Protein AF-0000000077934000 (afdb_homodimer)

Secondary structure (DSSP, 8-state):
-EEEEEEETTHHHHHHTT-SS-HHHHHHHHHHHHHHHHHHHHHTT-EEE-TTSSEEEEE-TT--HHHHHHHHHHHHTT-SS-EEEEEEE-SSHHHHHHHHHHHHTTPPTT-EE--------EEEEEEEE---SS--TT--HHHHHHHHHHHHHHHHHHHHTTT-EEEEEETTEEEEEE-TTTHHHHHTS--TTEEEEEEEESSHHHHHHHHHHHHHHHHHH---SEEEEE----/-EEEEEEETTHHHHHHTT-SS-HHHHHHHHHHHHHHHHHHHHHTT-EEE-TTSSEEEEE-TT--HHHHHHHHHHHHTT-SS-EEEEEEE-SSHHHHHHHHHHHHTTPPTT-EE--------EEEEEEEE-TTS---TT--HHHHHHHHHHHHHHHHHHHHTTT-EEEEEETTEEEEEE-TTTHHHHHTS--TTEEEEEEEESSHHHHHHHHHHHHHHHHHH---SEEEEE----

Organism: NCBI:txid1294262

pLDDT: mean 92.88, std 11.75, range [36.56, 98.88]

InterPro domains:
  IPR007839 GTP cyclohydrolase III [MF_00608] (3-230)
  IPR007839 GTP cyclohydrolase III [PF05165] (5-224)
  IPR007839 GTP cyclohydrolase III [PIRSF009265] (1-230)
  IPR007839 GTP cyclohydrolase III [PTHR42202] (1-226)
  IPR029787 Nucleotide cyclase [G3DSA:3.30.70.1230] (1-121)
  IPR043128 Reverse transcriptase/Diguanylate cyclase domain [G3DSA:3.30.70.270] (122-230)

Radius of gyration: 21.64 Å; Cα contacts (8 Å, |Δi|>4): 1049; chains: 2; bounding box: 54×62×47 Å

Nearest PDB structures (foldseek):
  2qv6-assembly1_B  TM=8.892E-01  e=6.744E-18  Methanocaldococcus jannaschii
  3uvj-assembly2_C  TM=7.278E-01  e=1.086E-02  Homo sapiens
  1cju-assembly1_A  TM=5.723E-01  e=1.262E-03  Canis lupus familiaris
  8buz-assembly1_A  TM=4.727E-01  e=9.530E-03  Bos taurus
  8hbe-assembly1_A  TM=3.796E-01  e=1.320E-02  Homo sapiens

Foldseek 3Di:
DKKKKKAFPCVVVVQVVCPPPRVVVVVVLLVQLVVLLQVLQVVQQWHKFCPPSRMIMIFCFLGDPVSVVVSQVVSCVSGPGFMEMEMFDDPKQLRRVVRRVVVRVVDDGNDYYDDDDHGAKKKKKKKAQQPPDPVPVPDDPVNQVVVLVVVQVVLQVQLVVQRWDKHDPDRRIIMIIIHPVRVVSSLPDPDPRMAIQMAIERHDNNRVVNSVVFVVVCVVVVPDSYDYDYDDDD/DKKKKKAQPCVVVVQVVCPPPRVVVVVVLLVQLVVLLQVLQVVQQWHKFCPPSRMIMIFQFLGDPVSVVVSQVVSCVSGPGFMEMEMFDDPKQLRRVVRRVVVRVVDDGNDYYDDDDHGAKKKKKKKAQQPPDPCPVPDDPVNQVVVLVVVQVVLQVQLVVQRWDKHDPDRRIIMIIIHPVRVVSSLPDPDPRMAIQMAIERHDNRRVVNSVVFVVVCVVVVPDSYDYDYDDPD

Sequence (468 aa):
MKVFAVELHHYREWTETLGYDREWKIQLAQSKLSFFVNKFSLRIDAFPLMTRMDKFLIIADGIRNSHFKNLFSKLKEYSPVELRGCMGYGRNFLEAEQVASKCLNELRPGELEVLDHPDSKVVAIHADVDSFTELTERSSIYSSFRRSMEVMVELQRIAEGHGSLVQYLGGDNFMIFSSLDEFRGILEAPLNEVKFGVGICENPRCAVSKATEALTRIRETRDSKWKVIENVRSMKVFAVELHHYREWTETLGYDREWKIQLAQSKLSFFVNKFSLRIDAFPLMTRMDKFLIIADGIRNSHFKNLFSKLKEYSPVELRGCMGYGRNFLEAEQVASKCLNELRPGELEVLDHPDSKVVAIHADVDSFTELTERSSIYSSFRRSMEVMVELQRIAEGHGSLVQYLGGDNFMIFSSLDEFRGILEAPLNEVKFGVGICENPRCAVSKATEALTRIRETRDSKWKVIENVRS

Structure (mmCIF, N/CA/C/O backbone):
data_AF-0000000077934000-model_v1
#
loop_
_entity.id
_entity.type
_entity.pdbx_description
1 polymer 'GTP cyclohydrolase III'
#
loop_
_atom_site.group_PDB
_atom_site.id
_atom_site.type_symbol
_atom_site.label_atom_id
_atom_site.label_alt_id
_atom_site.label_comp_id
_atom_site.label_asym_id
_atom_site.label_entity_id
_atom_site.label_seq_id
_atom_site.pdbx_PDB_ins_code
_atom_site.Cartn_x
_atom_site.Cartn_y
_atom_site.Cartn_z
_atom_site.occupancy
_atom_site.B_iso_or_equiv
_atom_site.auth_seq_id
_atom_site.auth_comp_id
_atom_site.auth_asym_id
_atom_site.auth_atom_id
_atom_site.pdbx_PDB_model_num
ATOM 1 N N . MET A 1 1 ? 3.863 24.641 7.082 1 98.12 1 MET A N 1
ATOM 2 C CA . MET A 1 1 ? 3.414 23.297 7.434 1 98.12 1 MET A CA 1
ATOM 3 C C . MET A 1 1 ? 4.578 22.453 7.941 1 98.12 1 MET A C 1
ATOM 5 O O . MET A 1 1 ? 5.734 22.734 7.629 1 98.12 1 MET A O 1
ATOM 9 N N . LYS A 1 2 ? 4.258 21.438 8.766 1 98.75 2 LYS A N 1
ATOM 10 C CA . LYS A 1 2 ? 5.273 20.578 9.367 1 98.75 2 LYS A CA 1
ATOM 11 C C . LYS A 1 2 ? 5.094 19.125 8.922 1 98.75 2 LYS A C 1
ATOM 13 O O . LYS A 1 2 ? 3.98 18.609 8.938 1 98.75 2 LYS A O 1
ATOM 18 N N . VAL A 1 3 ? 6.195 18.516 8.5 1 98.75 3 VAL A N 1
ATOM 19 C CA . VAL A 1 3 ? 6.234 17.094 8.148 1 98.75 3 VAL A CA 1
ATOM 20 C C . VAL A 1 3 ? 7.422 16.422 8.836 1 98.75 3 VAL A C 1
ATOM 22 O O . VAL A 1 3 ? 8.547 16.938 8.781 1 98.75 3 VAL A O 1
ATOM 25 N N . PHE A 1 4 ? 7.152 15.367 9.539 1 98.81 4 PHE A N 1
ATOM 26 C CA . PHE A 1 4 ? 8.203 14.555 10.141 1 98.81 4 PHE A CA 1
ATOM 27 C C . PHE A 1 4 ? 8.562 13.383 9.234 1 98.81 4 PHE A C 1
ATOM 29 O O . PHE A 1 4 ? 7.719 12.523 8.953 1 98.81 4 PHE A O 1
ATOM 36 N N . ALA A 1 5 ? 9.781 13.352 8.711 1 98.56 5 ALA A N 1
ATOM 37 C CA . ALA A 1 5 ? 10.242 12.281 7.836 1 98.56 5 ALA A CA 1
ATOM 38 C C . ALA A 1 5 ? 11.062 11.258 8.609 1 98.56 5 ALA A C 1
ATOM 40 O O . ALA A 1 5 ? 11.852 11.617 9.484 1 98.56 5 ALA A O 1
ATOM 41 N N . VAL A 1 6 ? 10.836 10 8.336 1 98.38 6 VAL A N 1
ATOM 42 C CA . VAL A 1 6 ? 11.602 8.898 8.914 1 98.38 6 VAL A CA 1
ATOM 43 C C . VAL A 1 6 ? 12.141 7.996 7.809 1 98.38 6 VAL A C 1
ATOM 45 O O . VAL A 1 6 ? 11.422 7.68 6.859 1 98.38 6 VAL A O 1
ATOM 48 N N . GLU A 1 7 ? 13.359 7.594 7.934 1 97.88 7 GLU A N 1
ATOM 49 C CA . GLU A 1 7 ? 14 6.711 6.961 1 97.88 7 GLU A CA 1
ATOM 50 C C . GLU A 1 7 ? 14.617 5.496 7.645 1 97.88 7 GLU A C 1
ATOM 52 O O . GLU A 1 7 ? 15.25 5.625 8.695 1 97.88 7 GLU A O 1
ATOM 57 N N . LEU A 1 8 ? 14.391 4.332 7.07 1 97.75 8 LEU A N 1
ATOM 58 C CA . LEU A 1 8 ? 15.133 3.127 7.434 1 97.75 8 LEU A CA 1
ATOM 59 C C . LEU A 1 8 ? 16.5 3.111 6.773 1 97.75 8 LEU A C 1
ATOM 61 O O . LEU A 1 8 ? 16.625 2.783 5.59 1 97.75 8 LEU A O 1
ATOM 65 N N . HIS A 1 9 ? 17.469 3.426 7.586 1 96.5 9 HIS A N 1
ATOM 66 C CA . HIS A 1 9 ? 18.812 3.594 7.055 1 96.5 9 HIS A CA 1
ATOM 67 C C . HIS A 1 9 ? 19.422 2.254 6.648 1 96.5 9 HIS A C 1
ATOM 69 O O . HIS A 1 9 ? 19.438 1.31 7.438 1 96.5 9 HIS A O 1
ATOM 75 N N . HIS A 1 10 ? 19.938 2.131 5.355 1 95.25 10 HIS A N 1
ATOM 76 C CA . HIS A 1 10 ? 20.547 0.934 4.789 1 95.25 10 HIS A CA 1
ATOM 77 C C . HIS A 1 10 ? 19.531 -0.204 4.684 1 95.25 10 HIS A C 1
ATOM 79 O O . HIS A 1 10 ? 19.859 -1.355 4.984 1 95.25 10 HIS A O 1
ATOM 85 N N . TYR A 1 11 ? 18.328 0.163 4.402 1 95.81 11 TYR A N 1
ATOM 86 C CA . TYR A 1 11 ? 17.25 -0.804 4.254 1 95.81 11 TYR A CA 1
ATOM 87 C C . TYR A 1 11 ? 17.531 -1.779 3.121 1 95.81 11 TYR A C 1
ATOM 89 O O . TYR A 1 11 ? 17.344 -2.988 3.27 1 95.81 11 TYR A O 1
ATOM 97 N N . ARG A 1 12 ? 17.984 -1.27 2 1 91.56 12 ARG A N 1
ATOM 98 C CA . ARG A 1 12 ? 18.312 -2.117 0.857 1 91.56 12 ARG A CA 1
ATOM 99 C C . ARG A 1 12 ? 19.391 -3.139 1.214 1 91.56 12 ARG A C 1
ATOM 101 O O . ARG A 1 12 ? 19.266 -4.316 0.875 1 91.56 12 ARG A O 1
ATOM 108 N N . GLU A 1 13 ? 20.406 -2.613 1.865 1 94 13 GLU A N 1
ATOM 109 C CA . GLU A 1 13 ? 21.469 -3.506 2.289 1 94 13 GLU A CA 1
ATOM 110 C C . GLU A 1 13 ? 20.953 -4.602 3.211 1 94 13 GLU A C 1
ATOM 112 O O . GLU A 1 13 ? 21.328 -5.766 3.078 1 94 13 GLU A O 1
ATOM 117 N N . TRP A 1 14 ? 20.109 -4.227 4.125 1 96.81 14 TRP A N 1
ATOM 118 C CA . TRP A 1 14 ? 19.516 -5.203 5.023 1 96.81 14 TRP A CA 1
ATOM 119 C C . TRP A 1 14 ? 18.734 -6.262 4.238 1 96.81 14 TRP A C 1
ATOM 121 O O . TRP A 1 14 ? 18.891 -7.457 4.496 1 96.81 14 TRP A O 1
ATOM 131 N N . THR A 1 15 ? 17.953 -5.855 3.24 1 95.38 15 THR A N 1
ATOM 132 C CA . THR A 1 15 ? 17.141 -6.816 2.486 1 95.38 15 THR A CA 1
ATOM 133 C C . THR A 1 15 ? 18.047 -7.805 1.747 1 95.38 15 THR A C 1
ATOM 135 O O . THR A 1 15 ? 17.688 -8.969 1.576 1 95.38 15 THR A O 1
ATOM 138 N N . GLU A 1 16 ? 19.156 -7.391 1.316 1 91.75 16 GLU A N 1
ATOM 139 C CA . GLU A 1 16 ? 20.062 -8.234 0.551 1 91.75 16 GLU A CA 1
ATOM 140 C C . GLU A 1 16 ? 20.719 -9.289 1.44 1 91.75 16 GLU A C 1
ATOM 142 O O . GLU A 1 16 ? 21.203 -10.312 0.95 1 91.75 16 GLU A O 1
ATOM 147 N N . THR A 1 17 ? 20.75 -9.031 2.742 1 95.75 17 THR A N 1
ATOM 148 C CA . THR A 1 17 ? 21.328 -10 3.666 1 95.75 17 THR A CA 1
ATOM 149 C C . THR A 1 17 ? 20.375 -11.148 3.924 1 95.75 17 THR A C 1
ATOM 151 O O . THR A 1 17 ? 20.75 -12.18 4.477 1 95.75 17 THR A O 1
ATOM 154 N N . LEU A 1 18 ? 19.141 -11.086 3.43 1 96.56 18 LEU A N 1
ATOM 155 C CA . LEU A 1 18 ? 18.094 -12.031 3.775 1 96.56 18 LEU A CA 1
ATOM 156 C C . LEU A 1 18 ? 18.078 -13.211 2.811 1 96.56 18 LEU A C 1
ATOM 158 O O . LEU A 1 18 ? 17.234 -14.094 2.91 1 96.56 18 LEU A O 1
ATOM 162 N N . GLY A 1 19 ? 18.969 -13.273 1.846 1 95.81 19 GLY A N 1
ATOM 163 C CA . GLY A 1 19 ? 19.016 -14.359 0.873 1 95.81 19 GLY A CA 1
ATOM 164 C C . GLY A 1 19 ? 18.062 -14.156 -0.293 1 95.81 19 GLY A C 1
ATOM 165 O O . GLY A 1 19 ? 17.5 -13.07 -0.454 1 95.81 19 GLY A O 1
ATOM 166 N N . TYR A 1 20 ? 17.891 -15.203 -1.063 1 95.88 20 TYR A N 1
ATOM 167 C CA . TYR A 1 20 ? 17.062 -15.078 -2.26 1 95.88 20 TYR A CA 1
ATOM 168 C C . TYR A 1 20 ? 15.594 -15.281 -1.927 1 95.88 20 TYR A C 1
ATOM 170 O O . TYR A 1 20 ? 14.719 -14.75 -2.611 1 95.88 20 TYR A O 1
ATOM 178 N N . ASP A 1 21 ? 15.328 -16.094 -0.875 1 96.38 21 ASP A N 1
ATOM 179 C CA . ASP A 1 21 ? 13.961 -16.25 -0.382 1 96.38 21 ASP A CA 1
ATOM 180 C C . ASP A 1 21 ? 13.617 -15.188 0.658 1 96.38 21 ASP A C 1
ATOM 182 O O . ASP A 1 21 ? 13.25 -15.516 1.788 1 96.38 21 ASP A O 1
ATOM 186 N N . ARG A 1 22 ? 13.602 -13.906 0.22 1 96.31 22 ARG A N 1
ATOM 187 C CA . ARG A 1 22 ? 13.555 -12.836 1.211 1 96.31 22 ARG A CA 1
ATOM 188 C C . ARG A 1 22 ? 12.273 -12.016 1.075 1 96.31 22 ARG A C 1
ATOM 190 O O . ARG A 1 22 ? 11.891 -11.297 2 1 96.31 22 ARG A O 1
ATOM 197 N N . GLU A 1 23 ? 11.594 -12.094 -0.055 1 94.88 23 GLU A N 1
ATOM 198 C CA . GLU A 1 23 ? 10.508 -11.156 -0.312 1 94.88 23 GLU A CA 1
ATOM 199 C C . GLU A 1 23 ? 9.398 -11.297 0.724 1 94.88 23 GLU A C 1
ATOM 201 O O . GLU A 1 23 ? 8.836 -10.297 1.18 1 94.88 23 GLU A O 1
ATOM 206 N N . TRP A 1 24 ? 9.117 -12.531 1.063 1 92.12 24 TRP A N 1
ATOM 207 C CA . TRP A 1 24 ? 8.07 -12.727 2.062 1 92.12 24 TRP A CA 1
ATOM 208 C C . TRP A 1 24 ? 8.477 -12.125 3.402 1 92.12 24 TRP A C 1
ATOM 210 O O . TRP A 1 24 ? 7.641 -11.586 4.129 1 92.12 24 TRP A O 1
ATOM 220 N N . LYS A 1 25 ? 9.742 -12.211 3.783 1 95.19 25 LYS A N 1
ATOM 221 C CA . LYS A 1 25 ? 10.242 -11.609 5.016 1 95.19 25 LYS A CA 1
ATOM 222 C C . LYS A 1 25 ? 10.117 -10.094 4.984 1 95.19 25 LYS A C 1
ATOM 224 O O . LYS A 1 25 ? 9.758 -9.469 5.984 1 95.19 25 LYS A O 1
ATOM 229 N N . ILE A 1 26 ? 10.43 -9.578 3.836 1 97.19 26 ILE A N 1
ATOM 230 C CA . ILE A 1 26 ? 10.359 -8.133 3.646 1 97.19 26 ILE A CA 1
ATOM 231 C C . ILE A 1 26 ? 8.914 -7.664 3.791 1 97.19 26 ILE A C 1
ATOM 233 O O . ILE A 1 26 ? 8.641 -6.684 4.488 1 97.19 26 ILE A O 1
ATOM 237 N N . GLN A 1 27 ? 7.977 -8.375 3.176 1 96.81 27 GLN A N 1
ATOM 238 C CA . GLN A 1 27 ? 6.566 -8 3.242 1 96.81 27 GLN A CA 1
ATOM 239 C C . GLN A 1 27 ? 6.039 -8.094 4.672 1 96.81 27 GLN A C 1
ATOM 241 O O . GLN A 1 27 ? 5.238 -7.258 5.098 1 96.81 27 GLN A O 1
ATOM 246 N N . LEU A 1 28 ? 6.516 -9.094 5.414 1 96.12 28 LEU A N 1
ATOM 247 C CA . LEU A 1 28 ? 6.129 -9.219 6.816 1 96.12 28 LEU A CA 1
ATOM 248 C C . LEU A 1 28 ? 6.66 -8.047 7.633 1 96.12 28 LEU A C 1
ATOM 250 O O . LEU A 1 28 ? 5.926 -7.473 8.438 1 96.12 28 LEU A O 1
ATOM 254 N N . ALA A 1 29 ? 7.855 -7.715 7.414 1 96.56 29 ALA A N 1
ATOM 255 C CA . ALA A 1 29 ? 8.469 -6.609 8.141 1 96.56 29 ALA A CA 1
ATOM 256 C C . ALA A 1 29 ? 7.77 -5.289 7.824 1 96.56 29 ALA A C 1
ATOM 258 O O . ALA A 1 29 ? 7.543 -4.469 8.719 1 96.56 29 ALA A O 1
ATOM 259 N N . GLN A 1 30 ? 7.453 -5.086 6.578 1 97.12 30 GLN A N 1
ATOM 260 C CA . GLN A 1 30 ? 6.785 -3.861 6.152 1 97.12 30 GLN A CA 1
ATOM 261 C C . GLN A 1 30 ? 5.398 -3.744 6.773 1 97.12 30 GLN A C 1
ATOM 263 O O . GLN A 1 30 ? 5.008 -2.668 7.234 1 97.12 30 GLN A O 1
ATOM 268 N N . SER A 1 31 ? 4.629 -4.84 6.77 1 96.69 31 SER A N 1
ATOM 269 C CA . SER A 1 31 ? 3.287 -4.801 7.344 1 96.69 31 SER A CA 1
ATOM 270 C C . SER A 1 31 ? 3.336 -4.574 8.852 1 96.69 31 SER A C 1
ATOM 272 O O . SER A 1 31 ? 2.516 -3.838 9.398 1 96.69 31 SER A O 1
ATOM 274 N N . LYS A 1 32 ? 4.293 -5.191 9.469 1 96.62 32 LYS A N 1
ATOM 275 C CA . LYS A 1 32 ? 4.48 -4.988 10.898 1 96.62 32 LYS A CA 1
ATOM 276 C C . LYS A 1 32 ? 4.84 -3.539 11.211 1 96.62 32 LYS A C 1
ATOM 278 O O . LYS A 1 32 ? 4.254 -2.924 12.102 1 96.62 32 LYS A O 1
ATOM 283 N N . LEU A 1 33 ? 5.793 -3.078 10.484 1 97.06 33 LEU A N 1
ATOM 284 C CA . LEU A 1 33 ? 6.207 -1.692 10.68 1 97.06 33 LEU A CA 1
ATOM 285 C C . LEU A 1 33 ? 5.043 -0.737 10.438 1 97.06 33 LEU A C 1
ATOM 287 O O . LEU A 1 33 ? 4.848 0.216 11.188 1 97.06 33 LEU A O 1
ATOM 291 N N . SER A 1 34 ? 4.309 -0.988 9.398 1 97.06 34 SER A N 1
ATOM 292 C CA . SER A 1 34 ? 3.152 -0.156 9.078 1 97.06 34 SER A CA 1
ATOM 293 C C . SER A 1 34 ? 2.152 -0.139 10.234 1 97.06 34 SER A C 1
ATOM 295 O O . SER A 1 34 ? 1.586 0.908 10.555 1 97.06 34 SER A O 1
ATOM 297 N N . PHE A 1 35 ? 1.945 -1.283 10.828 1 97.25 35 PHE A N 1
ATOM 298 C CA . PHE A 1 35 ? 1.037 -1.378 11.961 1 97.25 35 PHE A CA 1
ATOM 299 C C . PHE A 1 35 ? 1.484 -0.457 13.094 1 97.25 35 PHE A C 1
ATOM 301 O O . PHE A 1 35 ? 0.687 0.322 13.617 1 97.25 35 PHE A O 1
ATOM 308 N N . PHE A 1 36 ? 2.703 -0.444 13.375 1 97.56 36 PHE A N 1
ATOM 309 C CA . PHE A 1 36 ? 3.191 0.3 14.531 1 97.56 36 PHE A CA 1
ATOM 310 C C . PHE A 1 36 ? 3.33 1.782 14.195 1 97.56 36 PHE A C 1
ATOM 312 O O . PHE A 1 36 ? 3.123 2.637 15.062 1 97.56 36 PHE A O 1
ATOM 319 N N . VAL A 1 37 ? 3.695 2.098 12.969 1 97.69 37 VAL A N 1
ATOM 320 C CA . VAL A 1 37 ? 3.729 3.5 12.562 1 97.69 37 VAL A CA 1
ATOM 321 C C . VAL A 1 37 ? 2.334 4.109 12.695 1 97.69 37 VAL A C 1
ATOM 323 O O . VAL A 1 37 ? 2.178 5.207 13.234 1 97.69 37 VAL A O 1
ATOM 326 N N . ASN A 1 38 ? 1.352 3.344 12.242 1 96.94 38 ASN A N 1
ATOM 327 C CA . ASN A 1 38 ? -0.023 3.816 12.375 1 96.94 38 ASN A CA 1
ATOM 328 C C . ASN A 1 38 ? -0.437 3.939 13.836 1 96.94 38 ASN A C 1
ATOM 330 O O . ASN A 1 38 ? -0.954 4.977 14.258 1 96.94 38 ASN A O 1
ATOM 334 N N . LYS A 1 39 ? -0.149 2.969 14.586 1 96.75 39 LYS A N 1
ATOM 335 C CA . LYS A 1 39 ? -0.542 2.928 15.992 1 96.75 39 LYS A CA 1
ATOM 336 C C . LYS A 1 39 ? 0.056 4.098 16.766 1 96.75 39 LYS A C 1
ATOM 338 O O . LYS A 1 39 ? -0.662 4.824 17.453 1 96.75 39 LYS A O 1
ATOM 343 N N . PHE A 1 40 ? 1.276 4.375 16.609 1 97.44 40 PHE A N 1
ATOM 344 C CA . PHE A 1 40 ? 1.968 5.387 17.391 1 97.44 40 PHE A CA 1
ATOM 345 C C . PHE A 1 40 ? 1.664 6.785 16.875 1 97.44 40 PHE A C 1
ATOM 347 O O . PHE A 1 40 ? 1.597 7.742 17.656 1 97.44 40 PHE A O 1
ATOM 354 N N . SER A 1 41 ? 1.52 6.953 15.57 1 96.06 41 SER A N 1
ATOM 355 C CA . SER A 1 41 ? 1.199 8.258 15.008 1 96.06 41 SER A CA 1
ATOM 356 C C . SER A 1 41 ? -0.19 8.719 15.438 1 96.06 41 SER A C 1
ATOM 358 O O . SER A 1 41 ? -0.381 9.883 15.797 1 96.06 41 SER A O 1
ATOM 360 N N . LEU A 1 42 ? -1.09 7.77 15.469 1 89.5 42 LEU A N 1
ATOM 361 C CA . LEU A 1 42 ? -2.469 8.125 15.789 1 89.5 42 LEU A CA 1
ATOM 362 C C . LEU A 1 42 ? -2.619 8.438 17.266 1 89.5 42 LEU A C 1
ATOM 364 O O . LEU A 1 42 ? -3.463 9.25 17.656 1 89.5 42 LEU A O 1
ATOM 368 N N . ARG A 1 43 ? -1.783 7.867 18.094 1 94.12 43 ARG A N 1
ATOM 369 C CA . ARG A 1 43 ? -1.82 8.109 19.531 1 94.12 43 ARG A CA 1
ATOM 370 C C . ARG A 1 43 ? -1.438 9.547 19.859 1 94.12 43 ARG A C 1
ATOM 372 O O . ARG A 1 43 ? -1.841 10.078 20.891 1 94.12 43 ARG A O 1
ATOM 379 N N . ILE A 1 44 ? -0.758 10.188 18.969 1 96.5 44 ILE A N 1
ATOM 380 C CA . ILE A 1 44 ? -0.333 11.555 19.234 1 96.5 44 ILE A CA 1
ATOM 381 C C . ILE A 1 44 ? -1.067 12.523 18.312 1 96.5 44 ILE A C 1
ATOM 383 O O . ILE A 1 44 ? -0.611 13.648 18.078 1 96.5 44 ILE A O 1
ATOM 387 N N . ASP A 1 45 ? -2.086 12.047 17.641 1 97.19 45 ASP A N 1
ATOM 388 C CA . ASP A 1 45 ? -3 12.844 16.828 1 97.19 45 ASP A CA 1
ATOM 389 C C . ASP A 1 45 ? -2.361 13.219 15.484 1 97.19 45 ASP A C 1
ATOM 391 O O . ASP A 1 45 ? -2.758 14.195 14.852 1 97.19 45 ASP A O 1
ATOM 395 N N . ALA A 1 46 ? -1.292 12.5 15.109 1 98.06 46 ALA A N 1
ATOM 396 C CA . ALA A 1 46 ? -0.663 12.664 13.797 1 98.06 46 ALA A CA 1
ATOM 397 C C . ALA A 1 46 ? -1.246 11.688 12.781 1 98.06 46 ALA A C 1
ATOM 399 O O . ALA A 1 46 ? -2.203 10.969 13.078 1 98.06 46 ALA A O 1
ATOM 400 N N . PHE A 1 47 ? -0.809 11.781 11.531 1 98.25 47 PHE A N 1
ATOM 401 C CA . PHE A 1 47 ? -1.244 10.867 10.477 1 98.25 47 PHE A CA 1
ATOM 402 C C . PHE A 1 47 ? -0.081 10.508 9.562 1 98.25 47 PHE A C 1
ATOM 404 O O . PHE A 1 47 ? 0.529 11.383 8.945 1 98.25 47 PHE A O 1
ATOM 411 N N . PRO A 1 48 ? 0.226 9.242 9.484 1 98.12 48 PRO A N 1
ATOM 412 C CA . PRO A 1 48 ? 1.383 8.828 8.688 1 98.12 48 PRO A CA 1
ATOM 413 C C . PRO A 1 48 ? 1.035 8.594 7.223 1 98.12 48 PRO A C 1
ATOM 415 O O . PRO A 1 48 ? -0.086 8.188 6.902 1 98.12 48 PRO A O 1
ATOM 418 N N . LEU A 1 49 ? 1.89 8.914 6.34 1 98 49 LEU A N 1
ATOM 419 C CA . LEU A 1 49 ? 1.95 8.492 4.941 1 98 49 LEU A CA 1
ATOM 420 C C . LEU A 1 49 ? 3.064 7.477 4.73 1 98 49 LEU A C 1
ATOM 422 O O . LEU A 1 49 ? 4.246 7.812 4.836 1 98 49 LEU A O 1
ATOM 426 N N . MET A 1 50 ? 2.721 6.312 4.352 1 96.56 50 MET A N 1
ATOM 427 C CA . MET A 1 50 ? 3.678 5.207 4.332 1 96.56 50 MET A CA 1
ATOM 428 C C . MET A 1 50 ? 4.605 5.312 3.125 1 96.56 50 MET A C 1
ATOM 430 O O . MET A 1 50 ? 5.715 4.781 3.143 1 96.56 50 MET A O 1
ATOM 434 N N . THR A 1 51 ? 4.25 6.008 2.1 1 96.25 51 THR A N 1
ATOM 435 C CA . THR A 1 51 ? 5.016 6.25 0.88 1 96.25 51 THR A CA 1
ATOM 436 C C . THR A 1 51 ? 5.613 4.949 0.352 1 96.25 51 THR A C 1
ATOM 438 O O . THR A 1 51 ? 4.891 4.074 -0.125 1 96.25 51 THR A O 1
ATOM 441 N N . ARG A 1 52 ? 7 4.77 0.459 1 95.12 52 ARG A N 1
ATOM 442 C CA . ARG A 1 52 ? 7.672 3.631 -0.157 1 95.12 52 ARG A CA 1
ATOM 443 C C . ARG A 1 52 ? 7.961 2.545 0.874 1 95.12 52 ARG A C 1
ATOM 445 O O . ARG A 1 52 ? 8.562 1.519 0.548 1 95.12 52 ARG A O 1
ATOM 452 N N . MET A 1 53 ? 7.676 2.641 2.031 1 95.19 53 MET A N 1
ATOM 453 C CA . MET A 1 53 ? 7.801 1.69 3.133 1 95.19 53 MET A CA 1
ATOM 454 C C . MET A 1 53 ? 9.203 1.738 3.734 1 95.19 53 MET A C 1
ATOM 456 O O . MET A 1 53 ? 9.383 1.416 4.91 1 95.19 53 MET A O 1
ATOM 460 N N . ASP A 1 54 ? 10.211 2.168 2.986 1 95.88 54 ASP A N 1
ATOM 461 C CA . ASP A 1 54 ? 11.539 2.342 3.553 1 95.88 54 ASP A CA 1
ATOM 462 C C . ASP A 1 54 ? 11.742 3.768 4.062 1 95.88 54 ASP A C 1
ATOM 464 O O . ASP A 1 54 ? 12.719 4.055 4.75 1 95.88 54 ASP A O 1
ATOM 468 N N . LYS A 1 55 ? 10.875 4.582 3.664 1 96.69 55 LYS A N 1
ATOM 469 C CA . LYS A 1 55 ? 10.727 5.957 4.129 1 96.69 55 LYS A CA 1
ATOM 470 C C . LYS A 1 55 ? 9.258 6.328 4.297 1 96.69 55 LYS A C 1
ATOM 472 O O . LYS A 1 55 ? 8.414 5.895 3.514 1 96.69 55 LYS A O 1
ATOM 477 N N . PHE A 1 56 ? 9 7.055 5.332 1 96.81 56 PHE A N 1
ATOM 478 C CA . PHE A 1 56 ? 7.613 7.492 5.469 1 96.81 56 PHE A CA 1
ATOM 479 C C . PHE A 1 56 ? 7.543 8.898 6.055 1 96.81 56 PHE A C 1
ATOM 481 O O . PHE A 1 56 ? 8.555 9.438 6.516 1 96.81 56 PHE A O 1
ATOM 488 N N . LEU A 1 57 ? 6.449 9.523 5.871 1 98.56 57 LEU A N 1
ATOM 489 C CA . LEU A 1 57 ? 6.18 10.891 6.301 1 98.56 57 LEU A CA 1
ATOM 490 C C . LEU A 1 57 ? 5.047 10.93 7.32 1 98.56 57 LEU A C 1
ATOM 492 O O . LEU A 1 57 ? 4.105 10.141 7.234 1 98.56 57 LEU A O 1
ATOM 496 N N . ILE A 1 58 ? 5.121 11.805 8.242 1 98.69 58 ILE A N 1
ATOM 497 C CA . ILE A 1 58 ? 4.055 12.016 9.211 1 98.69 58 ILE A CA 1
ATOM 498 C C . ILE A 1 58 ? 3.65 13.484 9.227 1 98.69 58 ILE A C 1
ATOM 500 O O . ILE A 1 58 ? 4.488 14.367 9.43 1 98.69 58 ILE A O 1
ATOM 504 N N . ILE A 1 59 ? 2.395 13.727 8.961 1 98.75 59 ILE A N 1
ATOM 505 C CA . ILE A 1 59 ? 1.862 15.078 9.07 1 98.75 59 ILE A CA 1
ATOM 506 C C . ILE A 1 59 ? 1.883 15.531 10.523 1 98.75 59 ILE A C 1
ATOM 508 O O . ILE A 1 59 ? 1.368 14.828 11.406 1 98.75 59 ILE A O 1
ATOM 512 N N . ALA A 1 60 ? 2.402 16.75 10.773 1 98.5 60 ALA A N 1
ATOM 513 C CA . ALA A 1 60 ? 2.916 16.906 12.133 1 98.5 60 ALA A CA 1
ATOM 514 C C . ALA A 1 60 ? 2.396 18.203 12.766 1 98.5 60 ALA A C 1
ATOM 516 O O . ALA A 1 60 ? 2.691 18.5 13.922 1 98.5 60 ALA A O 1
ATOM 517 N N . ASP A 1 61 ? 1.644 19.047 12.094 1 98.56 61 ASP A N 1
ATOM 518 C CA . ASP A 1 61 ? 1.18 20.312 12.648 1 98.56 61 ASP A CA 1
ATOM 519 C C . ASP A 1 61 ? 0.3 20.094 13.875 1 98.56 61 ASP A C 1
ATOM 521 O O . ASP A 1 61 ? -0.509 19.156 13.898 1 98.56 61 ASP A O 1
ATOM 525 N N . GLY A 1 62 ? 0.49 20.906 14.883 1 97.94 62 GLY A N 1
ATOM 526 C CA . GLY A 1 62 ? -0.333 20.859 16.078 1 97.94 62 GLY A CA 1
ATOM 527 C C . GLY A 1 62 ? 0.152 19.859 17.109 1 97.94 62 GLY A C 1
ATOM 528 O O . GLY A 1 62 ? -0.503 19.625 18.125 1 97.94 62 GLY A O 1
ATOM 529 N N . ILE A 1 63 ? 1.279 19.25 16.875 1 97.81 63 ILE A N 1
ATOM 530 C CA . ILE A 1 63 ? 1.796 18.203 17.75 1 97.81 63 ILE A CA 1
ATOM 531 C C . ILE A 1 63 ? 3.135 18.641 18.344 1 97.81 63 ILE A C 1
ATOM 533 O O . ILE A 1 63 ? 3.982 19.188 17.625 1 97.81 63 ILE A O 1
ATOM 537 N N . ARG A 1 64 ? 3.344 18.344 19.562 1 96.94 64 ARG A N 1
ATOM 538 C CA . ARG A 1 64 ? 4.562 18.75 20.25 1 96.94 64 ARG A CA 1
ATOM 539 C C . ARG A 1 64 ? 5.758 17.922 19.781 1 96.94 64 ARG A C 1
ATOM 541 O O . ARG A 1 64 ? 5.629 16.734 19.516 1 96.94 64 ARG A O 1
ATOM 548 N N . ASN A 1 65 ? 6.887 18.531 19.781 1 97.38 65 ASN A N 1
ATOM 549 C CA . ASN A 1 65 ? 8.125 17.891 19.359 1 97.38 65 ASN A CA 1
ATOM 550 C C . ASN A 1 65 ? 8.453 16.688 20.25 1 97.38 65 ASN A C 1
ATOM 552 O O . ASN A 1 65 ? 8.984 15.68 19.766 1 97.38 65 ASN A O 1
ATOM 556 N N . SER A 1 66 ? 8.102 16.75 21.484 1 97.5 66 SER A N 1
ATOM 557 C CA . SER A 1 66 ? 8.398 15.664 22.422 1 97.5 66 SER A CA 1
ATOM 558 C C . SER A 1 66 ? 7.684 14.383 22 1 97.5 66 SER A C 1
ATOM 560 O O . SER A 1 66 ? 8.203 13.281 22.219 1 97.5 66 SER A O 1
ATOM 562 N N . HIS A 1 67 ? 6.523 14.523 21.422 1 98 67 HIS A N 1
ATOM 563 C CA . HIS A 1 67 ? 5.766 13.359 20.969 1 98 67 HIS A CA 1
ATOM 564 C C . HIS A 1 67 ? 6.473 12.648 19.828 1 98 67 HIS A C 1
ATOM 566 O O . HIS A 1 67 ? 6.465 11.422 19.75 1 98 67 HIS A O 1
ATOM 572 N N . PHE A 1 68 ? 7.133 13.398 18.969 1 97.88 68 PHE A N 1
ATOM 573 C CA . PHE A 1 68 ? 7.84 12.789 17.844 1 97.88 68 PHE A CA 1
ATOM 574 C C . PHE A 1 68 ? 9.125 12.125 18.312 1 97.88 68 PHE A C 1
ATOM 576 O O . PHE A 1 68 ? 9.539 11.102 17.766 1 97.88 68 PHE A O 1
ATOM 583 N N . LYS A 1 69 ? 9.75 12.719 19.312 1 97.38 69 LYS A N 1
ATOM 584 C CA . LYS A 1 69 ? 10.922 12.078 19.906 1 97.38 69 LYS A CA 1
ATOM 585 C C . LYS A 1 69 ? 10.562 10.719 20.5 1 97.38 69 LYS A C 1
ATOM 587 O O . LYS A 1 69 ? 11.273 9.734 20.297 1 97.38 69 LYS A O 1
ATOM 592 N N . ASN A 1 70 ? 9.469 10.734 21.172 1 97.56 70 ASN A N 1
ATOM 593 C CA . ASN A 1 70 ? 8.992 9.484 21.766 1 97.56 70 ASN A CA 1
ATOM 594 C C . ASN A 1 70 ? 8.594 8.477 20.688 1 97.56 70 ASN A C 1
ATOM 596 O O . ASN A 1 70 ? 8.906 7.289 20.797 1 97.56 70 ASN A O 1
ATOM 600 N N . LEU A 1 71 ? 7.902 8.906 19.703 1 97.75 71 LEU A N 1
ATOM 601 C CA . LEU A 1 71 ? 7.492 8.062 18.594 1 97.75 71 LEU A CA 1
ATOM 602 C C . LEU A 1 71 ? 8.711 7.441 17.906 1 97.75 71 LEU A C 1
ATOM 604 O O . LEU A 1 71 ? 8.727 6.238 17.641 1 97.75 71 LEU A O 1
ATOM 608 N N . PHE A 1 72 ? 9.695 8.242 17.641 1 98.06 72 PHE A N 1
ATOM 609 C CA . PHE A 1 72 ? 10.922 7.797 16.984 1 98.06 72 PHE A CA 1
ATOM 610 C C . PHE A 1 72 ? 11.609 6.711 17.812 1 98.06 72 PHE A C 1
ATOM 612 O O . PHE A 1 72 ? 12.039 5.691 17.266 1 98.06 72 PHE A O 1
ATOM 619 N N . SER A 1 73 ? 11.664 6.934 19.109 1 97.38 73 SER A N 1
ATOM 620 C CA . SER A 1 73 ? 12.281 5.969 20 1 97.38 73 SER A CA 1
ATOM 621 C C . SER A 1 73 ? 11.523 4.645 20 1 97.38 73 SER A C 1
ATOM 623 O O . SER A 1 73 ? 12.141 3.574 19.969 1 97.38 73 SER A O 1
ATOM 625 N N . LYS A 1 74 ? 10.266 4.68 19.984 1 97.19 74 LYS A N 1
ATOM 626 C CA . LYS A 1 74 ? 9.445 3.471 19.969 1 97.19 74 LYS A CA 1
ATOM 627 C C . LYS A 1 74 ? 9.586 2.721 18.656 1 97.19 74 LYS A C 1
ATOM 629 O O . LYS A 1 74 ? 9.656 1.49 18.641 1 97.19 74 LYS A O 1
ATOM 634 N N . LEU A 1 75 ? 9.609 3.438 17.562 1 97.06 75 LEU A N 1
ATOM 635 C CA . LEU A 1 75 ? 9.68 2.826 16.25 1 97.06 75 LEU A CA 1
ATOM 636 C C . LEU A 1 75 ? 11 2.088 16.062 1 97.06 75 LEU A C 1
ATOM 638 O O . LEU A 1 75 ? 11.07 1.103 15.32 1 97.06 75 LEU A O 1
ATOM 642 N N . LYS A 1 76 ? 12.016 2.586 16.719 1 96.06 76 LYS A N 1
ATOM 643 C CA . LYS A 1 76 ? 13.328 1.946 16.641 1 96.06 76 LYS A CA 1
ATOM 644 C C . LYS A 1 76 ? 13.25 0.485 17.062 1 96.06 76 LYS A C 1
ATOM 646 O O . LYS A 1 76 ? 14 -0.357 16.562 1 96.06 76 LYS A O 1
ATOM 651 N N . GLU A 1 77 ? 12.328 0.194 17.891 1 95.69 77 GLU A N 1
ATOM 652 C CA . GLU A 1 77 ? 12.188 -1.156 18.422 1 95.69 77 GLU A CA 1
ATOM 653 C C . GLU A 1 77 ? 11.57 -2.098 17.391 1 95.69 77 GLU A C 1
ATOM 655 O O . GLU A 1 77 ? 11.742 -3.316 17.469 1 95.69 77 GLU A O 1
ATOM 660 N N . TYR A 1 78 ? 10.961 -1.548 16.453 1 95.38 78 TYR A N 1
ATOM 661 C CA . TYR A 1 78 ? 10.234 -2.383 15.5 1 95.38 78 TYR A CA 1
ATOM 662 C C . TYR A 1 78 ? 10.875 -2.324 14.117 1 95.38 78 TYR A C 1
ATOM 664 O O . TYR A 1 78 ? 10.398 -2.975 13.18 1 95.38 78 TYR A O 1
ATOM 672 N N . SER A 1 79 ? 11.867 -1.556 13.945 1 96.88 79 SER A N 1
ATOM 673 C CA . SER A 1 79 ? 12.562 -1.423 12.672 1 96.88 79 SER A CA 1
ATOM 674 C C . SER A 1 79 ? 13.695 -2.441 12.547 1 96.88 79 SER A C 1
ATOM 676 O O . SER A 1 79 ? 14.422 -2.688 13.508 1 96.88 79 SER A O 1
ATOM 678 N N . PRO A 1 80 ? 13.852 -2.998 11.383 1 96.19 80 PRO A N 1
ATOM 679 C CA . PRO A 1 80 ? 14.938 -3.961 11.188 1 96.19 80 PRO A CA 1
ATOM 680 C C . PRO A 1 80 ? 16.297 -3.289 11.062 1 96.19 80 PRO A C 1
ATOM 682 O O . PRO A 1 80 ? 17.328 -3.961 11.133 1 96.19 80 PRO A O 1
ATOM 685 N N . VAL A 1 81 ? 16.312 -1.984 10.781 1 97.81 81 VAL A N 1
ATOM 686 C CA . VAL A 1 81 ? 17.547 -1.216 10.633 1 97.81 81 VAL A CA 1
ATOM 687 C C . VAL A 1 81 ? 17.453 0.079 11.438 1 97.81 81 VAL A C 1
ATOM 689 O O . VAL A 1 81 ? 16.375 0.415 11.953 1 97.81 81 VAL A O 1
ATOM 692 N N . GLU A 1 82 ? 18.516 0.777 11.539 1 97.62 82 GLU A N 1
ATOM 693 C CA . GLU A 1 82 ? 18.516 2.062 12.234 1 97.62 82 GLU A CA 1
ATOM 694 C C . GLU A 1 82 ? 17.656 3.086 11.484 1 97.62 82 GLU A C 1
ATOM 696 O O . GLU A 1 82 ? 17.578 3.053 10.258 1 97.62 82 GLU A O 1
ATOM 701 N N . LEU A 1 83 ? 17.156 4 12.312 1 98.44 83 LEU A N 1
ATOM 702 C CA . LEU A 1 83 ? 16.297 5.031 11.734 1 98.44 83 LEU A CA 1
ATOM 703 C C . LEU A 1 83 ? 17.016 6.383 11.727 1 98.44 83 LEU A C 1
ATOM 705 O O . LEU A 1 83 ? 17.969 6.59 12.461 1 98.44 83 LEU A O 1
ATOM 709 N N . ARG A 1 84 ? 16.625 7.184 10.852 1 98.5 84 ARG A N 1
ATOM 710 C CA . ARG A 1 84 ? 16.859 8.625 10.875 1 98.5 84 ARG A CA 1
ATOM 711 C C . ARG A 1 84 ? 15.539 9.398 10.797 1 98.5 84 ARG A C 1
ATOM 713 O O . ARG A 1 84 ? 14.609 8.969 10.117 1 98.5 84 ARG A O 1
ATOM 720 N N . GLY A 1 85 ? 15.461 10.469 11.586 1 98.62 85 GLY A N 1
ATOM 721 C CA . GLY A 1 85 ? 14.258 11.281 11.602 1 98.62 85 GLY A CA 1
ATOM 722 C C . GLY A 1 85 ? 14.539 12.773 11.516 1 98.62 85 GLY A C 1
ATOM 723 O O . GLY A 1 85 ? 15.508 13.258 12.102 1 98.62 85 GLY A O 1
ATOM 724 N N . CYS A 1 86 ? 13.703 13.445 10.75 1 98.69 86 CYS A N 1
ATOM 725 C CA . CYS A 1 86 ? 13.914 14.883 10.617 1 98.69 86 CYS A CA 1
ATOM 726 C C . CYS A 1 86 ? 12.594 15.609 10.398 1 98.69 86 CYS A C 1
ATOM 728 O O . CYS A 1 86 ? 11.773 15.195 9.578 1 98.69 86 CYS A O 1
ATOM 730 N N . MET A 1 87 ? 12.414 16.719 11.141 1 98.69 87 MET A N 1
ATOM 731 C CA . MET A 1 87 ? 11.242 17.562 10.961 1 98.69 87 MET A CA 1
ATOM 732 C C . MET A 1 87 ? 11.484 18.594 9.852 1 98.69 87 MET A C 1
ATOM 734 O O . MET A 1 87 ? 12.508 19.266 9.844 1 98.69 87 MET A O 1
ATOM 738 N N . GLY A 1 88 ? 10.586 18.594 8.891 1 98.5 88 GLY A N 1
ATOM 739 C CA . GLY A 1 88 ? 10.617 19.625 7.859 1 98.5 88 GLY A CA 1
ATOM 740 C C . GLY A 1 88 ? 9.539 20.672 8.031 1 98.5 88 GLY A C 1
ATOM 741 O O . GLY A 1 88 ? 8.484 20.406 8.609 1 98.5 88 GLY A O 1
ATOM 742 N N . TYR A 1 89 ? 9.82 21.859 7.551 1 98.62 89 TYR A N 1
ATOM 743 C CA . TYR A 1 89 ? 8.914 23 7.617 1 98.62 89 TYR A CA 1
ATOM 744 C C . TYR A 1 89 ? 8.875 23.734 6.289 1 98.62 89 TYR A C 1
ATOM 746 O O . TYR A 1 89 ? 9.914 23.922 5.648 1 98.62 89 TYR A O 1
ATOM 754 N N . GLY A 1 90 ? 7.676 24.047 5.875 1 98.19 90 GLY A N 1
ATOM 755 C CA . GLY A 1 90 ? 7.52 24.781 4.625 1 98.19 90 GLY A CA 1
ATOM 756 C C . GLY A 1 90 ? 6.168 25.453 4.492 1 98.19 90 GLY A C 1
ATOM 757 O O . GLY A 1 90 ? 5.305 25.297 5.355 1 98.19 90 GLY A O 1
ATOM 758 N N . ARG A 1 91 ? 6.004 26.234 3.461 1 97.31 91 ARG A N 1
ATOM 759 C CA . ARG A 1 91 ? 4.781 27 3.209 1 97.31 91 ARG A CA 1
ATOM 760 C C . ARG A 1 91 ? 3.6 26.047 2.982 1 97.31 91 ARG A C 1
ATOM 762 O O . ARG A 1 91 ? 2.447 26.438 3.205 1 97.31 91 ARG A O 1
ATOM 769 N N . ASN A 1 92 ? 3.91 24.859 2.432 1 98 92 ASN A N 1
ATOM 770 C CA . ASN A 1 92 ? 2.955 23.766 2.225 1 98 92 ASN A CA 1
ATOM 771 C C . ASN A 1 92 ? 3.59 22.406 2.492 1 98 92 ASN A C 1
ATOM 773 O O . ASN A 1 92 ? 4.777 22.328 2.811 1 98 92 ASN A O 1
ATOM 777 N N . PHE A 1 93 ? 2.83 21.375 2.424 1 98.69 93 PHE A N 1
ATOM 778 C CA . PHE A 1 93 ? 3.312 20.062 2.826 1 98.69 93 PHE A CA 1
ATOM 779 C C . PHE A 1 93 ? 4.355 19.547 1.844 1 98.69 93 PHE A C 1
ATOM 781 O O . PHE A 1 93 ? 5.289 18.844 2.236 1 98.69 93 PHE A O 1
ATOM 788 N N . LEU A 1 94 ? 4.25 19.875 0.555 1 98.12 94 LEU A N 1
ATOM 789 C CA . LEU A 1 94 ? 5.238 19.469 -0.434 1 98.12 94 LEU A CA 1
ATOM 790 C C . LEU A 1 94 ? 6.605 20.062 -0.12 1 98.12 94 LEU A C 1
ATOM 792 O O . LEU A 1 94 ? 7.617 19.359 -0.131 1 98.12 94 LEU A O 1
ATOM 796 N N . GLU A 1 95 ? 6.645 21.344 0.184 1 97.94 95 GLU A N 1
ATOM 797 C CA . GLU A 1 95 ? 7.895 21.984 0.567 1 97.94 95 GLU A CA 1
ATOM 798 C C . GLU A 1 95 ? 8.43 21.406 1.876 1 97.94 95 GLU A C 1
ATOM 800 O O . GLU A 1 95 ? 9.641 21.188 2.014 1 97.94 95 GLU A O 1
ATOM 805 N N . ALA A 1 96 ? 7.566 21.219 2.803 1 98.44 96 ALA A N 1
ATOM 806 C CA . ALA A 1 96 ? 7.977 20.703 4.105 1 98.44 96 ALA A CA 1
ATOM 807 C C . ALA A 1 96 ? 8.641 19.344 3.971 1 98.44 96 ALA A C 1
ATOM 809 O O . ALA A 1 96 ? 9.68 19.078 4.586 1 98.44 96 ALA A O 1
ATOM 810 N N . GLU A 1 97 ? 8.008 18.406 3.186 1 98.31 97 GLU A N 1
ATOM 811 C CA . GLU A 1 97 ? 8.586 17.078 3.053 1 98.31 97 GLU A CA 1
ATOM 812 C C . GLU A 1 97 ? 9.898 17.109 2.271 1 98.31 97 GLU A C 1
ATOM 814 O O . GLU A 1 97 ? 10.805 16.312 2.531 1 98.31 97 GLU A O 1
ATOM 819 N N . GLN A 1 98 ? 10.102 18.094 1.344 1 97.62 98 GLN A N 1
ATOM 820 C CA . GLN A 1 98 ? 11.359 18.281 0.637 1 97.62 98 GLN A CA 1
ATOM 821 C C . GLN A 1 98 ? 12.469 18.703 1.594 1 97.62 98 GLN A C 1
ATOM 823 O O . GLN A 1 98 ? 13.594 18.203 1.521 1 97.62 98 GLN A O 1
ATOM 828 N N . VAL A 1 99 ? 12.109 19.609 2.473 1 97.81 99 VAL A N 1
ATOM 829 C CA . VAL A 1 99 ? 13.055 20.078 3.484 1 97.81 99 VAL A CA 1
ATOM 830 C C . VAL A 1 99 ? 13.422 18.922 4.41 1 97.81 99 VAL A C 1
ATOM 832 O O . VAL A 1 99 ? 14.602 18.703 4.707 1 97.81 99 VAL A O 1
ATOM 835 N N . ALA A 1 100 ? 12.438 18.172 4.824 1 98.19 100 ALA A N 1
ATOM 836 C CA . ALA A 1 100 ? 12.688 17.016 5.695 1 98.19 100 ALA A CA 1
ATOM 837 C C . ALA A 1 100 ? 13.562 15.984 5.004 1 98.19 100 ALA A C 1
ATOM 839 O O . ALA A 1 100 ? 14.445 15.391 5.629 1 98.19 100 ALA A O 1
ATOM 840 N N . SER A 1 101 ? 13.281 15.773 3.729 1 96.94 101 SER A N 1
ATOM 841 C CA . SER A 1 101 ? 14.039 14.805 2.947 1 96.94 101 SER A CA 1
ATOM 842 C C . SER A 1 101 ? 15.516 15.195 2.863 1 96.94 101 SER A C 1
ATOM 844 O O . SER A 1 101 ? 16.391 14.344 3.027 1 96.94 101 SER A O 1
ATOM 846 N N . LYS A 1 102 ? 15.773 16.406 2.605 1 96 102 LYS A N 1
ATOM 847 C CA . LYS A 1 102 ? 17.141 16.906 2.545 1 96 102 LYS A CA 1
ATOM 848 C C . LYS A 1 102 ? 17.828 16.812 3.906 1 96 102 LYS A C 1
ATOM 850 O O . LYS A 1 102 ? 19 16.438 3.994 1 96 102 LYS A O 1
ATOM 855 N N . CYS A 1 103 ? 17.078 17.156 4.898 1 97 103 CYS A N 1
ATOM 856 C CA . CYS A 1 103 ? 17.578 17.109 6.266 1 97 103 CYS A CA 1
ATOM 857 C C . CYS A 1 103 ? 18.016 15.703 6.645 1 97 103 CYS A C 1
ATOM 859 O O . CYS A 1 103 ? 19.047 15.523 7.293 1 97 103 CYS A O 1
ATOM 861 N N . LEU A 1 104 ? 17.328 14.695 6.203 1 96.62 104 LEU A N 1
ATOM 862 C CA . LEU A 1 104 ? 17.641 13.305 6.512 1 96.62 104 LEU A CA 1
ATOM 863 C C . LEU A 1 104 ? 19.016 12.93 5.977 1 96.62 104 LEU A C 1
ATOM 865 O O . LEU A 1 104 ? 19.75 12.188 6.625 1 96.62 104 LEU A O 1
ATOM 869 N N . ASN A 1 105 ? 19.312 13.477 4.852 1 92.81 105 ASN A N 1
ATOM 870 C CA . ASN A 1 105 ? 20.578 13.141 4.195 1 92.81 105 ASN A CA 1
ATOM 871 C C . ASN A 1 105 ? 21.766 13.648 4.992 1 92.81 105 ASN A C 1
ATOM 873 O O . ASN A 1 105 ? 22.906 13.195 4.781 1 92.81 105 ASN A O 1
ATOM 877 N N . GLU A 1 106 ? 21.547 14.508 5.938 1 95.31 106 GLU A N 1
ATOM 878 C CA . GLU A 1 106 ? 22.625 15.117 6.707 1 95.31 106 GLU A CA 1
ATOM 879 C C . GLU A 1 106 ? 22.797 14.438 8.062 1 95.31 106 GLU A C 1
ATOM 881 O O . GLU A 1 106 ? 23.703 14.766 8.82 1 95.31 106 GLU A O 1
ATOM 886 N N . LEU A 1 107 ? 21.938 13.469 8.328 1 97.19 107 LEU A N 1
ATOM 887 C CA . LEU A 1 107 ? 21.922 12.852 9.648 1 97.19 107 LEU A CA 1
ATOM 888 C C . LEU A 1 107 ? 22.672 11.523 9.641 1 97.19 107 LEU A C 1
ATOM 890 O O . LEU A 1 107 ? 22.719 10.836 8.617 1 97.19 107 LEU A O 1
ATOM 894 N N . ARG A 1 108 ? 23.312 11.211 10.766 1 96.69 108 ARG A N 1
ATOM 895 C CA . ARG A 1 108 ? 23.906 9.898 10.992 1 96.69 108 ARG A CA 1
ATOM 896 C C . ARG A 1 108 ? 22.844 8.875 11.383 1 96.69 108 ARG A C 1
ATOM 898 O O . ARG A 1 108 ? 21.734 9.25 11.805 1 96.69 108 ARG A O 1
ATOM 905 N N . PRO A 1 109 ? 23.109 7.574 11.219 1 96.12 109 PRO A N 1
ATOM 906 C CA . PRO A 1 109 ? 22.156 6.555 11.648 1 96.12 109 PRO A CA 1
ATOM 907 C C . PRO A 1 109 ? 21.75 6.707 13.117 1 96.12 109 PRO A C 1
ATOM 909 O O . PRO A 1 109 ? 22.609 6.898 13.977 1 96.12 109 PRO A O 1
ATOM 912 N N . GLY A 1 110 ? 20.453 6.664 13.344 1 96.62 110 GLY A N 1
ATOM 913 C CA . GLY A 1 110 ? 19.953 6.754 14.703 1 96.62 110 GLY A CA 1
ATOM 914 C C . GLY A 1 110 ? 19.672 8.18 15.141 1 96.62 110 GLY A C 1
ATOM 915 O O . GLY A 1 110 ? 19.094 8.398 16.203 1 96.62 110 GLY A O 1
ATOM 916 N N . GLU A 1 111 ? 19.953 9.117 14.297 1 97.69 111 GLU A N 1
ATOM 917 C CA . GLU A 1 111 ? 19.828 10.516 14.688 1 97.69 111 GLU A CA 1
ATOM 918 C C . GLU A 1 111 ? 18.453 11.062 14.344 1 97.69 111 GLU A C 1
ATOM 920 O O . GLU A 1 111 ? 17.812 10.594 13.406 1 97.69 111 GLU A O 1
ATOM 925 N N . LEU A 1 112 ? 18.094 11.992 15.172 1 97.75 112 LEU A N 1
ATOM 926 C CA . LEU A 1 112 ? 16.812 12.68 15.047 1 97.75 112 LEU A CA 1
ATOM 927 C C . LEU A 1 112 ? 16.984 14.188 15.164 1 97.75 112 LEU A C 1
ATOM 929 O O . LEU A 1 112 ? 17.719 14.664 16.047 1 97.75 112 LEU A O 1
ATOM 933 N N . GLU A 1 113 ? 16.453 14.898 14.219 1 97.88 113 GLU A N 1
ATOM 934 C CA . GLU A 1 113 ? 16.453 16.359 14.297 1 97.88 113 GLU A CA 1
ATOM 935 C C . GLU A 1 113 ? 15.023 16.906 14.258 1 97.88 113 GLU A C 1
ATOM 937 O O . GLU A 1 113 ? 14.32 16.75 13.258 1 97.88 113 GLU A O 1
ATOM 942 N N . VAL A 1 114 ? 14.633 17.484 15.375 1 97.12 114 VAL A N 1
ATOM 943 C CA . VAL A 1 114 ? 13.312 18.109 15.484 1 97.12 114 VAL A CA 1
ATOM 944 C C . VAL A 1 114 ? 13.461 19.547 15.977 1 97.12 114 VAL A C 1
ATOM 946 O O . VAL A 1 114 ? 13.789 19.781 17.141 1 97.12 114 VAL A O 1
ATOM 949 N N . LEU A 1 115 ? 13.266 20.453 15.094 1 94.62 115 LEU A N 1
ATOM 950 C CA . LEU A 1 115 ? 13.359 21.875 15.445 1 94.62 115 LEU A CA 1
ATOM 951 C C . LEU A 1 115 ? 11.969 22.469 15.68 1 94.62 115 LEU A C 1
ATOM 953 O O . LEU A 1 115 ? 10.969 21.922 15.195 1 94.62 115 LEU A O 1
ATOM 957 N N . ASP A 1 116 ? 11.953 23.531 16.391 1 96.38 116 ASP A N 1
ATOM 958 C CA . ASP A 1 116 ? 10.688 24.219 16.641 1 96.38 116 ASP A CA 1
ATOM 959 C C . ASP A 1 116 ? 10.242 25.031 15.438 1 96.38 116 ASP A C 1
ATOM 961 O O . ASP A 1 116 ? 11.039 25.766 14.852 1 96.38 116 ASP A O 1
ATOM 965 N N . HIS A 1 117 ? 9.062 24.766 15.078 1 97.62 117 HIS A N 1
ATOM 966 C CA . HIS A 1 117 ? 8.406 25.531 14.016 1 97.62 117 HIS A CA 1
ATOM 967 C C . HIS A 1 117 ? 6.969 25.875 14.398 1 97.62 117 HIS A C 1
ATOM 969 O O . HIS A 1 117 ? 6.355 25.172 15.203 1 97.62 117 HIS A O 1
ATOM 975 N N . PRO A 1 118 ? 6.438 27 13.922 1 97.19 118 PRO A N 1
ATOM 976 C CA . PRO A 1 118 ? 5.035 27.312 14.195 1 97.19 118 PRO A CA 1
ATOM 977 C C . PRO A 1 118 ? 4.07 26.297 13.578 1 97.19 118 PRO A C 1
ATOM 979 O O . PRO A 1 118 ? 4.395 25.672 12.562 1 97.19 118 PRO A O 1
ATOM 982 N N . ASP A 1 119 ? 2.932 26.156 14.211 1 97.62 119 ASP A N 1
ATOM 983 C CA . ASP A 1 119 ? 1.89 25.281 13.695 1 97.62 119 ASP A CA 1
ATOM 984 C C . ASP A 1 119 ? 0.903 26.047 12.82 1 97.62 119 ASP A C 1
ATOM 986 O O . ASP A 1 119 ? 0.661 27.234 13.031 1 97.62 119 ASP A O 1
ATOM 990 N N . SER A 1 120 ? 0.389 25.359 11.852 1 97.69 120 SER A N 1
ATOM 991 C CA . SER A 1 120 ? -0.733 25.828 11.039 1 97.69 120 SER A CA 1
ATOM 992 C C . SER A 1 120 ? -1.905 24.859 11.117 1 97.69 120 SER A C 1
ATOM 994 O O . SER A 1 120 ? -1.743 23.719 11.555 1 97.69 120 SER A O 1
ATOM 996 N N . LYS A 1 121 ? -3.084 25.375 10.688 1 98.19 121 LYS A N 1
ATOM 997 C CA . LYS A 1 121 ? -4.203 24.453 10.539 1 98.19 121 LYS A CA 1
ATOM 998 C C . LYS A 1 121 ? -3.947 23.453 9.422 1 98.19 121 LYS A C 1
ATOM 1000 O O . LYS A 1 121 ? -3.387 23.812 8.383 1 98.19 121 LYS A O 1
ATOM 1005 N N . VAL A 1 122 ? -4.441 22.281 9.695 1 98.56 122 VAL A N 1
ATOM 1006 C CA . VAL A 1 122 ? -4.297 21.203 8.719 1 98.56 122 VAL A CA 1
ATOM 1007 C C . VAL A 1 122 ? -5.598 21.047 7.934 1 98.56 122 VAL A C 1
ATOM 1009 O O . VAL A 1 122 ? -6.684 21.047 8.516 1 98.56 122 VAL A O 1
ATOM 1012 N N . VAL A 1 123 ? -5.469 20.969 6.621 1 98.81 123 VAL A N 1
ATOM 1013 C CA . VAL A 1 123 ? -6.602 20.609 5.77 1 98.81 123 VAL A CA 1
ATOM 1014 C C . VAL A 1 123 ? -6.445 19.188 5.266 1 98.81 123 VAL A C 1
ATOM 1016 O O . VAL A 1 123 ? -5.438 18.844 4.641 1 98.81 123 VAL A O 1
ATOM 1019 N N . ALA A 1 124 ? -7.387 18.328 5.586 1 98.81 124 ALA A N 1
ATOM 1020 C CA . ALA A 1 124 ? -7.48 16.969 5.047 1 98.81 124 ALA A CA 1
ATOM 1021 C C . ALA A 1 124 ? -8.641 16.859 4.062 1 98.81 124 ALA A C 1
ATOM 1023 O O . ALA A 1 124 ? -9.75 17.312 4.344 1 98.81 124 ALA A O 1
ATOM 1024 N N . ILE A 1 125 ? -8.383 16.312 2.906 1 98.38 125 ILE A N 1
ATOM 1025 C CA . ILE A 1 125 ? -9.406 16.078 1.891 1 98.38 125 ILE A CA 1
ATOM 1026 C C . ILE A 1 125 ? -9.586 14.586 1.671 1 98.38 125 ILE A C 1
ATOM 1028 O O . ILE A 1 125 ? -8.68 13.906 1.175 1 98.38 125 ILE A O 1
ATOM 1032 N N . HIS A 1 126 ? -10.695 14.062 2.082 1 97.5 126 HIS A N 1
ATOM 1033 C CA . HIS A 1 126 ? -11.07 12.68 1.838 1 97.5 126 HIS A CA 1
ATOM 1034 C C . HIS A 1 126 ? -11.734 12.516 0.474 1 97.5 126 HIS A C 1
ATOM 1036 O O . HIS A 1 126 ? -12.844 13.008 0.258 1 97.5 126 HIS A O 1
ATOM 1042 N N . ALA A 1 127 ? -11.023 11.852 -0.415 1 95.25 127 ALA A N 1
ATOM 1043 C CA . ALA A 1 127 ? -11.523 11.648 -1.772 1 95.25 127 ALA A CA 1
ATOM 1044 C C . ALA A 1 127 ? -12.102 10.25 -1.936 1 95.25 127 ALA A C 1
ATOM 1046 O O . ALA A 1 127 ? -11.469 9.258 -1.572 1 95.25 127 ALA A O 1
ATOM 1047 N N . ASP A 1 128 ? -13.258 10.227 -2.43 1 90.31 128 ASP A N 1
ATOM 1048 C CA . ASP A 1 128 ? -13.969 8.984 -2.732 1 90.31 128 ASP A CA 1
ATOM 1049 C C . ASP A 1 128 ? -14.32 8.906 -4.215 1 90.31 128 ASP A C 1
ATOM 1051 O O . ASP A 1 128 ? -15.047 9.75 -4.734 1 90.31 128 ASP A O 1
ATOM 1055 N N . VAL A 1 129 ? -13.734 8.008 -4.852 1 81.94 129 VAL A N 1
ATOM 1056 C CA . VAL A 1 129 ? -13.984 7.852 -6.281 1 81.94 129 VAL A CA 1
ATOM 1057 C C . VAL A 1 129 ? -15.336 7.191 -6.5 1 81.94 129 VAL A C 1
ATOM 1059 O O . VAL A 1 129 ? -15.625 6.137 -5.93 1 81.94 129 VAL A O 1
ATOM 1062 N N . ASP A 1 130 ? -16.406 8.117 -6.918 1 67.12 130 ASP A N 1
ATOM 1063 C CA . ASP A 1 130 ? -17.766 7.656 -7.184 1 67.12 130 ASP A CA 1
ATOM 1064 C C . ASP A 1 130 ? -17.75 6.48 -8.156 1 67.12 130 ASP A C 1
ATOM 1066 O O . ASP A 1 130 ? -17.188 6.57 -9.25 1 67.12 130 ASP A O 1
ATOM 1070 N N . SER A 1 131 ? -17.828 5.469 -7.531 1 52.56 131 SER A N 1
ATOM 1071 C CA . SER A 1 131 ? -17.938 4.227 -8.289 1 52.56 131 SER A CA 1
ATOM 1072 C C . SER A 1 131 ? -19.125 4.25 -9.234 1 52.56 131 SER A C 1
ATOM 1074 O O . SER A 1 131 ? -19.547 3.209 -9.75 1 52.56 131 SER A O 1
ATOM 1076 N N . PHE A 1 132 ? -20.047 5.344 -9.086 1 42.75 132 PHE A N 1
ATOM 1077 C CA . PHE A 1 132 ? -21.219 5.062 -9.914 1 42.75 132 PHE A CA 1
ATOM 1078 C C . PHE A 1 132 ? -20.812 4.363 -11.203 1 42.75 132 PHE A C 1
ATOM 1080 O O . PHE A 1 132 ? -21.578 3.576 -11.758 1 42.75 132 PHE A O 1
ATOM 1087 N N . THR A 1 133 ? -20.172 5.344 -12.086 1 41.09 133 THR A N 1
ATOM 1088 C CA . THR A 1 133 ? -20.266 4.781 -13.43 1 41.09 133 THR A CA 1
ATOM 1089 C C . THR A 1 133 ? -20.016 3.277 -13.406 1 41.09 133 THR A C 1
ATOM 1091 O O . THR A 1 133 ? -19.453 2.75 -12.438 1 41.09 133 THR A O 1
ATOM 1094 N N . GLU A 1 134 ? -19.766 2.656 -14.805 1 40.12 134 GLU A N 1
ATOM 1095 C CA . GLU A 1 134 ? -19.828 1.329 -15.414 1 40.12 134 GLU A CA 1
ATOM 1096 C C . GLU A 1 134 ? -18.891 0.36 -14.711 1 40.12 134 GLU A C 1
ATOM 1098 O O . GLU A 1 134 ? -17.922 -0.124 -15.312 1 40.12 134 GLU A O 1
ATOM 1103 N N . LEU A 1 135 ? -18.125 0.827 -13.711 1 41.62 135 LEU A N 1
ATOM 1104 C CA . LEU A 1 135 ? -17.547 -0.476 -13.406 1 41.62 135 LEU A CA 1
ATOM 1105 C C . LEU A 1 135 ? -18.641 -1.534 -13.258 1 41.62 135 LEU A C 1
ATOM 1107 O O . LEU A 1 135 ? -19.422 -1.487 -12.305 1 41.62 135 LEU A O 1
ATOM 1111 N N . THR A 1 136 ? -19.422 -1.729 -14.07 1 36.56 136 THR A N 1
ATOM 1112 C CA . THR A 1 136 ? -20.312 -2.859 -14.297 1 36.56 136 THR A CA 1
ATOM 1113 C C . THR A 1 136 ? -20.062 -3.967 -13.281 1 36.56 136 THR A C 1
ATOM 1115 O O . THR A 1 136 ? -18.938 -4.109 -12.781 1 36.56 136 THR A O 1
ATOM 1118 N N . GLU A 1 137 ? -21.234 -4.68 -12.625 1 42.66 137 GLU A N 1
ATOM 1119 C CA . GLU A 1 137 ? -21.297 -6.062 -12.156 1 42.66 137 GLU A CA 1
ATOM 1120 C C . GLU A 1 137 ? -20.016 -6.816 -12.484 1 42.66 137 GLU A C 1
ATOM 1122 O O . GLU A 1 137 ? -19.719 -7.852 -11.883 1 42.66 137 GLU A O 1
ATOM 1127 N N . ARG A 1 138 ? -19.219 -6.234 -13.602 1 52.22 138 ARG A N 1
ATOM 1128 C CA . ARG A 1 138 ? -18.344 -7.172 -14.305 1 52.22 138 ARG A CA 1
ATOM 1129 C C . ARG A 1 138 ? -16.875 -6.871 -14.031 1 52.22 138 ARG A C 1
ATOM 1131 O O . ARG A 1 138 ? -15.992 -7.41 -14.695 1 52.22 138 ARG A O 1
ATOM 1138 N N . SER A 1 139 ? -16.578 -5.672 -12.773 1 78.06 139 SER A N 1
ATOM 1139 C CA . SER A 1 139 ? -15.125 -5.496 -12.68 1 78.06 139 SER A CA 1
ATOM 1140 C C . SER A 1 139 ? -14.516 -6.504 -11.711 1 78.06 139 SER A C 1
ATOM 1142 O O . SER A 1 139 ? -15.109 -6.824 -10.68 1 78.06 139 SER A O 1
ATOM 1144 N N . SER A 1 140 ? -13.586 -6.969 -12.117 1 93.06 140 SER A N 1
ATOM 1145 C CA . SER A 1 140 ? -12.859 -7.93 -11.297 1 93.06 140 SER A CA 1
ATOM 1146 C C . SER A 1 140 ? -12.047 -7.227 -10.211 1 93.06 140 SER A C 1
ATOM 1148 O O . SER A 1 140 ? -11.969 -5.996 -10.188 1 93.06 140 SER A O 1
ATOM 1150 N N . ILE A 1 141 ? -11.656 -7.938 -9.242 1 95.12 141 ILE A N 1
ATOM 1151 C CA . ILE A 1 141 ? -10.859 -7.438 -8.133 1 95.12 141 ILE A CA 1
ATOM 1152 C C . ILE A 1 141 ? -9.656 -6.656 -8.664 1 95.12 141 ILE A C 1
ATOM 1154 O O . ILE A 1 141 ? -9.422 -5.516 -8.258 1 95.12 141 ILE A O 1
ATOM 1158 N N . TYR A 1 142 ? -9 -7.203 -9.617 1 96.31 142 TYR A N 1
ATOM 1159 C CA . TYR A 1 142 ? -7.754 -6.598 -10.078 1 96.31 142 TYR A CA 1
ATOM 1160 C C . TYR A 1 142 ? -8.031 -5.379 -10.953 1 96.31 142 TYR A C 1
ATOM 1162 O O . TYR A 1 142 ? -7.293 -4.391 -10.906 1 96.31 142 TYR A O 1
ATOM 1170 N N . SER A 1 143 ? -9.094 -5.441 -11.742 1 93.56 143 SER A N 1
ATOM 1171 C CA . SER A 1 143 ? -9.445 -4.289 -12.562 1 93.56 143 SER A CA 1
ATOM 1172 C C . SER A 1 143 ? -9.781 -3.076 -11.703 1 93.56 143 SER A C 1
ATOM 1174 O O . SER A 1 143 ? -9.422 -1.946 -12.047 1 93.56 143 SER A O 1
ATOM 1176 N N . SER A 1 144 ? -10.484 -3.334 -10.648 1 92.69 144 SER A N 1
ATOM 1177 C CA . SER A 1 144 ? -10.805 -2.258 -9.719 1 92.69 144 SER A CA 1
ATOM 1178 C C . SER A 1 144 ? -9.539 -1.702 -9.062 1 92.69 144 SER A C 1
ATOM 1180 O O . SER A 1 144 ? -9.422 -0.491 -8.867 1 92.69 144 SER A O 1
ATOM 1182 N N . PHE A 1 145 ? -8.672 -2.584 -8.75 1 95.25 145 PHE A N 1
ATOM 1183 C CA . PHE A 1 145 ? -7.406 -2.172 -8.156 1 95.25 145 PHE A CA 1
ATOM 1184 C C . PHE A 1 145 ? -6.609 -1.305 -9.117 1 95.25 145 PHE A C 1
ATOM 1186 O O . PHE A 1 145 ? -6.082 -0.259 -8.734 1 95.25 145 PHE A O 1
ATOM 1193 N N . ARG A 1 146 ? -6.527 -1.691 -10.32 1 95.06 146 ARG A N 1
ATOM 1194 C CA . ARG A 1 146 ? -5.816 -0.93 -11.344 1 95.06 146 ARG A CA 1
ATOM 1195 C C . ARG A 1 146 ? -6.395 0.474 -11.477 1 95.06 146 ARG A C 1
ATOM 1197 O O . ARG A 1 146 ? -5.648 1.449 -11.602 1 95.06 146 ARG A O 1
ATOM 1204 N N . ARG A 1 147 ? -7.637 0.531 -11.438 1 92 147 ARG A N 1
ATOM 1205 C CA . ARG A 1 147 ? -8.289 1.834 -11.531 1 92 147 ARG A CA 1
ATOM 1206 C C . ARG A 1 147 ? -7.918 2.717 -10.344 1 92 147 ARG A C 1
ATOM 1208 O O . ARG A 1 147 ? -7.656 3.91 -10.508 1 92 147 ARG A O 1
ATOM 1215 N N . SER A 1 148 ? -7.945 2.105 -9.188 1 93.88 148 SER A N 1
ATOM 1216 C CA . SER A 1 148 ? -7.559 2.859 -8 1 93.88 148 SER A CA 1
ATOM 1217 C C . SER A 1 148 ? -6.148 3.424 -8.141 1 93.88 148 SER A C 1
ATOM 1219 O O . SER A 1 148 ? -5.887 4.559 -7.738 1 93.88 148 SER A O 1
ATOM 1221 N N . MET A 1 149 ? -5.238 2.648 -8.711 1 96.19 149 MET A N 1
ATOM 1222 C CA . MET A 1 149 ? -3.865 3.115 -8.883 1 96.19 149 MET A CA 1
ATOM 1223 C C . MET A 1 149 ? -3.793 4.234 -9.914 1 96.19 149 MET A C 1
ATOM 1225 O O . MET A 1 149 ? -3.008 5.172 -9.766 1 96.19 149 MET A O 1
ATOM 1229 N N . GLU A 1 150 ? -4.602 4.18 -10.891 1 94.75 150 GLU A N 1
ATOM 1230 C CA . GLU A 1 150 ? -4.672 5.25 -11.883 1 94.75 150 GLU A CA 1
ATOM 1231 C C . GLU A 1 150 ? -5.156 6.551 -11.25 1 94.75 150 GLU A C 1
ATOM 1233 O O . GLU A 1 150 ? -4.609 7.621 -11.523 1 94.75 150 GLU A O 1
ATOM 1238 N N . VAL A 1 151 ? -6.141 6.402 -10.461 1 94.25 151 VAL A N 1
ATOM 1239 C CA . VAL A 1 151 ? -6.684 7.574 -9.773 1 94.25 151 VAL A CA 1
ATOM 1240 C C . VAL A 1 151 ? -5.637 8.141 -8.82 1 94.25 151 VAL A C 1
ATOM 1242 O O . VAL A 1 151 ? -5.5 9.359 -8.695 1 94.25 151 VAL A O 1
ATOM 1245 N N . MET A 1 152 ? -4.938 7.238 -8.164 1 95.62 152 MET A N 1
ATOM 1246 C CA . MET A 1 152 ? -3.871 7.668 -7.266 1 95.62 152 MET A CA 1
ATOM 1247 C C . MET A 1 152 ? -2.883 8.578 -7.988 1 95.62 152 MET A C 1
ATOM 1249 O O . MET A 1 152 ? -2.547 9.656 -7.496 1 95.62 152 MET A O 1
ATOM 1253 N N . VAL A 1 153 ? -2.451 8.18 -9.133 1 96.69 153 VAL A N 1
ATOM 1254 C CA . VAL A 1 153 ? -1.469 8.938 -9.898 1 96.69 153 VAL A CA 1
ATOM 1255 C C . VAL A 1 153 ? -2.076 10.266 -10.352 1 96.69 153 VAL A C 1
ATOM 1257 O O . VAL A 1 153 ? -1.406 11.305 -10.328 1 96.69 153 VAL A O 1
ATOM 1260 N N . GLU A 1 154 ? -3.314 10.258 -10.711 1 95.25 154 GLU A N 1
ATOM 1261 C CA . GLU A 1 154 ? -4.004 11.477 -11.117 1 95.25 154 GLU A CA 1
ATOM 1262 C C . GLU A 1 154 ? -4.109 12.461 -9.953 1 95.25 154 GLU A C 1
ATOM 1264 O O . GLU A 1 154 ? -3.826 13.648 -10.117 1 95.25 154 GLU A O 1
ATOM 1269 N N . LEU A 1 155 ? -4.52 11.953 -8.828 1 96.31 155 LEU A N 1
ATOM 1270 C CA . LEU A 1 155 ? -4.652 12.805 -7.648 1 96.31 155 LEU A CA 1
ATOM 1271 C C . LEU A 1 155 ? -3.299 13.367 -7.23 1 96.31 155 LEU A C 1
ATOM 1273 O O . LEU A 1 155 ? -3.207 14.516 -6.809 1 96.31 155 LEU A O 1
ATOM 1277 N N . GLN A 1 156 ? -2.281 12.531 -7.359 1 97.25 156 GLN A N 1
ATOM 1278 C CA . GLN A 1 156 ? -0.94 12.992 -7.008 1 97.25 156 GLN A CA 1
ATOM 1279 C C . GLN A 1 156 ? -0.501 14.148 -7.898 1 97.25 156 GLN A C 1
ATOM 1281 O O . GLN A 1 156 ? 0.094 15.117 -7.418 1 97.25 156 GLN A O 1
ATOM 1286 N N . ARG A 1 157 ? -0.786 14.055 -9.133 1 95.81 157 ARG A N 1
ATOM 1287 C CA . ARG A 1 157 ? -0.431 15.109 -10.078 1 95.81 157 ARG A CA 1
ATOM 1288 C C . ARG A 1 157 ? -1.14 16.422 -9.727 1 95.81 157 ARG A C 1
ATOM 1290 O O . ARG A 1 157 ? -0.511 17.469 -9.68 1 95.81 157 ARG A O 1
ATOM 1297 N N . ILE A 1 158 ? -2.369 16.328 -9.453 1 95.62 158 ILE A N 1
ATOM 1298 C CA . ILE A 1 158 ? -3.162 17.5 -9.109 1 95.62 158 ILE A CA 1
ATOM 1299 C C . ILE A 1 158 ? -2.668 18.094 -7.789 1 95.62 158 ILE A C 1
ATOM 1301 O O . ILE A 1 158 ? -2.426 19.297 -7.691 1 95.62 158 ILE A O 1
ATOM 1305 N N . ALA A 1 159 ? -2.523 17.25 -6.801 1 97.06 159 ALA A N 1
ATOM 1306 C CA . ALA A 1 159 ? -2.135 17.688 -5.465 1 97.06 159 ALA A CA 1
ATOM 1307 C C . ALA A 1 159 ? -0.759 18.344 -5.48 1 97.06 159 ALA A C 1
ATOM 1309 O O . ALA A 1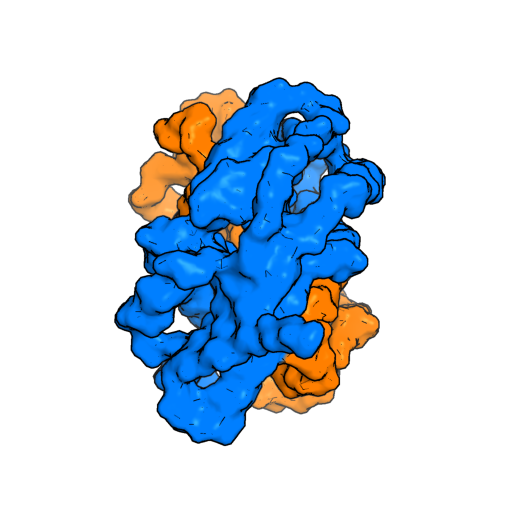 159 ? -0.524 19.328 -4.77 1 97.06 159 ALA A O 1
ATOM 1310 N N . GLU A 1 160 ? 0.144 17.781 -6.273 1 96.31 160 GLU A N 1
ATOM 1311 C CA . GLU A 1 160 ? 1.489 18.328 -6.375 1 96.31 160 GLU A CA 1
ATOM 1312 C C . GLU A 1 160 ? 1.451 19.781 -6.859 1 96.31 160 GLU A C 1
ATOM 1314 O O . GLU A 1 160 ? 2.213 20.625 -6.375 1 96.31 160 GLU A O 1
ATOM 1319 N N . GLY A 1 161 ? 0.613 20.078 -7.777 1 95.81 161 GLY A N 1
ATOM 1320 C CA . GLY A 1 161 ? 0.466 21.438 -8.297 1 95.81 161 GLY A CA 1
ATOM 1321 C C . GLY A 1 161 ? -0.033 22.406 -7.25 1 95.81 161 GLY A C 1
ATOM 1322 O O . GLY A 1 161 ? 0.078 23.625 -7.434 1 95.81 161 GLY A O 1
ATOM 1323 N N . HIS A 1 162 ? -0.527 21.859 -6.137 1 97.31 162 HIS A N 1
ATOM 1324 C CA . HIS A 1 162 ? -1.052 22.688 -5.059 1 97.31 162 HIS A CA 1
ATOM 1325 C C . HIS A 1 162 ? -0.317 22.422 -3.748 1 97.31 162 HIS A C 1
ATOM 1327 O O . HIS A 1 162 ? -0.898 22.547 -2.668 1 97.31 162 HIS A O 1
ATOM 1333 N N . GLY A 1 163 ? 0.885 21.906 -3.828 1 97.75 163 GLY A N 1
ATOM 1334 C CA . GLY A 1 163 ? 1.743 21.734 -2.666 1 97.75 163 GLY A CA 1
A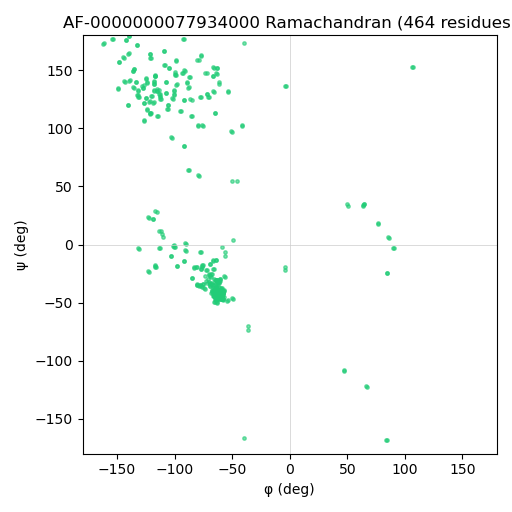TOM 1335 C C . GLY A 1 163 ? 1.188 20.766 -1.648 1 97.75 163 GLY A C 1
ATOM 1336 O O . GLY A 1 163 ? 1.34 20.953 -0.441 1 97.75 163 GLY A O 1
ATOM 1337 N N . SER A 1 164 ? 0.481 19.734 -2.119 1 98.5 164 SER A N 1
ATOM 1338 C CA . SER A 1 164 ? -0.231 18.812 -1.251 1 98.5 164 SER A CA 1
ATOM 1339 C C . SER A 1 164 ? 0.263 17.375 -1.449 1 98.5 164 SER A C 1
ATOM 1341 O O . SER A 1 164 ? 0.975 17.094 -2.414 1 98.5 164 SER A O 1
ATOM 1343 N N . LEU A 1 165 ? -0.005 16.547 -0.49 1 98.69 165 LEU A N 1
ATOM 1344 C CA . LEU A 1 165 ? 0.404 15.156 -0.506 1 98.69 165 LEU A CA 1
ATOM 1345 C C . LEU A 1 165 ? -0.811 14.234 -0.504 1 98.69 165 LEU A C 1
ATOM 1347 O O . LEU A 1 165 ? -1.819 14.531 0.139 1 98.69 165 LEU A O 1
ATOM 1351 N N . VAL A 1 166 ? -0.68 13.078 -1.214 1 98.31 166 VAL A N 1
ATOM 1352 C CA . VAL A 1 166 ? -1.781 12.133 -1.325 1 98.31 166 VAL A CA 1
ATOM 1353 C C . VAL A 1 166 ? -1.378 10.797 -0.701 1 98.31 166 VAL A C 1
ATOM 1355 O O . VAL A 1 166 ? -0.235 10.359 -0.844 1 98.31 166 VAL A O 1
ATOM 1358 N N . GLN A 1 167 ? -2.271 10.219 0.016 1 97.56 167 GLN A N 1
ATOM 1359 C CA . GLN A 1 167 ? -2.127 8.875 0.57 1 97.56 167 GLN A CA 1
ATOM 1360 C C . GLN A 1 167 ? -3.289 7.98 0.153 1 97.56 167 GLN A C 1
ATOM 1362 O O . GLN A 1 167 ? -4.449 8.383 0.246 1 97.56 167 GLN A O 1
ATOM 1367 N N . TYR A 1 168 ? -2.947 6.832 -0.425 1 97.06 168 TYR A N 1
ATOM 1368 C CA . TYR A 1 168 ? -3.947 5.801 -0.679 1 97.06 168 TYR A CA 1
ATOM 1369 C C . TYR A 1 168 ? -4.391 5.137 0.621 1 97.06 168 TYR A C 1
ATOM 1371 O O . TYR A 1 168 ? -3.557 4.711 1.424 1 97.06 168 TYR A O 1
ATOM 1379 N N . LEU A 1 169 ? -5.711 5.031 0.896 1 96.94 169 LEU A N 1
ATOM 1380 C CA . LEU A 1 169 ? -6.215 4.516 2.164 1 96.94 169 LEU A CA 1
ATOM 1381 C C . LEU A 1 169 ? -6.719 3.084 2.008 1 96.94 169 LEU A C 1
ATOM 1383 O O . LEU A 1 169 ? -7.027 2.418 2.998 1 96.94 169 LEU A O 1
ATOM 1387 N N . GLY A 1 170 ? -6.824 2.6 0.765 1 94.5 170 GLY A N 1
ATOM 1388 C CA . GLY A 1 170 ? -7.461 1.326 0.469 1 94.5 170 GLY A CA 1
ATOM 1389 C C . GLY A 1 170 ? -8.82 1.477 -0.195 1 94.5 170 GLY A C 1
ATOM 1390 O O . GLY A 1 170 ? -9.5 2.482 -0 1 94.5 170 GLY A O 1
ATOM 1391 N N . GLY A 1 171 ? -9.188 0.487 -0.962 1 92.69 171 GLY A N 1
ATOM 1392 C CA . GLY A 1 171 ? -10.438 0.592 -1.691 1 92.69 171 GLY A CA 1
ATOM 1393 C C . GLY A 1 171 ? -10.422 1.67 -2.76 1 92.69 171 GLY A C 1
ATOM 1394 O O . GLY A 1 171 ? -9.57 1.652 -3.65 1 92.69 171 GLY A O 1
ATOM 1395 N N . ASP A 1 172 ? -11.336 2.561 -2.598 1 90.81 172 ASP A N 1
ATOM 1396 C CA . ASP A 1 172 ? -11.43 3.688 -3.521 1 90.81 172 ASP A CA 1
ATOM 1397 C C . ASP A 1 172 ? -11.234 5.016 -2.791 1 90.81 172 ASP A C 1
ATOM 1399 O O . ASP A 1 172 ? -11.719 6.055 -3.246 1 90.81 172 ASP A O 1
ATOM 1403 N N . ASN A 1 173 ? -10.602 4.926 -1.657 1 94.5 173 ASN A N 1
ATOM 1404 C CA . ASN A 1 173 ? -10.469 6.094 -0.797 1 94.5 173 ASN A CA 1
ATOM 1405 C C . ASN A 1 173 ? -9.039 6.633 -0.802 1 94.5 173 ASN A C 1
ATOM 1407 O O . ASN A 1 173 ? -8.078 5.859 -0.798 1 94.5 173 ASN A O 1
ATOM 1411 N N . PHE A 1 174 ? -8.922 7.906 -0.818 1 96.94 174 PHE A N 1
ATOM 1412 C CA . PHE A 1 174 ? -7.652 8.625 -0.772 1 96.94 174 PHE A CA 1
ATOM 1413 C C . PHE A 1 174 ? -7.723 9.789 0.208 1 96.94 174 PHE A C 1
ATOM 1415 O O . PHE A 1 174 ? -8.789 10.367 0.412 1 96.94 174 PHE A O 1
ATOM 1422 N N . MET A 1 175 ? -6.613 10.125 0.767 1 98.38 175 MET A N 1
ATOM 1423 C CA . MET A 1 175 ? -6.488 11.289 1.645 1 98.38 175 MET A CA 1
ATOM 1424 C C . MET A 1 175 ? -5.473 12.281 1.093 1 98.38 175 MET A C 1
ATOM 1426 O O . MET A 1 175 ? -4.355 11.898 0.742 1 98.38 175 MET A O 1
ATOM 1430 N N . ILE A 1 176 ? -5.887 13.477 0.981 1 98.5 176 ILE A N 1
ATOM 1431 C CA . ILE A 1 176 ? -4.992 14.547 0.561 1 98.5 176 ILE A CA 1
ATOM 1432 C C . ILE A 1 176 ? -4.77 15.523 1.718 1 98.5 176 ILE A C 1
ATOM 1434 O O . ILE A 1 176 ? -5.73 15.992 2.332 1 98.5 176 ILE A O 1
ATOM 1438 N N . PHE A 1 177 ? -3.557 15.781 2.035 1 98.88 177 PHE A N 1
ATOM 1439 C CA . PHE A 1 177 ? -3.215 16.781 3.033 1 98.88 177 PHE A CA 1
ATOM 1440 C C . PHE A 1 177 ? -2.76 18.078 2.367 1 98.88 177 PHE A C 1
ATOM 1442 O O . PHE A 1 177 ? -1.854 18.062 1.533 1 98.88 177 PHE A O 1
ATOM 1449 N N . SER A 1 178 ? -3.395 19.094 2.736 1 98.75 178 SER A N 1
ATOM 1450 C CA . SER A 1 178 ? -3.182 20.406 2.109 1 98.75 178 SER A CA 1
ATOM 1451 C C . SER A 1 178 ? -3.176 21.516 3.146 1 98.75 178 SER A C 1
ATOM 1453 O O . SER A 1 178 ? -3.117 21.25 4.352 1 98.75 178 SER A O 1
ATOM 1455 N N . SER A 1 179 ? -2.975 22.75 2.635 1 98.06 179 SER A N 1
ATOM 1456 C CA . SER A 1 179 ? -3.01 23.953 3.467 1 98.06 179 SER A CA 1
ATOM 1457 C C . SER A 1 179 ? -4.25 24.781 3.176 1 98.06 179 SER A C 1
ATOM 1459 O O . SER A 1 179 ? -4.934 24.562 2.176 1 98.06 179 SER A O 1
ATOM 1461 N N . LEU A 1 180 ? -4.477 25.734 4.09 1 97.5 180 LEU A N 1
ATOM 1462 C CA . LEU A 1 180 ? -5.621 26.625 3.932 1 97.5 180 LEU A CA 1
ATOM 1463 C C . LEU A 1 180 ? -5.52 27.422 2.631 1 97.5 180 LEU A C 1
ATOM 1465 O O . LEU A 1 180 ? -6.535 27.703 1.989 1 97.5 180 LEU A O 1
ATOM 1469 N N . ASP A 1 181 ? -4.398 27.703 2.168 1 96.44 181 ASP A N 1
ATOM 1470 C CA . ASP A 1 181 ? -4.176 28.562 1.003 1 96.44 181 ASP A CA 1
ATOM 1471 C C . ASP A 1 181 ? -4.32 27.766 -0.293 1 96.44 181 ASP A C 1
ATOM 1473 O O . ASP A 1 181 ? -4.602 28.328 -1.349 1 96.44 181 ASP A O 1
ATOM 1477 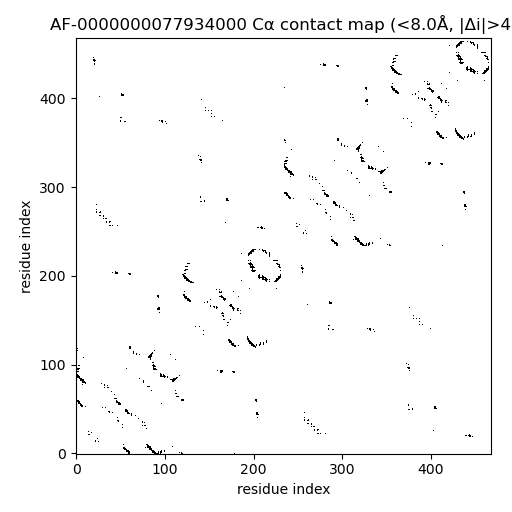N N . GLU A 1 182 ? -4.207 26.375 -0.188 1 96.69 182 GLU A N 1
ATOM 1478 C CA . GLU A 1 182 ? -3.994 25.625 -1.423 1 96.69 182 GLU A CA 1
ATOM 1479 C C . GLU A 1 182 ? -5.16 24.688 -1.7 1 96.69 182 GLU A C 1
ATOM 1481 O O . GLU A 1 182 ? -5.363 24.25 -2.838 1 96.69 182 GLU A O 1
ATOM 1486 N N . PHE A 1 183 ? -6 24.312 -0.752 1 97.38 183 PHE A N 1
ATOM 1487 C CA . PHE A 1 183 ? -6.898 23.172 -0.862 1 97.38 183 PHE A CA 1
ATOM 1488 C C . PHE A 1 183 ? -8.008 23.453 -1.872 1 97.38 183 PHE A C 1
ATOM 1490 O O . PHE A 1 183 ? -8.516 22.531 -2.514 1 97.38 183 PHE A O 1
ATOM 1497 N N . ARG A 1 184 ? -8.383 24.688 -2.123 1 96 184 ARG A N 1
ATOM 1498 C CA . ARG A 1 184 ? -9.477 25.016 -3.037 1 96 184 ARG A CA 1
ATOM 1499 C C . ARG A 1 184 ? -9.109 24.672 -4.477 1 96 184 ARG A C 1
ATOM 1501 O O . ARG A 1 184 ? -9.969 24.281 -5.262 1 96 184 ARG A O 1
ATOM 1508 N N . GLY A 1 185 ? -7.867 24.797 -4.82 1 94.94 185 GLY A N 1
ATOM 1509 C CA . GLY A 1 185 ? -7.414 24.422 -6.145 1 94.94 185 GLY A CA 1
ATOM 1510 C C . GLY A 1 185 ? -7.625 22.953 -6.445 1 94.94 185 GLY A C 1
ATOM 1511 O O . GLY A 1 185 ? -7.867 22.578 -7.594 1 94.94 185 GLY A O 1
ATOM 1512 N N . ILE A 1 186 ? -7.57 22.125 -5.457 1 95.12 186 ILE A N 1
ATOM 1513 C CA . ILE A 1 186 ? -7.75 20.688 -5.605 1 95.12 186 ILE A CA 1
ATOM 1514 C C . ILE A 1 186 ? -9.227 20.359 -5.836 1 95.12 186 ILE A C 1
ATOM 1516 O O . ILE A 1 186 ? -9.562 19.516 -6.66 1 95.12 186 ILE A O 1
ATOM 1520 N N . LEU A 1 187 ? -10.07 21.109 -5.145 1 93 187 LEU A N 1
ATOM 1521 C CA . LEU A 1 187 ? -11.508 20.859 -5.238 1 93 187 LEU A CA 1
ATOM 1522 C C . LEU A 1 187 ? -12.031 21.219 -6.629 1 93 187 LEU A C 1
ATOM 1524 O O . LEU A 1 187 ? -13.031 20.672 -7.082 1 93 187 LEU A O 1
ATOM 1528 N N . GLU A 1 188 ? -11.406 22.062 -7.309 1 88.06 188 GLU A N 1
ATOM 1529 C CA . GLU A 1 188 ? -11.836 22.562 -8.609 1 88.06 188 GLU A CA 1
ATOM 1530 C C . GLU A 1 188 ? -11.273 21.719 -9.742 1 88.06 188 GLU A C 1
ATOM 1532 O O . GLU A 1 188 ? -11.625 21.906 -10.914 1 88.06 188 GLU A O 1
ATOM 1537 N N . ALA A 1 189 ? -10.438 20.781 -9.375 1 81.75 189 ALA A N 1
ATOM 1538 C CA . ALA A 1 189 ? -9.844 19.938 -10.406 1 81.75 189 ALA A CA 1
ATOM 1539 C C . ALA A 1 189 ? -10.914 19.125 -11.117 1 81.75 189 ALA A C 1
ATOM 1541 O O . ALA A 1 189 ? -11.922 18.734 -10.508 1 81.75 189 ALA A O 1
ATOM 1542 N N . PRO A 1 190 ? -10.703 18.859 -12.391 1 77.5 190 PRO A N 1
ATOM 1543 C CA . PRO A 1 190 ? -11.703 18.172 -13.211 1 77.5 190 PRO A CA 1
ATOM 1544 C C . PRO A 1 190 ? -11.711 16.672 -12.992 1 77.5 190 PRO A C 1
ATOM 1546 O O . PRO A 1 190 ? -11.43 15.898 -13.914 1 77.5 190 PRO A O 1
ATOM 1549 N N . LEU A 1 191 ? -11.953 16.312 -11.859 1 79.38 191 LEU A N 1
ATOM 1550 C CA . LEU A 1 191 ? -12.125 14.891 -11.57 1 79.38 191 LEU A CA 1
ATOM 1551 C C . LEU A 1 191 ? -13.602 14.539 -11.422 1 79.38 191 LEU A C 1
ATOM 1553 O O . LEU A 1 191 ? -14.172 14.672 -10.336 1 79.38 191 LEU A O 1
ATOM 1557 N N . ASN A 1 192 ? -14.195 14.164 -12.484 1 69.44 192 ASN A N 1
ATOM 1558 C CA . ASN A 1 192 ? -15.648 14.031 -12.539 1 69.44 192 ASN A CA 1
ATOM 1559 C C . ASN A 1 192 ? -16.141 12.859 -11.688 1 69.44 192 ASN A C 1
ATOM 1561 O O . ASN A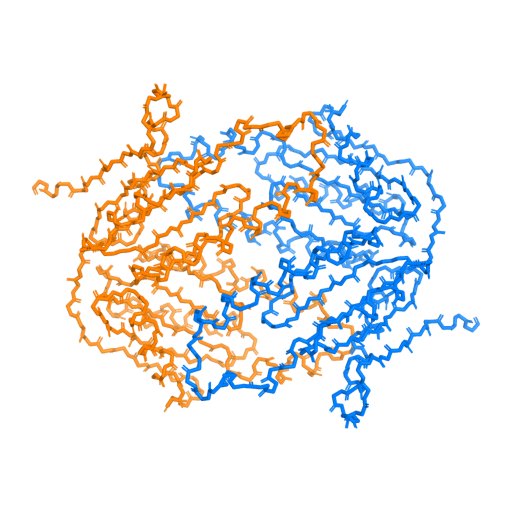 1 192 ? -17.266 12.867 -11.211 1 69.44 192 ASN A O 1
ATOM 1565 N N . GLU A 1 193 ? -15.344 12.008 -11.336 1 79.62 193 GLU A N 1
ATOM 1566 C CA . GLU A 1 193 ? -15.859 10.812 -10.672 1 79.62 193 GLU A CA 1
ATOM 1567 C C . GLU A 1 193 ? -15.359 10.727 -9.227 1 79.62 193 GLU A C 1
ATOM 1569 O O . GLU A 1 193 ? -15.273 9.633 -8.664 1 79.62 193 GLU A O 1
ATOM 1574 N N . VAL A 1 194 ? -15.102 11.945 -8.68 1 88.06 194 VAL A N 1
ATOM 1575 C CA . VAL A 1 194 ? -14.555 11.914 -7.328 1 88.06 194 VAL A CA 1
ATOM 1576 C C . VAL A 1 194 ? -15.32 12.898 -6.441 1 88.06 194 VAL A C 1
ATOM 1578 O O . VAL A 1 194 ? -15.617 14.016 -6.855 1 88.06 194 VAL A O 1
ATOM 1581 N N . LYS A 1 195 ? -15.727 12.508 -5.289 1 91.5 195 LYS A N 1
ATOM 1582 C CA . LYS A 1 195 ? -16.281 13.367 -4.242 1 91.5 195 LYS A CA 1
ATOM 1583 C C . LYS A 1 195 ? -15.234 13.688 -3.182 1 91.5 195 LYS A C 1
ATOM 1585 O O . LYS A 1 195 ? -14.383 12.852 -2.871 1 91.5 195 LYS A O 1
ATOM 1590 N N . PHE A 1 196 ? -15.367 14.945 -2.643 1 95.31 196 PHE A N 1
ATOM 1591 C CA . PHE A 1 196 ? -14.359 15.391 -1.69 1 95.31 196 PHE A CA 1
ATOM 1592 C C . PHE A 1 196 ? -15.008 15.805 -0.373 1 95.31 196 PHE A C 1
ATOM 1594 O O . PHE A 1 196 ? -15.852 16.703 -0.344 1 95.31 196 PHE A O 1
ATOM 1601 N N . GLY A 1 197 ? -14.688 15.094 0.697 1 96.44 197 GLY A N 1
ATOM 1602 C CA . GLY A 1 197 ? -14.906 15.609 2.039 1 96.44 197 GLY A CA 1
ATOM 1603 C C . GLY A 1 197 ? -13.703 16.344 2.605 1 96.44 197 GLY A C 1
ATOM 1604 O O . GLY A 1 197 ? -12.609 15.773 2.691 1 96.44 197 GLY A O 1
ATOM 1605 N N . VAL A 1 198 ? -13.891 17.609 3.025 1 98.25 198 VAL A N 1
ATOM 1606 C CA . VAL A 1 198 ? -12.773 18.438 3.479 1 98.25 198 VAL A CA 1
ATOM 1607 C C . VAL A 1 198 ? -12.898 18.703 4.977 1 98.25 198 VAL A C 1
ATOM 1609 O O . VAL A 1 198 ? -13.953 19.125 5.445 1 98.25 198 VAL A O 1
ATOM 1612 N N . GLY A 1 199 ? -11.852 18.375 5.711 1 98.75 199 GLY A N 1
ATOM 1613 C CA . GLY A 1 199 ? -11.758 18.688 7.125 1 98.75 199 GLY A CA 1
ATOM 1614 C C . GLY A 1 199 ? -10.641 19.656 7.449 1 98.75 199 GLY A C 1
ATOM 1615 O O . GLY A 1 199 ? -9.523 19.516 6.953 1 98.75 199 GLY A O 1
ATOM 1616 N N . ILE A 1 200 ? -10.898 20.703 8.227 1 98.75 200 ILE A N 1
ATOM 1617 C CA . ILE A 1 200 ? -9.922 21.688 8.68 1 98.75 200 ILE A CA 1
ATOM 1618 C C . ILE A 1 200 ? -9.836 21.672 10.203 1 98.75 200 ILE A C 1
ATOM 1620 O O . ILE A 1 200 ? -10.844 21.828 10.891 1 98.75 200 ILE A O 1
ATOM 1624 N N . CYS A 1 201 ? -8.633 21.422 10.703 1 98.44 201 CYS A N 1
ATOM 1625 C CA . CYS A 1 201 ? -8.461 21.297 12.148 1 98.44 201 CYS A CA 1
ATOM 1626 C C . CYS A 1 201 ? -7.039 21.656 12.562 1 98.44 201 CYS A C 1
ATOM 1628 O O . CYS A 1 201 ? -6.195 21.953 11.711 1 98.44 201 CYS A O 1
ATOM 1630 N N . GLU A 1 202 ? -6.766 21.641 13.883 1 97.56 202 GLU A N 1
ATOM 1631 C CA . GLU A 1 202 ? -5.484 22.062 14.438 1 97.56 202 GLU A CA 1
ATOM 1632 C C . GLU A 1 202 ? -4.441 20.953 14.328 1 97.56 202 GLU A C 1
ATOM 1634 O O . GLU A 1 202 ? -3.244 21.203 14.461 1 97.56 202 GLU A O 1
ATOM 1639 N N . ASN A 1 203 ? -4.895 19.734 14.156 1 97.69 203 ASN A N 1
ATOM 1640 C CA . ASN A 1 203 ? -3.98 18.609 13.977 1 97.69 203 ASN A CA 1
ATOM 1641 C C . ASN A 1 203 ? -4.492 17.641 12.922 1 97.69 203 ASN A C 1
ATOM 1643 O O . ASN A 1 203 ? -5.652 17.703 12.516 1 97.69 203 ASN A O 1
ATOM 1647 N N . PRO A 1 204 ? -3.66 16.75 12.414 1 98.19 204 PRO A N 1
ATOM 1648 C CA . PRO A 1 204 ? -4.008 15.883 11.289 1 98.19 204 PRO A CA 1
ATOM 1649 C C . PRO A 1 204 ? -5.152 14.922 11.617 1 98.19 204 PRO A C 1
ATOM 1651 O O . PRO A 1 204 ? -6.062 14.742 10.797 1 98.19 204 PRO A O 1
ATOM 1654 N N . ARG A 1 205 ? -5.176 14.336 12.773 1 97.81 205 ARG A N 1
ATOM 1655 C CA . ARG A 1 205 ? -6.223 13.367 13.094 1 97.81 205 ARG A CA 1
ATOM 1656 C C . ARG A 1 205 ? -7.594 14.031 13.109 1 97.81 205 ARG A C 1
ATOM 1658 O O . ARG A 1 205 ? -8.555 13.508 12.539 1 97.81 205 ARG A O 1
ATOM 1665 N N . CYS A 1 206 ? -7.625 15.164 13.758 1 97.56 206 CYS A N 1
ATOM 1666 C CA . CYS A 1 206 ? -8.891 15.891 13.797 1 97.56 206 CYS A CA 1
ATOM 1667 C C . CYS A 1 206 ? -9.32 16.312 12.398 1 97.56 206 CYS A C 1
ATOM 1669 O O . CYS A 1 206 ? -10.5 16.234 12.055 1 97.56 206 CYS A O 1
ATOM 1671 N N . ALA A 1 207 ? -8.422 16.766 11.578 1 98.62 207 ALA A N 1
ATOM 1672 C CA . ALA A 1 207 ? -8.734 17.141 10.203 1 98.62 207 ALA A CA 1
ATOM 1673 C C . ALA A 1 207 ? -9.281 15.953 9.422 1 98.62 207 ALA A C 1
ATOM 1675 O O . ALA A 1 207 ? -10.266 16.078 8.688 1 98.62 207 ALA A O 1
ATOM 1676 N N . VAL A 1 208 ? -8.68 14.797 9.562 1 98.38 208 VAL A N 1
ATOM 1677 C CA . VAL A 1 208 ? -9.102 13.578 8.875 1 98.38 208 VAL A CA 1
ATOM 1678 C C . VAL A 1 208 ? -10.508 13.18 9.336 1 98.38 208 VAL A C 1
ATOM 1680 O O . VAL A 1 208 ? -11.344 12.797 8.516 1 98.38 208 VAL A O 1
ATOM 1683 N N . SER A 1 209 ? -10.734 13.281 10.617 1 98 209 SER A N 1
ATOM 1684 C CA . SER A 1 209 ? -12.055 12.969 11.164 1 98 209 SER A CA 1
ATOM 1685 C C . SER A 1 209 ? -13.125 13.867 10.555 1 98 209 SER A C 1
ATOM 1687 O O . SER A 1 209 ? -14.195 13.383 10.172 1 98 209 SER A O 1
ATOM 1689 N N . LYS A 1 210 ? -12.836 15.133 10.469 1 98.56 210 LYS A N 1
ATOM 1690 C CA . LYS A 1 210 ? -13.789 16.078 9.898 1 98.56 210 LYS A CA 1
ATOM 1691 C C . LYS A 1 210 ? -13.977 15.836 8.398 1 98.56 210 LYS A C 1
ATOM 1693 O O . LYS A 1 210 ? -15.086 15.992 7.879 1 98.56 210 LYS A O 1
ATOM 1698 N N . ALA A 1 211 ? -12.93 15.531 7.711 1 98.19 211 ALA A N 1
ATOM 1699 C CA . ALA A 1 211 ? -13.031 15.195 6.293 1 98.19 211 ALA A CA 1
ATOM 1700 C C . ALA A 1 211 ? -13.945 13.984 6.078 1 98.19 211 ALA A C 1
ATOM 1702 O O . ALA A 1 211 ? -14.75 13.969 5.148 1 98.19 211 ALA A O 1
ATOM 1703 N N . THR A 1 212 ? -13.75 12.961 6.926 1 96.81 212 THR A N 1
ATOM 1704 C CA . THR A 1 212 ? -14.578 11.766 6.871 1 96.81 212 THR A CA 1
ATOM 1705 C C . THR A 1 212 ? -16.047 12.109 7.125 1 96.81 212 THR A C 1
ATOM 1707 O O . THR A 1 212 ? -16.938 11.609 6.434 1 96.81 212 THR A O 1
ATOM 1710 N N . GLU A 1 213 ? -16.25 12.922 8.102 1 96.81 213 GLU A N 1
ATOM 1711 C CA . GLU A 1 213 ? -17.594 13.383 8.383 1 96.81 213 GLU A CA 1
ATOM 1712 C C . GLU A 1 213 ? -18.203 14.086 7.176 1 96.81 213 GLU A C 1
ATOM 1714 O O . GLU A 1 213 ? -19.359 13.82 6.805 1 96.81 213 GLU A O 1
ATOM 1719 N N . ALA A 1 214 ? -17.469 14.961 6.598 1 96.44 214 ALA A N 1
ATOM 1720 C CA . ALA A 1 214 ? -17.922 15.703 5.43 1 96.44 214 ALA A CA 1
ATOM 1721 C C . ALA A 1 214 ? -18.312 14.758 4.293 1 96.44 214 ALA A C 1
ATOM 1723 O O . ALA A 1 214 ? -19.359 14.93 3.662 1 96.44 214 ALA A O 1
ATOM 1724 N N . LEU A 1 215 ? -1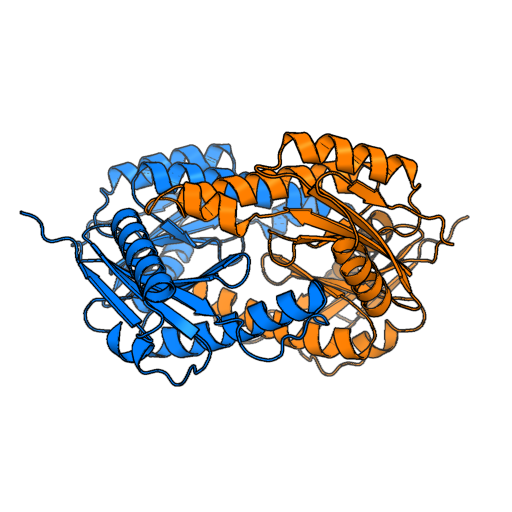7.484 13.773 4.051 1 92.88 215 LEU A N 1
ATOM 1725 C CA . LEU A 1 215 ? -17.75 12.82 2.98 1 92.88 215 LEU A CA 1
ATOM 1726 C C . LEU A 1 215 ? -19 12 3.271 1 92.88 215 LEU A C 1
ATOM 1728 O O . LEU A 1 215 ? -19.797 11.727 2.367 1 92.88 215 LEU A O 1
ATOM 1732 N N . THR A 1 216 ? -19.141 11.594 4.531 1 91.69 216 THR A N 1
ATOM 1733 C CA . THR A 1 216 ? -20.328 10.844 4.938 1 91.69 216 THR A CA 1
ATOM 1734 C C . THR A 1 216 ? -21.594 11.664 4.688 1 91.69 216 THR A C 1
ATOM 1736 O O . THR A 1 216 ? -22.594 11.125 4.215 1 91.69 216 THR A O 1
ATOM 1739 N N . ARG A 1 217 ? -21.5 12.898 4.934 1 91.62 217 ARG A N 1
ATOM 1740 C CA . ARG A 1 217 ? -22.656 13.781 4.742 1 91.62 217 ARG A CA 1
ATOM 1741 C C . ARG A 1 217 ? -22.984 13.938 3.262 1 91.62 217 ARG A C 1
ATOM 1743 O O . ARG A 1 217 ? 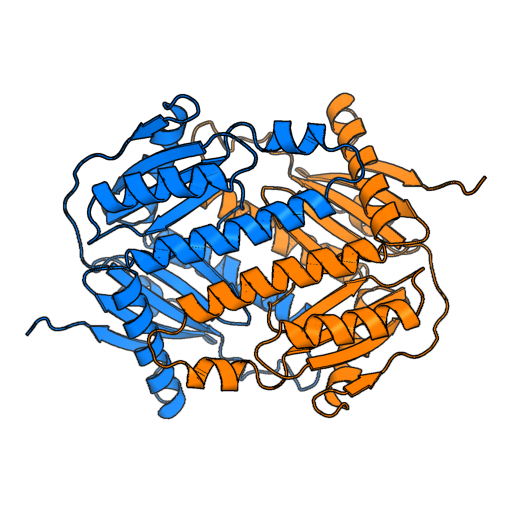-24.156 14.047 2.887 1 91.62 217 ARG A O 1
ATOM 1750 N N . ILE A 1 218 ? -22 13.961 2.404 1 90.25 218 ILE A N 1
ATOM 1751 C CA . ILE A 1 218 ? -22.219 14.031 0.962 1 90.25 218 ILE A CA 1
ATOM 1752 C C . ILE A 1 218 ? -22.953 12.781 0.488 1 90.25 218 ILE A C 1
ATOM 1754 O O . ILE A 1 218 ? -23.859 12.859 -0.335 1 90.25 218 ILE A O 1
ATOM 1758 N N . ARG A 1 219 ? -22.562 11.617 0.977 1 82.94 219 ARG A N 1
ATOM 1759 C CA . ARG A 1 219 ? -23.156 10.352 0.572 1 82.94 219 ARG A CA 1
ATOM 1760 C C . ARG A 1 219 ? -24.625 10.289 0.977 1 82.94 219 ARG A C 1
ATOM 1762 O O . ARG A 1 219 ? -25.438 9.688 0.279 1 82.94 219 ARG A O 1
ATOM 1769 N N . GLU A 1 220 ? -24.859 10.914 1.979 1 84.44 220 GLU A N 1
ATOM 1770 C CA . GLU A 1 220 ? -26.234 10.906 2.494 1 84.44 220 GLU A CA 1
ATOM 1771 C C . GLU A 1 220 ? -27.125 11.852 1.7 1 84.44 220 GLU A C 1
ATOM 1773 O O . GLU A 1 220 ? -28.297 11.547 1.455 1 84.44 220 GLU A O 1
ATOM 1778 N N . THR A 1 221 ? -26.516 12.945 1.28 1 80.12 221 THR A N 1
ATOM 1779 C CA . THR A 1 221 ? -27.344 13.969 0.656 1 80.12 221 THR A CA 1
ATOM 1780 C C . THR A 1 221 ? -27.281 13.859 -0.865 1 80.12 221 THR A C 1
ATOM 1782 O O . THR A 1 221 ? -28.141 14.383 -1.564 1 80.12 221 THR A O 1
ATOM 1785 N N . ARG A 1 222 ? -26.375 13.242 -1.467 1 70.12 222 ARG A N 1
ATOM 1786 C CA . ARG A 1 222 ? -26.141 13.008 -2.889 1 70.12 222 ARG A CA 1
ATOM 1787 C C . ARG A 1 222 ? -26.219 14.305 -3.678 1 70.12 222 ARG A C 1
ATOM 1789 O O . ARG A 1 222 ? -26.625 14.312 -4.84 1 70.12 222 ARG A O 1
ATOM 1796 N N . ASP A 1 223 ? -25.797 15.383 -3.15 1 67.25 223 ASP A N 1
ATOM 1797 C CA . ASP A 1 223 ? -26.078 16.641 -3.818 1 67.25 223 ASP A CA 1
ATOM 1798 C C . ASP A 1 223 ? -24.797 17.406 -4.125 1 67.25 223 ASP A C 1
ATOM 1800 O O . ASP A 1 223 ? -24.766 18.25 -5.016 1 67.25 223 ASP A O 1
ATOM 1804 N N . SER A 1 224 ? -23.75 17.109 -3.375 1 81.88 224 SER A N 1
ATOM 1805 C CA . SER A 1 224 ? -22.578 17.984 -3.523 1 81.88 224 SER A CA 1
ATOM 1806 C C . SER A 1 224 ? -21.328 17.172 -3.869 1 81.88 224 SER A C 1
ATOM 1808 O O . SER A 1 224 ? -21.188 16.031 -3.455 1 81.88 224 SER A O 1
ATOM 1810 N N . LYS A 1 225 ? -20.594 17.859 -4.727 1 86.69 225 LYS A N 1
ATOM 1811 C CA . LYS A 1 225 ? -19.312 17.266 -5.09 1 86.69 225 LYS A CA 1
ATOM 1812 C C . LYS A 1 225 ? -18.328 17.344 -3.938 1 86.69 225 LYS A C 1
ATOM 1814 O O . LYS A 1 225 ? -17.438 16.5 -3.809 1 86.69 225 LYS A O 1
ATOM 1819 N N . TRP A 1 226 ? -18.5 18.438 -3.184 1 90.5 226 TRP A N 1
ATOM 1820 C CA . TRP A 1 226 ? -17.594 18.562 -2.043 1 90.5 226 TRP A CA 1
ATOM 1821 C C . TRP A 1 226 ? -18.281 19.281 -0.88 1 90.5 226 TRP A C 1
ATOM 1823 O O . TRP A 1 226 ? -19.312 19.922 -1.063 1 90.5 226 TRP A O 1
ATOM 1833 N N . LYS A 1 227 ? -17.812 19.078 0.335 1 93.5 227 LYS A N 1
ATOM 1834 C CA . LYS A 1 227 ? -18.266 19.703 1.578 1 93.5 227 LYS A CA 1
ATOM 1835 C C . LYS A 1 227 ? -17.078 19.953 2.518 1 93.5 227 LYS A C 1
ATOM 1837 O O . LYS A 1 227 ? -16.172 19.141 2.609 1 93.5 227 LYS A O 1
ATOM 1842 N N . VAL A 1 228 ? -17.141 21.156 3.191 1 96.06 228 VAL A N 1
ATOM 1843 C CA . VAL A 1 228 ? -16.078 21.547 4.121 1 96.06 228 VAL A CA 1
ATOM 1844 C C . VAL A 1 228 ? -16.625 21.578 5.543 1 96.06 228 VAL A C 1
ATOM 1846 O O . VAL A 1 228 ? -17.688 2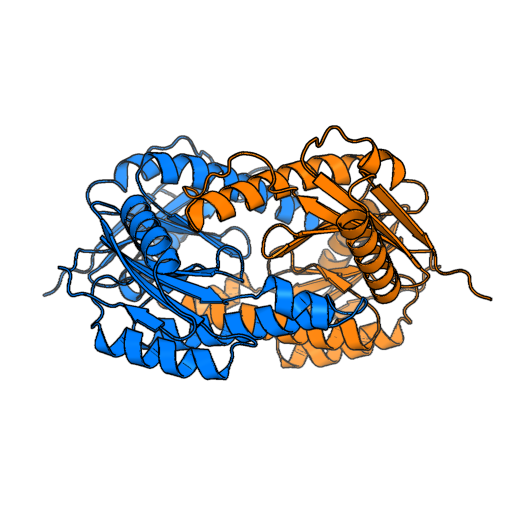2.156 5.793 1 96.06 228 VAL A O 1
ATOM 1849 N N . ILE A 1 229 ? -15.922 20.922 6.438 1 96.69 229 ILE A N 1
ATOM 1850 C CA . ILE A 1 229 ? -16.203 21.016 7.867 1 96.69 229 ILE A CA 1
ATOM 1851 C C . ILE A 1 229 ? -14.977 21.5 8.609 1 96.69 229 ILE A C 1
ATOM 1853 O O . ILE A 1 229 ? -13.891 20.922 8.492 1 96.69 229 ILE A O 1
ATOM 1857 N N . GLU A 1 230 ? -15.062 22.562 9.328 1 94.69 230 GLU A N 1
ATOM 1858 C CA . GLU A 1 230 ? -13.961 23.141 10.102 1 94.69 230 GLU A CA 1
ATOM 1859 C C . GLU A 1 230 ? -14.227 23.062 11.594 1 94.69 230 GLU A C 1
ATOM 1861 O O . GLU A 1 230 ? -15.367 23.25 12.039 1 94.69 230 GLU A O 1
ATOM 1866 N N . ASN A 1 231 ? -13.141 22.594 12.328 1 85.38 231 ASN A N 1
ATOM 1867 C CA . ASN A 1 231 ? -13.234 22.656 13.781 1 85.38 231 ASN A CA 1
ATOM 1868 C C . ASN A 1 231 ? -13.289 24.109 14.266 1 85.38 231 ASN A C 1
ATOM 1870 O O . ASN A 1 231 ? -12.406 24.906 13.945 1 85.38 231 ASN A O 1
ATOM 1874 N N . VAL A 1 232 ? -14.469 24.578 14.867 1 68.44 232 VAL A N 1
ATOM 1875 C CA . VAL A 1 232 ? -14.602 25.906 15.445 1 68.44 232 VAL A CA 1
ATOM 1876 C C . VAL A 1 232 ? -14.25 25.875 16.922 1 68.44 232 VAL A C 1
ATOM 1878 O O . VAL A 1 232 ? -14.836 25.094 17.688 1 68.44 232 VAL A O 1
ATOM 1881 N N . ARG A 1 233 ? -13.016 25.984 17.266 1 54.47 233 ARG A N 1
ATOM 1882 C CA . ARG A 1 233 ? -12.742 26.141 18.688 1 54.47 233 ARG A CA 1
ATOM 1883 C C . ARG A 1 233 ? -13.734 27.094 19.344 1 54.47 233 ARG A C 1
ATOM 1885 O O . ARG A 1 233 ? -13.984 28.188 18.828 1 54.47 233 ARG A O 1
ATOM 1892 N N . SER A 1 234 ? -14.68 26.5 20.062 1 38.47 234 SER A N 1
ATOM 1893 C CA . SER A 1 234 ? -15.422 27.422 20.922 1 38.47 234 SER A CA 1
ATOM 1894 C C . SER A 1 234 ? -14.477 28.219 21.812 1 38.47 234 SER A C 1
ATOM 1896 O O . SER A 1 234 ? -13.414 27.719 22.203 1 38.47 234 SER A O 1
ATOM 1898 N N . MET B 1 1 ? -3.977 -21.281 -14.953 1 98.12 1 MET B N 1
ATOM 1899 C CA . MET B 1 1 ? -3.424 -20.703 -13.727 1 98.12 1 MET B CA 1
ATOM 1900 C C . MET B 1 1 ? -4.484 -20.641 -12.633 1 98.12 1 MET B C 1
ATOM 1902 O O . MET B 1 1 ? -5.68 -20.625 -12.922 1 98.12 1 MET B O 1
ATOM 1906 N N . LYS B 1 2 ? -4.023 -20.656 -11.359 1 98.69 2 LYS B N 1
ATOM 1907 C CA . LYS B 1 2 ? -4.934 -20.641 -10.219 1 98.69 2 LYS B CA 1
ATOM 1908 C C . LYS B 1 2 ? -4.73 -19.391 -9.367 1 98.69 2 LYS B C 1
ATOM 1910 O O . LYS B 1 2 ? -3.594 -19.031 -9.047 1 98.69 2 LYS B O 1
ATOM 1915 N N . VAL B 1 3 ? -5.836 -18.734 -9.016 1 98.69 3 VAL B N 1
ATOM 1916 C CA . VAL B 1 3 ? -5.84 -17.594 -8.109 1 98.69 3 VAL B CA 1
ATOM 1917 C C . VAL B 1 3 ? -6.918 -17.781 -7.051 1 98.69 3 VAL B C 1
ATOM 1919 O O . VAL B 1 3 ? -8.07 -18.094 -7.371 1 98.69 3 VAL B O 1
ATOM 1922 N N . PHE B 1 4 ? -6.527 -17.672 -5.812 1 98.75 4 PHE B N 1
ATOM 1923 C CA . PHE B 1 4 ? -7.477 -17.688 -4.707 1 98.75 4 PHE B CA 1
ATOM 1924 C C . PHE B 1 4 ? -7.867 -16.281 -4.297 1 98.75 4 PHE B C 1
ATOM 1926 O O . PHE B 1 4 ? -7.016 -15.492 -3.871 1 98.75 4 PHE B O 1
ATOM 1933 N N . ALA B 1 5 ? -9.133 -15.914 -4.473 1 98.56 5 ALA B N 1
ATOM 1934 C CA . ALA B 1 5 ? -9.633 -14.586 -4.113 1 98.56 5 ALA B CA 1
ATOM 1935 C C . ALA B 1 5 ? -10.312 -14.609 -2.752 1 98.56 5 ALA B C 1
ATOM 1937 O O . ALA B 1 5 ? -11.031 -15.562 -2.428 1 98.56 5 ALA B O 1
ATOM 1938 N N . VAL B 1 6 ? -10.062 -13.609 -1.954 1 98.38 6 VAL B N 1
ATOM 1939 C CA . VAL B 1 6 ? -10.711 -13.438 -0.657 1 98.38 6 VAL B CA 1
ATOM 1940 C C . VAL B 1 6 ? -11.305 -12.031 -0.561 1 98.38 6 VAL B C 1
ATOM 1942 O O . VAL B 1 6 ? -10.672 -11.055 -0.951 1 98.38 6 VAL B O 1
ATOM 1945 N N . GLU B 1 7 ? -12.492 -11.945 -0.054 1 97.88 7 GLU B N 1
ATOM 1946 C CA . GLU B 1 7 ? -13.18 -10.664 0.115 1 97.88 7 GLU B CA 1
ATOM 1947 C C . GLU B 1 7 ? -13.664 -10.484 1.55 1 97.88 7 GLU B C 1
ATOM 1949 O O . GLU B 1 7 ? -14.188 -11.422 2.154 1 97.88 7 GLU B O 1
ATOM 1954 N N . LEU B 1 8 ? -13.438 -9.305 2.107 1 97.75 8 LEU B N 1
ATOM 1955 C CA . LEU B 1 8 ? -14.07 -8.891 3.352 1 97.75 8 LEU B CA 1
ATOM 1956 C C . LEU B 1 8 ? -15.5 -8.422 3.098 1 97.75 8 LEU B C 1
ATOM 1958 O O . LEU B 1 8 ? -15.727 -7.293 2.654 1 97.75 8 LEU B O 1
ATOM 1962 N N . HIS B 1 9 ? -16.391 -9.305 3.418 1 96.44 9 HIS B N 1
ATOM 1963 C CA . HIS B 1 9 ? -17.797 -9.062 3.094 1 96.44 9 HIS B CA 1
ATOM 1964 C C . HIS B 1 9 ? -18.375 -7.949 3.963 1 96.44 9 HIS B C 1
ATOM 1966 O O . HIS B 1 9 ? -18.266 -7.996 5.191 1 96.44 9 HIS B O 1
ATOM 1972 N N . HIS B 1 10 ? -19 -6.883 3.328 1 95.19 10 HIS B N 1
ATOM 1973 C CA . HIS B 1 10 ? -19.609 -5.73 3.986 1 95.19 10 HIS B CA 1
ATOM 1974 C C . HIS B 1 10 ? -18.562 -4.898 4.723 1 95.19 10 HIS B C 1
ATOM 1976 O O . HIS B 1 10 ? -18.797 -4.438 5.84 1 95.19 10 HIS B O 1
ATOM 1982 N N . TYR B 1 11 ? -17.406 -4.844 4.141 1 95.81 11 TYR B N 1
ATOM 1983 C CA . TYR B 1 11 ? -16.297 -4.078 4.707 1 95.81 11 TYR B CA 1
ATOM 1984 C C . TYR B 1 11 ? -16.656 -2.602 4.812 1 95.81 11 TYR B C 1
ATOM 1986 O O . TYR B 1 11 ? -16.406 -1.967 5.84 1 95.81 11 TYR B O 1
ATOM 1994 N N . ARG B 1 12 ? -17.234 -2.049 3.775 1 91.56 12 ARG B N 1
ATOM 1995 C CA . ARG B 1 12 ? -17.625 -0.643 3.779 1 91.56 12 ARG B CA 1
ATOM 1996 C C . ARG B 1 12 ? -18.609 -0.35 4.906 1 91.56 12 ARG B C 1
ATOM 1998 O O . ARG B 1 12 ? -18.469 0.646 5.621 1 91.56 12 ARG B O 1
ATOM 2005 N N . GLU B 1 13 ? -19.578 -1.238 5 1 94.06 13 GLU B N 1
ATOM 2006 C CA . GLU B 1 13 ? -20.562 -1.076 6.066 1 94.06 13 GLU B CA 1
ATOM 2007 C C . GLU B 1 13 ? -19.906 -1.105 7.438 1 94.06 13 GLU B C 1
ATOM 2009 O O . GLU B 1 13 ? -20.234 -0.3 8.312 1 94.06 13 GLU B O 1
ATOM 2014 N N . TRP B 1 14 ? -19 -2.018 7.609 1 96.81 14 TRP B N 1
ATOM 2015 C CA . TRP B 1 14 ? -18.266 -2.096 8.867 1 96.81 14 TRP B CA 1
ATOM 2016 C C . TRP B 1 14 ? -17.531 -0.792 9.148 1 96.81 14 TRP B C 1
ATOM 2018 O O . TRP B 1 14 ? -17.578 -0.267 10.266 1 96.81 14 TRP B O 1
ATOM 2028 N N . THR B 1 15 ? -16.859 -0.217 8.133 1 95.44 15 THR B N 1
ATOM 2029 C CA . THR B 1 15 ? -16.094 1.005 8.352 1 95.44 15 THR B CA 1
ATOM 2030 C C . THR B 1 15 ? -17 2.152 8.766 1 95.44 15 THR B C 1
ATOM 2032 O O . THR B 1 15 ? -16.609 3.018 9.547 1 95.44 15 THR B O 1
ATOM 2035 N N . GLU B 1 16 ? -18.172 2.186 8.305 1 92 16 GLU B N 1
ATOM 2036 C CA . GLU B 1 16 ? -19.109 3.264 8.594 1 92 16 GLU B CA 1
ATOM 2037 C C . GLU B 1 16 ? -19.625 3.176 10.031 1 92 16 GLU B C 1
ATOM 2039 O O . GLU B 1 16 ? -20.094 4.168 10.586 1 92 16 GLU B O 1
ATOM 2044 N N . THR B 1 17 ? -19.547 1.985 10.609 1 95.88 17 THR B N 1
ATOM 2045 C CA . THR B 1 17 ? -20 1.819 11.984 1 95.88 17 THR B CA 1
ATOM 2046 C C . THR B 1 17 ? -18.953 2.367 12.961 1 95.88 17 THR B C 1
ATOM 2048 O O . THR B 1 17 ? -19.25 2.547 14.148 1 95.88 17 THR B O 1
ATOM 2051 N N . LEU B 1 18 ? -17.797 2.775 12.492 1 96.75 18 LEU B N 1
ATOM 2052 C CA . LEU B 1 18 ? -16.672 3.137 13.344 1 96.75 18 LEU B CA 1
ATOM 2053 C C . LEU B 1 18 ? -16.703 4.621 13.695 1 96.75 18 LEU B C 1
ATOM 2055 O O . LEU B 1 18 ? -15.812 5.125 14.383 1 96.75 18 LEU B O 1
ATOM 2059 N N . GLY B 1 19 ? -17.672 5.375 13.234 1 96.06 19 GLY B N 1
ATOM 2060 C CA . GLY B 1 19 ? -17.766 6.805 13.5 1 96.06 19 GLY B CA 1
ATOM 2061 C C . GLY B 1 19 ? -16.938 7.645 12.539 1 96.06 19 GLY B C 1
ATOM 2062 O O . GLY B 1 19 ? -16.438 7.137 11.531 1 96.06 19 GLY B O 1
ATOM 2063 N N . TYR B 1 20 ? -16.797 8.898 12.883 1 96.06 20 TYR B N 1
ATOM 2064 C CA . TYR B 1 20 ? -16.094 9.805 11.984 1 96.06 20 TYR B CA 1
ATOM 2065 C C . TYR B 1 20 ? -14.594 9.742 12.203 1 96.06 20 TYR B C 1
ATOM 2067 O O . TYR B 1 20 ? -13.812 10.008 11.281 1 96.06 20 TYR B O 1
ATOM 2075 N N . ASP B 1 21 ? -14.18 9.422 13.453 1 96.56 21 ASP B N 1
ATOM 2076 C CA . ASP B 1 21 ? -12.773 9.203 13.75 1 96.56 21 ASP B CA 1
ATOM 2077 C C . ASP B 1 21 ? -12.375 7.75 13.516 1 96.56 21 ASP B C 1
ATOM 2079 O O . ASP B 1 21 ? -11.883 7.078 14.422 1 96.56 21 ASP B O 1
ATOM 2083 N N . ARG B 1 22 ? -12.461 7.309 12.242 1 96.44 22 ARG B N 1
ATOM 2084 C CA . ARG B 1 22 ? -12.367 5.871 12 1 96.44 22 ARG B CA 1
ATOM 2085 C C . ARG B 1 22 ? -11.148 5.535 11.148 1 96.44 22 ARG B C 1
ATOM 2087 O O . ARG B 1 22 ? -10.719 4.383 11.094 1 96.44 22 ARG B O 1
ATOM 2094 N N . GLU B 1 23 ? -10.57 6.512 10.461 1 94.88 23 GLU B N 1
ATOM 2095 C CA . GLU B 1 23 ? -9.562 6.188 9.453 1 94.88 23 GLU B CA 1
ATOM 2096 C C . GLU B 1 23 ? -8.352 5.504 10.094 1 94.88 23 GLU B C 1
ATOM 2098 O O . GLU B 1 23 ? -7.793 4.566 9.523 1 94.88 23 GLU B O 1
ATOM 2103 N N . TRP B 1 24 ? -7.988 6.012 11.25 1 92.44 24 TRP B N 1
ATOM 2104 C CA . TRP B 1 24 ? -6.844 5.387 11.906 1 92.44 24 TRP B CA 1
ATOM 2105 C C . TRP B 1 24 ? -7.16 3.939 12.281 1 92.44 24 TRP B C 1
ATOM 2107 O O . TRP B 1 24 ? -6.289 3.07 12.211 1 92.44 24 TRP B O 1
ATOM 2117 N N . LYS B 1 25 ? -8.375 3.629 12.695 1 95.56 25 LYS B N 1
ATOM 2118 C CA . LYS B 1 25 ? -8.789 2.266 13.016 1 95.56 25 LYS B CA 1
ATOM 2119 C C . LYS B 1 25 ? -8.742 1.37 11.781 1 95.56 25 LYS B C 1
ATOM 2121 O O . LYS B 1 25 ? -8.32 0.213 11.859 1 95.56 25 LYS B O 1
ATOM 2126 N N . ILE B 1 26 ? -9.172 1.943 10.703 1 97.25 26 ILE B N 1
ATOM 2127 C CA . ILE B 1 26 ? -9.188 1.213 9.445 1 97.25 26 ILE B CA 1
ATOM 2128 C C . ILE B 1 26 ? -7.758 0.881 9.023 1 97.25 26 ILE B C 1
ATOM 2130 O O . ILE B 1 26 ? -7.461 -0.257 8.648 1 97.25 26 ILE B O 1
ATOM 2134 N N . GLN B 1 27 ? -6.848 1.854 9.117 1 96.88 27 GLN B N 1
ATOM 2135 C CA . GLN B 1 27 ? -5.461 1.64 8.727 1 96.88 27 GLN B CA 1
ATOM 2136 C C . GLN B 1 27 ? -4.793 0.593 9.617 1 96.88 27 GLN B C 1
ATOM 2138 O O . GLN B 1 27 ? -3.998 -0.219 9.141 1 96.88 27 GLN B O 1
ATOM 2143 N N . LEU B 1 28 ? -5.145 0.604 10.898 1 96.25 28 LEU B N 1
ATOM 2144 C CA . LEU B 1 28 ? -4.617 -0.403 11.812 1 96.25 28 LEU B CA 1
ATOM 2145 C C . LEU B 1 28 ? -5.121 -1.793 11.438 1 96.25 28 LEU B C 1
ATOM 2147 O O . LEU B 1 28 ? -4.34 -2.748 11.398 1 96.25 28 LEU B O 1
ATOM 2151 N N . ALA B 1 29 ? -6.352 -1.892 11.156 1 96.62 29 ALA B N 1
ATOM 2152 C CA . ALA B 1 29 ? -6.941 -3.176 10.789 1 96.62 29 ALA B CA 1
ATOM 2153 C C . ALA B 1 29 ? -6.336 -3.699 9.484 1 96.62 29 ALA B C 1
ATOM 2155 O O . ALA B 1 29 ? -6.059 -4.895 9.359 1 96.62 29 ALA B O 1
ATOM 2156 N N . GLN B 1 30 ? -6.152 -2.828 8.539 1 97.06 30 GLN B N 1
ATOM 2157 C CA . GLN B 1 30 ? -5.586 -3.213 7.25 1 97.06 30 GLN B CA 1
ATOM 2158 C C . GLN B 1 30 ? -4.152 -3.705 7.402 1 97.06 30 GLN B C 1
ATOM 2160 O O . GLN B 1 30 ? -3.766 -4.707 6.797 1 97.06 30 GLN B O 1
ATOM 2165 N N . SER B 1 31 ? -3.336 -2.98 8.18 1 96.69 31 SER B N 1
ATOM 2166 C CA . SER B 1 31 ? -1.948 -3.389 8.375 1 96.69 31 SER B CA 1
ATOM 2167 C C . SER B 1 31 ? -1.859 -4.719 9.117 1 96.69 31 SER B C 1
ATOM 2169 O O . SER B 1 31 ? -1.024 -5.562 8.781 1 96.69 31 SER B O 1
ATOM 2171 N N . LYS B 1 32 ? -2.719 -4.871 10.078 1 96.62 32 LYS B N 1
ATOM 2172 C CA . LYS B 1 32 ? -2.771 -6.133 10.805 1 96.62 32 LYS B CA 1
ATOM 2173 C C . LYS B 1 32 ? -3.164 -7.285 9.883 1 96.62 32 LYS B C 1
ATOM 2175 O O . LYS B 1 32 ? -2.521 -8.336 9.891 1 96.62 32 LYS B O 1
ATOM 2180 N N . LEU B 1 33 ? -4.203 -7.055 9.18 1 97.12 33 LEU B N 1
ATOM 2181 C CA . LEU B 1 33 ? -4.66 -8.078 8.242 1 97.12 33 LEU B CA 1
ATOM 2182 C C . LEU B 1 33 ? -3.57 -8.414 7.23 1 97.12 33 LEU B C 1
ATOM 2184 O O . LEU B 1 33 ? -3.344 -9.586 6.918 1 97.12 33 LEU B O 1
ATOM 2188 N N . SER B 1 34 ? -2.928 -7.41 6.715 1 97 34 SER B N 1
ATOM 2189 C CA . SER B 1 34 ? -1.849 -7.617 5.754 1 97 34 SER B CA 1
ATOM 2190 C C . SER B 1 34 ? -0.74 -8.484 6.344 1 97 34 SER B C 1
ATOM 2192 O O . SER B 1 34 ? -0.194 -9.352 5.66 1 97 34 SER B O 1
ATOM 2194 N N . PHE B 1 35 ? -0.422 -8.227 7.59 1 97.19 35 PHE B N 1
ATOM 2195 C CA . PHE B 1 35 ? 0.6 -9.023 8.266 1 97.19 35 PHE B CA 1
ATOM 2196 C C . PHE B 1 35 ? 0.224 -10.5 8.273 1 97.19 35 PHE B C 1
ATOM 2198 O O . PHE B 1 35 ? 1.034 -11.352 7.902 1 97.19 35 PHE B O 1
ATOM 2205 N N . PHE B 1 36 ? -0.961 -10.789 8.547 1 97.5 36 PHE B N 1
ATOM 2206 C CA . PHE B 1 36 ? -1.367 -12.18 8.711 1 97.5 36 PHE B CA 1
ATOM 2207 C C . PHE B 1 36 ? -1.604 -12.836 7.359 1 97.5 36 PHE B C 1
ATOM 2209 O O . PHE B 1 36 ? -1.354 -14.031 7.191 1 97.5 36 PHE B O 1
ATOM 2216 N N . VAL B 1 37 ? -2.113 -12.086 6.398 1 97.69 37 VAL B N 1
ATOM 2217 C CA . VAL B 1 37 ? -2.25 -12.625 5.051 1 97.69 37 VAL B CA 1
ATOM 2218 C C . VAL B 1 37 ? -0.878 -13.039 4.52 1 97.69 37 VAL B C 1
ATOM 2220 O O . VAL B 1 37 ? -0.719 -14.125 3.969 1 97.69 37 VAL B O 1
ATOM 2223 N N . ASN B 1 38 ? 0.099 -12.156 4.742 1 96.88 38 ASN B N 1
ATOM 2224 C CA . ASN B 1 38 ? 1.457 -12.484 4.32 1 96.88 38 ASN B CA 1
ATOM 2225 C C . ASN B 1 38 ? 2.006 -13.688 5.074 1 96.88 38 ASN B C 1
ATOM 2227 O O . ASN B 1 38 ? 2.521 -14.625 4.461 1 96.88 38 ASN B O 1
ATOM 2231 N N . LYS B 1 39 ? 1.832 -13.703 6.328 1 96.62 39 LYS B N 1
ATOM 2232 C CA . LYS B 1 39 ? 2.359 -14.766 7.176 1 96.62 39 LYS B CA 1
ATOM 2233 C C . LYS B 1 39 ? 1.786 -16.125 6.777 1 96.62 39 LYS B C 1
ATOM 2235 O O . LYS B 1 39 ? 2.533 -17.078 6.555 1 96.62 39 LYS B O 1
ATOM 2240 N N . PHE B 1 40 ? 0.535 -16.219 6.566 1 97.38 40 PHE B N 1
ATOM 2241 C CA . PHE B 1 40 ? -0.123 -17.5 6.316 1 97.38 40 PHE B CA 1
ATOM 2242 C C . PHE B 1 40 ? 0.069 -17.922 4.867 1 97.38 40 PHE B C 1
ATOM 2244 O O . PHE B 1 40 ? 0.166 -19.125 4.574 1 97.38 40 PHE B O 1
ATOM 2251 N N . SER B 1 41 ? 0.094 -17 3.928 1 95.75 41 SER B N 1
ATOM 2252 C CA . SER B 1 41 ? 0.309 -17.344 2.525 1 95.75 41 SER B CA 1
ATOM 2253 C C . SER B 1 41 ? 1.713 -17.906 2.301 1 95.75 41 SER B C 1
ATOM 2255 O O . SER B 1 41 ? 1.893 -18.859 1.555 1 95.75 41 SER B O 1
ATOM 2257 N N . LEU B 1 42 ? 2.652 -17.297 3.002 1 88.62 42 LEU B N 1
ATOM 2258 C CA . LEU B 1 42 ? 4.039 -17.719 2.816 1 88.62 42 LEU B CA 1
ATOM 2259 C C . LEU B 1 42 ? 4.277 -19.094 3.426 1 88.62 42 LEU B C 1
ATOM 2261 O O . LEU B 1 42 ? 5.098 -19.859 2.924 1 88.62 42 LEU B O 1
ATOM 2265 N N . ARG B 1 43 ? 3.561 -19.422 4.441 1 93.56 43 ARG B N 1
ATOM 2266 C CA . ARG B 1 43 ? 3.709 -20.719 5.113 1 93.56 43 ARG B CA 1
ATOM 2267 C C . ARG B 1 43 ? 3.293 -21.859 4.199 1 93.56 43 ARG B C 1
ATOM 2269 O O . ARG B 1 43 ? 3.758 -22.984 4.359 1 93.56 43 ARG B O 1
ATOM 2276 N N . ILE B 1 44 ? 2.514 -21.562 3.207 1 96.38 44 ILE B N 1
ATOM 2277 C CA . ILE B 1 44 ? 2.045 -22.625 2.328 1 96.38 44 ILE B CA 1
ATOM 2278 C C . ILE B 1 44 ? 2.637 -22.453 0.933 1 96.38 44 ILE B C 1
ATOM 2280 O O . ILE B 1 44 ? 2.107 -22.984 -0.048 1 96.38 44 ILE B O 1
ATOM 2284 N N . ASP B 1 45 ? 3.605 -21.578 0.797 1 97.19 45 ASP B N 1
ATOM 2285 C CA . ASP B 1 45 ? 4.398 -21.375 -0.412 1 97.19 45 ASP B CA 1
ATOM 2286 C C . ASP B 1 45 ? 3.611 -20.594 -1.457 1 97.19 45 ASP B C 1
ATOM 2288 O O . ASP B 1 45 ? 3.9 -20.688 -2.652 1 97.19 45 ASP B O 1
ATOM 2292 N N . ALA B 1 46 ? 2.543 -19.906 -1.025 1 98 46 ALA B N 1
ATOM 2293 C CA . ALA B 1 46 ? 1.78 -19.016 -1.889 1 98 46 ALA B CA 1
ATOM 2294 C C . ALA B 1 46 ? 2.311 -17.578 -1.801 1 98 46 ALA B C 1
ATOM 2296 O O . ALA B 1 46 ? 3.334 -17.328 -1.159 1 98 46 ALA B O 1
ATOM 2297 N N . PHE B 1 47 ? 1.742 -16.672 -2.586 1 98.19 47 PHE B N 1
ATOM 2298 C CA . PHE B 1 47 ? 2.117 -15.266 -2.547 1 98.19 47 PHE B CA 1
ATOM 2299 C C . PHE B 1 47 ? 0.892 -14.375 -2.695 1 98.19 47 PHE B C 1
ATOM 2301 O O . PHE B 1 47 ? 0.184 -14.445 -3.703 1 98.19 47 PHE B O 1
ATOM 2308 N N . PRO B 1 48 ? 0.641 -13.555 -1.715 1 98 48 PRO B N 1
ATOM 2309 C CA . PRO B 1 48 ? -0.565 -12.727 -1.752 1 98 48 PRO B CA 1
ATOM 2310 C C . PRO B 1 48 ? -0.354 -11.406 -2.496 1 98 48 PRO B C 1
ATOM 2312 O O . PRO B 1 48 ? 0.75 -10.859 -2.48 1 98 48 PRO B O 1
ATOM 2315 N N . LEU B 1 49 ? -1.312 -10.945 -3.188 1 97.94 49 LEU B N 1
ATOM 2316 C CA . LEU B 1 49 ? -1.486 -9.586 -3.701 1 97.94 49 LEU B CA 1
ATOM 2317 C C . LEU B 1 49 ? -2.566 -8.844 -2.92 1 97.94 49 LEU B C 1
ATOM 2319 O O . LEU B 1 49 ? -3.746 -9.188 -3.004 1 97.94 49 LEU B O 1
ATOM 2323 N N . MET B 1 50 ? -2.199 -7.812 -2.271 1 96.5 50 MET B N 1
ATOM 2324 C CA . MET B 1 50 ? -3.098 -7.164 -1.32 1 96.5 50 MET B CA 1
ATOM 2325 C C . MET B 1 50 ? -4.145 -6.324 -2.045 1 96.5 50 MET B C 1
ATOM 2327 O O . MET B 1 50 ? -5.227 -6.078 -1.512 1 96.5 50 MET B O 1
ATOM 2331 N N . THR B 1 51 ? -3.92 -5.922 -3.256 1 96.19 51 THR B N 1
ATOM 2332 C CA . THR B 1 51 ? -4.812 -5.148 -4.113 1 96.19 51 THR B CA 1
ATOM 2333 C C . THR B 1 51 ? -5.398 -3.963 -3.352 1 96.19 51 THR B C 1
ATOM 2335 O O . THR B 1 51 ? -4.684 -3.012 -3.029 1 96.19 51 THR B O 1
ATOM 2338 N N . ARG B 1 52 ? -6.754 -4.016 -2.984 1 94.88 52 ARG B N 1
ATOM 2339 C CA . ARG B 1 52 ? -7.43 -2.863 -2.396 1 94.88 52 ARG B CA 1
ATOM 2340 C C . ARG B 1 52 ? -7.566 -3.02 -0.886 1 94.88 52 ARG B C 1
ATOM 2342 O O . ARG B 1 52 ? -8.148 -2.162 -0.218 1 94.88 52 ARG B O 1
ATOM 2349 N N . MET B 1 53 ? -7.176 -3.98 -0.298 1 94.88 53 MET B N 1
ATOM 2350 C CA . MET B 1 53 ? -7.148 -4.266 1.134 1 94.88 53 MET B CA 1
ATOM 2351 C C . MET B 1 53 ? -8.484 -4.832 1.601 1 94.88 53 MET B C 1
ATOM 2353 O O . MET B 1 53 ? -8.547 -5.551 2.598 1 94.88 53 MET B O 1
ATOM 2357 N N . ASP B 1 54 ? -9.578 -4.551 0.9 1 95.81 54 ASP B N 1
ATOM 2358 C CA . ASP B 1 54 ? -10.852 -5.164 1.24 1 95.81 54 ASP B CA 1
ATOM 2359 C C . ASP B 1 54 ? -11.07 -6.457 0.453 1 95.81 54 ASP B C 1
ATOM 2361 O O . ASP B 1 54 ? -11.992 -7.223 0.745 1 95.81 54 ASP B O 1
ATOM 2365 N N . LYS B 1 55 ? -10.297 -6.609 -0.518 1 96.69 55 LYS B N 1
ATOM 2366 C CA . LYS B 1 55 ? -10.172 -7.816 -1.329 1 96.69 55 LYS B CA 1
ATOM 2367 C C . LYS B 1 55 ? -8.711 -8.109 -1.661 1 96.69 55 LYS B C 1
ATOM 2369 O O . LYS B 1 55 ? -7.926 -7.18 -1.874 1 96.69 55 LYS B O 1
ATOM 2374 N N . PHE B 1 56 ? -8.383 -9.352 -1.641 1 96.75 56 PHE B N 1
ATOM 2375 C CA . PHE B 1 56 ? -7.016 -9.656 -2.037 1 96.75 56 PHE B CA 1
ATOM 2376 C C . PHE B 1 56 ? -6.957 -10.977 -2.799 1 96.75 56 PHE B C 1
ATOM 2378 O O . PHE B 1 56 ? -7.941 -11.719 -2.846 1 96.75 56 PHE B O 1
ATOM 2385 N N . LEU B 1 57 ? -5.914 -11.164 -3.51 1 98.5 57 LEU B N 1
ATOM 2386 C CA . LEU B 1 57 ? -5.668 -12.328 -4.352 1 98.5 57 LEU B CA 1
ATOM 2387 C C . LEU B 1 57 ? -4.441 -13.102 -3.869 1 98.5 57 LEU B C 1
ATOM 2389 O O . LEU B 1 57 ? -3.479 -12.5 -3.389 1 98.5 57 LEU B O 1
ATOM 2393 N N . ILE B 1 58 ? -4.473 -14.367 -4 1 98.62 58 ILE B N 1
ATOM 2394 C CA . ILE B 1 58 ? -3.328 -15.211 -3.68 1 98.62 58 ILE B CA 1
ATOM 2395 C C . ILE B 1 58 ? -2.996 -16.109 -4.871 1 98.62 58 ILE B C 1
ATOM 2397 O O . ILE B 1 58 ? -3.854 -16.844 -5.355 1 98.62 58 ILE B O 1
ATOM 2401 N N . ILE B 1 59 ? -1.781 -15.984 -5.344 1 98.69 59 ILE B N 1
ATOM 2402 C CA . ILE B 1 59 ? -1.309 -16.875 -6.398 1 98.69 59 ILE B CA 1
ATOM 2403 C C . ILE B 1 59 ? -1.208 -18.297 -5.863 1 98.69 59 ILE B C 1
ATOM 2405 O O . ILE B 1 59 ? -0.574 -18.531 -4.832 1 98.69 59 ILE B O 1
ATOM 2409 N N . ALA B 1 60 ? -1.764 -19.281 -6.625 1 98.5 60 ALA B N 1
ATOM 2410 C CA . ALA B 1 60 ? -2.148 -20.469 -5.879 1 98.5 60 ALA B CA 1
ATOM 2411 C C . ALA B 1 60 ? -1.631 -21.734 -6.562 1 98.5 60 ALA B C 1
ATOM 2413 O O . ALA B 1 60 ? -1.824 -22.844 -6.062 1 98.5 60 ALA B O 1
ATOM 2414 N N . ASP B 1 61 ? -0.99 -21.688 -7.719 1 98.56 61 ASP B N 1
ATOM 2415 C CA . ASP B 1 61 ? -0.536 -22.891 -8.422 1 98.56 61 ASP B CA 1
ATOM 2416 C C . ASP B 1 61 ? 0.47 -23.672 -7.582 1 98.56 61 ASP B C 1
ATOM 2418 O O . ASP B 1 61 ? 1.322 -23.078 -6.914 1 98.56 61 ASP B O 1
ATOM 2422 N N . GLY B 1 62 ? 0.352 -24.969 -7.598 1 97.94 62 GLY B N 1
ATOM 2423 C CA . GLY B 1 62 ? 1.291 -25.844 -6.918 1 97.94 62 GLY B CA 1
ATOM 2424 C C . GLY B 1 62 ? 0.958 -26.062 -5.453 1 97.94 62 GLY B C 1
ATOM 2425 O O . GLY B 1 62 ? 1.72 -26.703 -4.723 1 97.94 62 GLY B O 1
ATOM 2426 N N . ILE B 1 63 ? -0.167 -25.562 -5.004 1 97.81 63 ILE B N 1
ATOM 2427 C CA . ILE B 1 63 ? -0.542 -25.625 -3.596 1 97.81 63 ILE B CA 1
ATOM 2428 C C . ILE B 1 63 ? -1.835 -26.438 -3.449 1 97.81 63 ILE B C 1
ATOM 2430 O O . ILE B 1 63 ? -2.775 -26.25 -4.227 1 97.81 63 ILE B O 1
ATOM 2434 N N . ARG B 1 64 ? -1.904 -27.219 -2.465 1 96.88 64 ARG B N 1
ATOM 2435 C CA . ARG B 1 64 ? -3.066 -28.062 -2.23 1 96.88 64 ARG B CA 1
ATOM 2436 C C . ARG B 1 64 ? -4.262 -27.25 -1.758 1 96.88 64 ARG B C 1
ATOM 2438 O O . ARG B 1 64 ? -4.102 -26.297 -0.994 1 96.88 64 ARG B O 1
ATOM 2445 N N . ASN B 1 65 ? -5.414 -27.688 -2.125 1 97.38 65 ASN B N 1
ATOM 2446 C CA . ASN B 1 65 ? -6.652 -27.016 -1.746 1 97.38 65 ASN B CA 1
ATOM 2447 C C . ASN B 1 65 ? -6.832 -26.984 -0.231 1 97.38 65 ASN B C 1
ATOM 2449 O O . ASN B 1 65 ? -7.359 -26.016 0.316 1 97.38 65 ASN B O 1
ATOM 2453 N N . SER B 1 66 ? -6.371 -28 0.438 1 97.5 66 SER B N 1
ATOM 2454 C CA . SER B 1 66 ? -6.52 -28.078 1.888 1 97.5 66 SER B CA 1
ATOM 2455 C C . SER B 1 66 ? -5.785 -26.922 2.58 1 97.5 66 SER B C 1
ATOM 2457 O O . SER B 1 66 ? -6.223 -26.438 3.625 1 97.5 66 SER B O 1
ATOM 2459 N N . HIS B 1 67 ? -4.695 -26.5 1.996 1 98 67 HIS B N 1
ATOM 2460 C CA . HIS B 1 67 ? -3.928 -25.391 2.564 1 98 67 HIS B CA 1
ATOM 2461 C C . HIS B 1 67 ? -4.707 -24.078 2.498 1 98 67 HIS B C 1
ATOM 2463 O O . HIS B 1 67 ? -4.645 -23.266 3.424 1 98 67 HIS B O 1
ATOM 2469 N N . PHE B 1 68 ? -5.488 -23.906 1.452 1 97.88 68 PHE B N 1
ATOM 2470 C CA . PHE B 1 68 ? -6.273 -22.688 1.321 1 97.88 68 PHE B CA 1
ATOM 2471 C C . PHE B 1 68 ? -7.473 -22.703 2.262 1 97.88 68 PHE B C 1
ATOM 2473 O O . PHE B 1 68 ? -7.891 -21.656 2.771 1 97.88 68 PHE B O 1
ATOM 2480 N N . LYS B 1 69 ? -8.023 -23.891 2.465 1 97.31 69 LYS B N 1
ATOM 2481 C CA . LYS B 1 69 ? -9.094 -24.016 3.447 1 97.31 69 LYS B CA 1
ATOM 2482 C C . LYS B 1 69 ? -8.609 -23.625 4.844 1 97.31 69 LYS B C 1
ATOM 2484 O O . LYS B 1 69 ? -9.289 -22.906 5.562 1 97.31 69 LYS B O 1
ATOM 2489 N N . ASN B 1 70 ? -7.457 -24.109 5.137 1 97.5 70 ASN B N 1
ATOM 2490 C CA . ASN B 1 70 ? -6.863 -23.797 6.43 1 97.5 70 ASN B CA 1
ATOM 2491 C C . ASN B 1 70 ? -6.527 -22.297 6.535 1 97.5 70 ASN B C 1
ATOM 2493 O O . ASN B 1 70 ? -6.773 -21.672 7.566 1 97.5 70 ASN B O 1
ATOM 2497 N N . LEU B 1 71 ? -5.961 -21.766 5.52 1 97.69 71 LEU B N 1
ATOM 2498 C CA . LEU B 1 71 ? -5.621 -20.359 5.469 1 97.69 71 LEU B CA 1
ATOM 2499 C C . LEU B 1 71 ? -6.863 -19.484 5.664 1 97.69 71 LEU B C 1
ATOM 2501 O O . LEU B 1 71 ? -6.852 -18.547 6.453 1 97.69 71 LEU B O 1
ATOM 2505 N N . PHE B 1 72 ? -7.914 -19.812 4.973 1 98.06 72 PHE B N 1
ATOM 2506 C CA . PHE B 1 72 ? -9.172 -19.078 5.051 1 98.06 72 PHE B CA 1
ATOM 2507 C C . PHE B 1 72 ? -9.719 -19.094 6.473 1 98.06 72 PHE B C 1
ATOM 2509 O O . PHE B 1 72 ? -10.156 -18.062 6.984 1 98.06 72 PHE B O 1
ATOM 2516 N N . SER B 1 73 ? -9.656 -20.266 7.078 1 97.38 73 SER B N 1
ATOM 2517 C CA . SER B 1 73 ? -10.133 -20.406 8.445 1 97.38 73 SER B CA 1
ATOM 2518 C C . SER B 1 73 ? -9.32 -19.547 9.414 1 97.38 73 SER B C 1
ATOM 2520 O O . SER B 1 73 ? -9.883 -18.906 10.297 1 97.38 73 SER B O 1
ATOM 2522 N N . LYS B 1 74 ? -8.07 -19.5 9.266 1 97.19 74 LYS B N 1
ATOM 2523 C CA . LYS B 1 74 ? -7.199 -18.703 10.133 1 97.19 74 LYS B CA 1
ATOM 2524 C C . LYS B 1 74 ? -7.434 -17.219 9.93 1 97.19 74 LYS B C 1
ATOM 2526 O O . LYS B 1 74 ? -7.453 -16.453 10.898 1 97.19 74 LYS B O 1
ATOM 2531 N N . LEU B 1 75 ? -7.609 -16.812 8.703 1 97.06 75 LEU B N 1
ATOM 2532 C CA . LEU B 1 75 ? -7.781 -15.391 8.391 1 97.06 75 LEU B CA 1
ATOM 2533 C C . LEU B 1 75 ? -9.078 -14.852 8.992 1 97.06 75 LEU B C 1
ATOM 2535 O O . LEU B 1 75 ? -9.172 -13.672 9.32 1 97.06 75 LEU B O 1
ATOM 2539 N N . LYS B 1 76 ? -10.039 -15.734 9.102 1 96.06 76 LYS B N 1
ATOM 2540 C CA . LYS B 1 76 ? -11.32 -15.344 9.68 1 96.06 76 LYS B CA 1
ATOM 2541 C C . LYS B 1 76 ? -11.133 -14.781 11.094 1 96.06 76 LYS B C 1
ATOM 2543 O O . LYS B 1 76 ? -11.891 -13.906 11.516 1 96.06 76 LYS B O 1
ATOM 2548 N N . GLU B 1 77 ? -10.117 -15.195 11.727 1 95.69 77 GLU B N 1
ATOM 2549 C CA . GLU B 1 77 ? -9.859 -14.789 13.102 1 95.69 77 GLU B CA 1
ATOM 2550 C C . GLU B 1 77 ? -9.312 -13.359 13.156 1 95.69 77 GLU B C 1
ATOM 2552 O O . GLU B 1 77 ? -9.422 -12.688 14.188 1 95.69 77 GLU B O 1
ATOM 2557 N N . TYR B 1 78 ? -8.828 -12.922 12.086 1 95.44 78 TYR B N 1
ATOM 2558 C CA . TYR B 1 78 ? -8.156 -11.625 12.102 1 95.44 78 TYR B CA 1
ATOM 2559 C C . TYR B 1 78 ? -8.938 -10.602 11.281 1 95.44 78 TYR B C 1
ATOM 2561 O O . TYR B 1 78 ? -8.539 -9.438 11.188 1 95.44 78 TYR B O 1
ATOM 2569 N N . SER B 1 79 ? -9.984 -10.992 10.664 1 96.94 79 SER B N 1
ATOM 2570 C CA . SER B 1 79 ? -10.812 -10.102 9.852 1 96.94 79 SER B CA 1
ATOM 2571 C C . SER B 1 79 ? -11.898 -9.438 10.695 1 96.94 79 SER B C 1
ATOM 2573 O O . SER B 1 79 ? -12.516 -10.086 11.539 1 96.94 79 SER B O 1
ATOM 2575 N N . PRO B 1 80 ? -12.125 -8.188 10.445 1 96.25 80 PRO B N 1
ATOM 2576 C CA . PRO B 1 80 ? -13.18 -7.496 11.195 1 96.25 80 PRO B CA 1
ATOM 2577 C C . PRO B 1 80 ? -14.586 -7.871 10.719 1 96.25 80 PRO B C 1
ATOM 2579 O O . PRO B 1 80 ? -15.57 -7.57 11.391 1 96.25 80 PRO B O 1
ATOM 2582 N N . VAL B 1 81 ? -14.688 -8.453 9.516 1 97.81 81 VAL B N 1
ATOM 2583 C CA . VAL B 1 81 ? -15.961 -8.867 8.938 1 97.81 81 VAL B CA 1
ATOM 2584 C C . VAL B 1 81 ? -15.844 -10.289 8.398 1 97.81 81 VAL B C 1
ATOM 2586 O O . VAL B 1 81 ? -14.75 -10.852 8.344 1 97.81 81 VAL B O 1
ATOM 2589 N N . GLU B 1 82 ? -16.922 -10.859 8.008 1 97.62 82 GLU B N 1
ATOM 2590 C CA . GLU B 1 82 ? -16.906 -12.195 7.418 1 97.62 82 GLU B CA 1
ATOM 2591 C C . GLU B 1 82 ? -16.188 -12.195 6.074 1 97.62 82 GLU B C 1
ATOM 2593 O O . GLU B 1 82 ? -16.234 -11.195 5.344 1 97.62 82 GLU B O 1
ATOM 2598 N N . LEU B 1 83 ? -15.656 -13.375 5.809 1 98.44 83 LEU B N 1
ATOM 2599 C CA . LEU B 1 83 ? -14.906 -13.508 4.562 1 98.44 83 LEU B CA 1
ATOM 2600 C C . LEU B 1 83 ? -15.68 -14.367 3.561 1 98.44 83 LEU B C 1
ATOM 2602 O O . LEU B 1 83 ? -16.578 -15.125 3.941 1 98.44 83 LEU B O 1
ATOM 2606 N N . ARG B 1 84 ? -15.414 -14.156 2.365 1 98.44 84 ARG B N 1
ATOM 2607 C CA . ARG B 1 84 ? -15.719 -15.07 1.271 1 98.44 84 ARG B CA 1
ATOM 2608 C C . ARG B 1 84 ? -14.461 -15.422 0.481 1 98.44 84 ARG B C 1
ATOM 2610 O O . ARG B 1 84 ? -13.578 -14.578 0.309 1 98.44 84 ARG B O 1
ATOM 2617 N N . GLY B 1 85 ? -14.359 -16.688 0.102 1 98.56 85 GLY B N 1
ATOM 2618 C CA . GLY B 1 85 ? -13.195 -17.141 -0.649 1 98.56 85 GLY B CA 1
ATOM 2619 C C . GLY B 1 85 ? -13.555 -18 -1.845 1 98.56 85 GLY B C 1
ATOM 2620 O O . GLY B 1 85 ? -14.484 -18.812 -1.776 1 98.56 85 GLY B O 1
ATOM 2621 N N . CYS B 1 86 ? -12.828 -17.766 -2.922 1 98.62 86 CYS B N 1
ATOM 2622 C CA . CYS B 1 86 ? -13.125 -18.562 -4.113 1 98.62 86 CYS B CA 1
ATOM 2623 C C . CYS B 1 86 ? -11.875 -18.766 -4.949 1 98.62 86 CYS B C 1
ATOM 2625 O O . CYS B 1 86 ? -11.117 -17.828 -5.203 1 98.62 86 CYS B O 1
ATOM 2627 N N . MET B 1 87 ? -11.672 -20.016 -5.387 1 98.62 87 MET B N 1
ATOM 2628 C CA . MET B 1 87 ? -10.57 -20.359 -6.289 1 98.62 87 MET B CA 1
ATOM 2629 C C . MET B 1 87 ? -10.969 -20.109 -7.742 1 98.62 87 MET B C 1
ATOM 2631 O O . MET B 1 87 ? -12.023 -20.578 -8.188 1 98.62 87 MET B O 1
ATOM 2635 N N . GLY B 1 88 ? -10.172 -19.312 -8.422 1 98.5 88 GLY B N 1
ATOM 2636 C CA . GLY B 1 88 ? -10.359 -19.125 -9.852 1 98.5 88 GLY B CA 1
ATOM 2637 C C . GLY B 1 88 ? -9.32 -19.859 -10.688 1 98.5 88 GLY B C 1
ATOM 2638 O O . GLY B 1 88 ? -8.203 -20.094 -10.219 1 98.5 88 GLY B O 1
ATOM 2639 N N . TYR B 1 89 ? -9.703 -20.219 -11.875 1 98.62 89 TYR B N 1
ATOM 2640 C CA . TYR B 1 89 ? -8.844 -20.922 -12.82 1 98.62 89 TYR B CA 1
ATOM 2641 C C . TYR B 1 89 ? -8.984 -20.328 -14.219 1 98.62 89 TYR B C 1
ATOM 2643 O O . TYR B 1 89 ? -10.086 -20 -14.656 1 98.62 89 TYR B O 1
ATOM 2651 N N . GLY B 1 90 ? -7.852 -20.141 -14.836 1 98.19 90 GLY B N 1
ATOM 2652 C CA . GLY B 1 90 ? -7.855 -19.594 -16.188 1 98.19 90 GLY B CA 1
ATOM 2653 C C . GLY B 1 90 ? -6.559 -19.828 -16.938 1 98.19 90 GLY B C 1
ATOM 2654 O O . GLY B 1 90 ? -5.605 -20.375 -16.375 1 98.19 90 GLY B O 1
ATOM 2655 N N . ARG B 1 91 ? -6.531 -19.5 -18.188 1 97.31 91 ARG B N 1
ATOM 2656 C CA . ARG B 1 91 ? -5.375 -19.703 -19.062 1 97.31 91 ARG B CA 1
ATOM 2657 C C . ARG B 1 91 ? -4.18 -18.891 -18.578 1 97.31 91 ARG B C 1
ATOM 2659 O O . ARG B 1 91 ? -3.031 -19.234 -18.859 1 97.31 91 ARG B O 1
ATOM 2666 N N . ASN B 1 92 ? -4.484 -17.734 -17.938 1 98 92 ASN B N 1
ATOM 2667 C CA .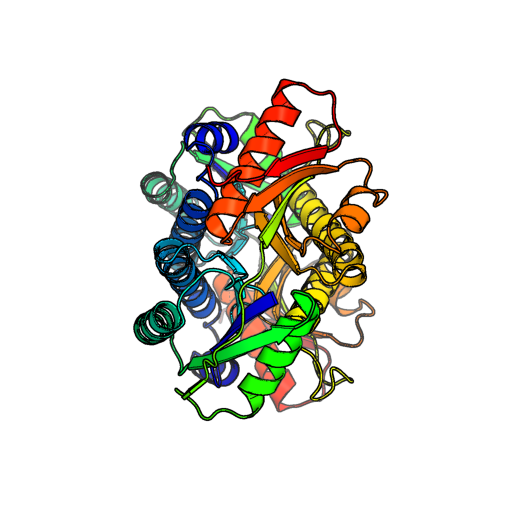 ASN B 1 92 ? -3.504 -16.859 -17.297 1 98 92 ASN B CA 1
ATOM 2668 C C . ASN B 1 92 ? -4.039 -16.266 -16 1 98 92 ASN B C 1
ATOM 2670 O O . ASN B 1 92 ? -5.184 -16.531 -15.625 1 98 92 ASN B O 1
ATOM 2674 N N . PHE B 1 93 ? -3.244 -15.547 -15.312 1 98.69 93 PHE B N 1
ATOM 2675 C CA . PHE B 1 93 ? -3.619 -15.086 -13.984 1 98.69 93 PHE B CA 1
ATOM 2676 C C . PHE B 1 93 ? -4.727 -14.039 -14.07 1 98.69 93 PHE B C 1
ATOM 2678 O O . PHE B 1 93 ? -5.586 -13.969 -13.188 1 98.69 93 PHE B O 1
ATOM 2685 N N . LEU B 1 94 ? -4.766 -13.219 -15.125 1 98.12 94 LEU B N 1
ATOM 2686 C CA . LEU B 1 94 ? -5.824 -12.234 -15.305 1 98.12 94 LEU B CA 1
ATOM 2687 C C . LEU B 1 94 ? -7.184 -12.922 -15.445 1 98.12 94 LEU B C 1
ATOM 2689 O O . LEU B 1 94 ? -8.156 -12.531 -14.797 1 98.12 94 LEU B O 1
ATOM 2693 N N . GLU B 1 95 ? -7.246 -13.945 -16.266 1 97.94 95 GLU B N 1
ATOM 2694 C CA . GLU B 1 95 ? -8.484 -14.703 -16.406 1 97.94 95 GLU B CA 1
ATOM 2695 C C . GLU B 1 95 ? -8.859 -15.406 -15.109 1 97.94 95 GLU B C 1
ATOM 2697 O O . GLU B 1 95 ? -10.031 -15.438 -14.734 1 97.94 95 GLU B O 1
ATOM 2702 N N . ALA B 1 96 ? -7.906 -15.984 -14.484 1 98.44 96 ALA B N 1
ATOM 2703 C CA . ALA B 1 96 ? -8.164 -16.719 -13.25 1 98.44 96 ALA B CA 1
ATOM 2704 C C . ALA B 1 96 ? -8.773 -15.805 -12.188 1 98.44 96 ALA B C 1
ATOM 2706 O O . ALA B 1 96 ? -9.727 -16.188 -11.508 1 98.44 96 ALA B O 1
ATOM 2707 N N . GLU B 1 97 ? -8.18 -14.578 -11.992 1 98.25 97 GLU B N 1
ATOM 2708 C CA . GLU B 1 97 ? -8.703 -13.688 -10.961 1 98.25 97 GLU B CA 1
ATOM 2709 C C . GLU B 1 97 ? -10.086 -13.156 -11.336 1 98.25 97 GLU B C 1
ATOM 2711 O O . GLU B 1 97 ? -10.922 -12.922 -10.461 1 98.25 97 GLU B O 1
ATOM 2716 N N . GLN B 1 98 ? -10.422 -13.047 -12.656 1 97.56 98 GLN B N 1
ATOM 2717 C CA . GLN B 1 98 ? -11.758 -12.656 -13.102 1 97.56 98 GLN B CA 1
ATOM 2718 C C . GLN B 1 98 ? -12.789 -13.734 -12.742 1 97.56 98 GLN B C 1
ATOM 2720 O O . GLN B 1 98 ? -13.883 -13.414 -12.281 1 97.56 98 GLN B O 1
ATOM 2725 N N . VAL B 1 99 ? -12.375 -14.961 -12.969 1 97.81 99 VAL B N 1
ATOM 2726 C CA . VAL B 1 99 ? -13.242 -16.078 -12.617 1 97.81 99 VAL B CA 1
ATOM 2727 C C . VAL B 1 99 ? -13.453 -16.125 -11.109 1 97.81 99 VAL B C 1
ATOM 2729 O O . VAL B 1 99 ? -14.586 -16.281 -10.641 1 97.81 99 VAL B O 1
ATOM 2732 N N . ALA B 1 100 ? -12.398 -15.945 -10.367 1 98.12 100 ALA B N 1
ATOM 2733 C CA . ALA B 1 100 ? -12.5 -15.938 -8.906 1 98.12 100 ALA B CA 1
ATOM 2734 C C . ALA B 1 100 ? -13.398 -14.805 -8.422 1 98.12 100 ALA B C 1
ATOM 2736 O O . ALA B 1 100 ? -14.18 -14.977 -7.492 1 98.12 100 ALA B O 1
ATOM 2737 N N . SER B 1 101 ? -13.242 -13.648 -9.055 1 96.88 101 SER B N 1
ATOM 2738 C CA . SER B 1 101 ? -14.023 -12.477 -8.695 1 96.88 101 SER B CA 1
ATOM 2739 C C . SER B 1 101 ? -15.516 -12.719 -8.906 1 96.88 101 SER B C 1
ATOM 2741 O O . SER B 1 101 ? -16.344 -12.375 -8.047 1 96.88 101 SER B O 1
ATOM 2743 N N . LYS B 1 102 ? -15.852 -13.281 -9.992 1 95.94 102 LYS B N 1
ATOM 2744 C CA . LYS B 1 102 ? -17.25 -13.609 -10.289 1 95.94 102 LYS B CA 1
ATOM 2745 C C . LYS B 1 102 ? -17.781 -14.656 -9.312 1 95.94 102 LYS B C 1
ATOM 2747 O O . LYS B 1 102 ? -18.922 -14.555 -8.852 1 95.94 102 LYS B O 1
ATOM 2752 N N . CYS B 1 103 ? -16.938 -15.602 -9.062 1 97 103 CYS B N 1
ATOM 2753 C CA . CYS B 1 103 ? -17.312 -16.688 -8.148 1 97 103 CYS B CA 1
ATOM 2754 C C . CYS B 1 103 ? -17.641 -16.141 -6.766 1 97 103 CYS B C 1
ATOM 2756 O O . CYS B 1 103 ? -18.594 -16.594 -6.125 1 97 103 CYS B O 1
ATOM 2758 N N . LEU B 1 104 ? -16.938 -15.141 -6.301 1 96.56 104 LEU B N 1
ATOM 2759 C CA . LEU B 1 104 ? -17.156 -14.539 -4.988 1 96.56 104 LEU B CA 1
ATOM 2760 C C . LEU B 1 104 ? -18.562 -13.953 -4.883 1 96.56 104 LEU B C 1
ATOM 2762 O O . LEU B 1 104 ? -19.203 -14.047 -3.832 1 96.56 104 LEU B O 1
ATOM 2766 N N . ASN B 1 105 ? -19 -13.414 -5.977 1 92.75 105 ASN B N 1
ATOM 2767 C CA . ASN B 1 105 ? -20.297 -12.758 -5.984 1 92.75 105 ASN B CA 1
ATOM 2768 C C . ASN B 1 105 ? -21.438 -13.75 -5.777 1 92.75 105 ASN B C 1
ATOM 2770 O O . ASN B 1 105 ? -22.562 -13.359 -5.438 1 92.75 105 ASN B O 1
ATOM 2774 N N . GLU B 1 106 ? -21.156 -15.016 -5.898 1 95.31 106 GLU B N 1
ATOM 2775 C CA . GLU B 1 106 ? -22.188 -16.047 -5.805 1 95.31 106 GLU B CA 1
ATOM 2776 C C . GLU B 1 106 ? -22.188 -16.703 -4.426 1 95.31 106 GLU B C 1
ATOM 2778 O O . GLU B 1 106 ? -23.031 -17.547 -4.133 1 95.31 106 GLU B O 1
ATOM 2783 N N . LEU B 1 107 ? -21.266 -16.281 -3.594 1 97.12 107 LEU B N 1
ATOM 2784 C CA . LEU B 1 107 ? -21.094 -16.953 -2.307 1 97.12 107 LEU B CA 1
ATOM 2785 C C . LEU B 1 107 ? -21.781 -16.156 -1.194 1 97.12 107 LEU B C 1
ATOM 2787 O O . LEU B 1 107 ? -21.875 -14.938 -1.27 1 97.12 107 LEU B O 1
ATOM 2791 N N . ARG B 1 108 ? -22.266 -16.891 -0.195 1 96.62 108 ARG B N 1
ATOM 2792 C CA . ARG B 1 108 ? -22.766 -16.281 1.038 1 96.62 108 ARG B CA 1
ATOM 2793 C C . ARG B 1 108 ? -21.625 -15.922 1.973 1 96.62 108 ARG B C 1
ATOM 2795 O O . ARG B 1 108 ? -20.516 -16.438 1.832 1 96.62 108 ARG B O 1
ATOM 2802 N N . PRO B 1 109 ? -21.859 -15 2.914 1 96 109 PRO B N 1
ATOM 2803 C CA . PRO B 1 109 ? -20.812 -14.672 3.889 1 96 109 PRO B CA 1
ATOM 2804 C C . PRO B 1 109 ? -20.281 -15.898 4.621 1 96 109 PRO B C 1
ATOM 2806 O O . PRO B 1 109 ? -21.062 -16.734 5.074 1 96 109 PRO B O 1
ATOM 2809 N N . GLY B 1 110 ? -18.969 -15.977 4.664 1 96.62 110 GLY B N 1
ATOM 2810 C CA . GLY B 1 110 ? -18.328 -17.078 5.371 1 96.62 110 GLY B CA 1
ATOM 2811 C C . GLY B 1 110 ? -18.078 -18.281 4.488 1 96.62 110 GLY B C 1
ATOM 2812 O O . GLY B 1 110 ? -17.406 -19.234 4.902 1 96.62 110 GLY B O 1
ATOM 2813 N N . GLU B 1 111 ? -18.5 -18.219 3.262 1 97.62 111 GLU B N 1
ATOM 2814 C CA . GLU B 1 111 ? -18.406 -19.375 2.385 1 97.62 111 GLU B CA 1
ATOM 2815 C C . GLU B 1 111 ? -17.094 -19.375 1.608 1 97.62 111 GLU B C 1
ATOM 2817 O O . GLU B 1 111 ? -16.516 -18.312 1.351 1 97.62 111 GLU B O 1
ATOM 2822 N N . LEU B 1 112 ? -16.688 -20.578 1.352 1 97.69 112 LEU B N 1
ATOM 2823 C CA . LEU B 1 112 ? -15.461 -20.844 0.606 1 97.69 112 LEU B CA 1
ATOM 2824 C C . LEU B 1 112 ? -15.703 -21.875 -0.495 1 97.69 112 LEU B C 1
ATOM 2826 O O . LEU B 1 112 ? -16.359 -22.891 -0.267 1 97.69 112 LEU B O 1
ATOM 2830 N N . GLU B 1 113 ? -15.289 -21.531 -1.679 1 97.81 113 GLU B N 1
ATOM 2831 C CA . GLU B 1 113 ? -15.344 -22.484 -2.781 1 97.81 113 GLU B CA 1
ATOM 2832 C C . GLU B 1 113 ? -13.961 -22.719 -3.375 1 97.81 113 GLU B C 1
ATOM 2834 O O . GLU B 1 113 ? -13.352 -21.812 -3.934 1 97.81 113 GLU B O 1
ATOM 2839 N N . VAL B 1 114 ? -13.484 -23.938 -3.195 1 97 114 VAL B N 1
ATOM 2840 C CA . VAL B 1 114 ? -12.195 -24.344 -3.748 1 97 114 VAL B CA 1
ATOM 2841 C C . VAL B 1 114 ? -12.367 -25.609 -4.57 1 97 114 VAL B C 1
ATOM 2843 O O . VAL B 1 114 ? -12.625 -26.688 -4.02 1 97 114 VAL B O 1
ATOM 2846 N N . LEU B 1 115 ? -12.297 -25.469 -5.84 1 94.38 115 LEU B N 1
ATOM 2847 C CA . LEU B 1 115 ? -12.422 -26.609 -6.738 1 94.38 115 LEU B CA 1
ATOM 2848 C C . LEU B 1 115 ? -11.047 -27.094 -7.195 1 94.38 115 LEU B C 1
ATOM 2850 O O . LEU B 1 115 ? -10.078 -26.344 -7.168 1 94.38 115 LEU B O 1
ATOM 2854 N N . ASP B 1 116 ? -11.016 -28.297 -7.613 1 96.19 116 ASP B N 1
ATOM 2855 C CA . ASP B 1 116 ? -9.773 -28.875 -8.117 1 96.19 116 ASP B CA 1
ATOM 2856 C C . ASP B 1 116 ? -9.484 -28.391 -9.539 1 96.19 116 ASP B C 1
ATOM 2858 O O . ASP B 1 116 ? -10.375 -28.422 -10.398 1 96.19 116 ASP B O 1
ATOM 2862 N N . HIS B 1 117 ? -8.344 -27.891 -9.68 1 97.56 117 HIS B N 1
ATOM 2863 C CA . HIS B 1 117 ? -7.836 -27.5 -10.984 1 97.56 117 HIS B CA 1
ATOM 2864 C C . HIS B 1 117 ? -6.387 -27.938 -11.164 1 97.56 117 HIS B C 1
ATOM 2866 O O . HIS B 1 117 ? -5.66 -28.125 -10.188 1 97.56 117 HIS B O 1
ATOM 2872 N N . PRO B 1 118 ? -5.953 -28.234 -12.398 1 97.12 118 PRO B N 1
ATOM 2873 C CA . PRO B 1 118 ? -4.547 -28.578 -12.617 1 97.12 118 PRO B CA 1
ATOM 2874 C C . PRO B 1 118 ? -3.604 -27.422 -12.289 1 97.12 118 PRO B C 1
ATOM 2876 O O . PRO B 1 118 ? -3.998 -26.25 -12.375 1 97.12 118 PRO B O 1
ATOM 2879 N N . ASP B 1 119 ? -2.41 -27.781 -11.906 1 97.56 119 ASP B N 1
ATOM 2880 C CA . ASP B 1 119 ? -1.381 -26.781 -11.625 1 97.56 119 ASP B CA 1
ATOM 2881 C C . ASP B 1 119 ? -0.523 -26.516 -12.859 1 97.56 119 ASP B C 1
ATOM 2883 O O . ASP B 1 119 ? -0.316 -27.406 -13.688 1 97.56 119 ASP B O 1
ATOM 2887 N N . SER B 1 120 ? -0.071 -25.312 -12.969 1 97.69 120 SER B N 1
ATOM 2888 C CA . SER B 1 120 ? 0.942 -24.906 -13.93 1 97.69 120 SER B CA 1
ATOM 2889 C C . SER B 1 120 ? 2.164 -24.312 -13.234 1 97.69 120 SER B C 1
ATOM 2891 O O . SER B 1 120 ? 2.104 -23.969 -12.055 1 97.69 120 SER B O 1
ATOM 2893 N N . LYS B 1 121 ? 3.258 -24.25 -14.039 1 98.19 121 LYS B N 1
ATOM 2894 C CA . LYS B 1 121 ? 4.402 -23.516 -13.508 1 98.19 121 LYS B CA 1
ATOM 2895 C C . LYS B 1 121 ? 4.082 -22.016 -13.383 1 98.19 121 LYS B C 1
ATOM 2897 O O . LYS B 1 121 ? 3.404 -21.453 -14.234 1 98.19 121 LYS B O 1
ATOM 2902 N N . VAL B 1 122 ? 4.664 -21.484 -12.328 1 98.56 122 VAL B N 1
ATOM 2903 C CA . VAL B 1 122 ? 4.477 -20.062 -12.07 1 98.56 122 VAL B CA 1
ATOM 2904 C C . VAL B 1 122 ? 5.699 -19.281 -12.547 1 98.56 122 VAL B C 1
ATOM 2906 O O . VAL B 1 122 ? 6.836 -19.688 -12.312 1 98.56 122 VAL B O 1
ATOM 2909 N N . VAL B 1 123 ? 5.453 -18.203 -13.266 1 98.81 123 VAL B N 1
ATOM 2910 C CA . VAL B 1 123 ? 6.512 -17.266 -13.617 1 98.81 123 VAL B CA 1
ATOM 2911 C C . VAL B 1 123 ? 6.375 -15.992 -12.781 1 98.81 123 VAL B C 1
ATOM 2913 O O . VAL B 1 123 ? 5.332 -15.344 -12.797 1 98.81 123 VAL B O 1
ATOM 2916 N N . ALA B 1 124 ? 7.387 -15.68 -12.008 1 98.75 124 ALA B N 1
ATOM 2917 C CA . ALA B 1 124 ? 7.496 -14.422 -11.281 1 98.75 124 ALA B CA 1
ATOM 2918 C C . ALA B 1 124 ? 8.555 -13.516 -11.898 1 98.75 124 ALA B C 1
ATOM 2920 O O . ALA B 1 124 ? 9.664 -13.961 -12.203 1 98.75 124 ALA B O 1
ATOM 2921 N N . ILE B 1 125 ? 8.211 -12.281 -12.141 1 98.38 125 ILE B N 1
ATOM 2922 C CA . ILE B 1 125 ? 9.141 -11.289 -12.68 1 98.38 125 ILE B CA 1
ATOM 2923 C C . ILE B 1 125 ? 9.367 -10.188 -11.648 1 98.38 125 ILE B C 1
ATOM 2925 O O . ILE B 1 125 ? 8.453 -9.43 -11.328 1 98.38 125 ILE B O 1
ATOM 2929 N N . HIS B 1 126 ? 10.531 -10.133 -11.109 1 97.44 126 HIS B N 1
ATOM 2930 C CA . HIS B 1 126 ? 10.953 -9.07 -10.195 1 97.44 126 HIS B CA 1
ATOM 2931 C C . HIS B 1 126 ? 11.484 -7.867 -10.969 1 97.44 126 HIS B C 1
ATOM 2933 O O . HIS B 1 126 ? 12.539 -7.941 -11.594 1 97.44 126 HIS B O 1
ATOM 2939 N N . ALA B 1 127 ? 10.719 -6.797 -10.906 1 95.12 127 ALA B N 1
ATOM 2940 C CA . ALA B 1 127 ? 11.094 -5.578 -11.617 1 95.12 127 ALA B CA 1
ATOM 2941 C C . ALA B 1 127 ? 11.727 -4.562 -10.672 1 95.12 127 ALA B C 1
ATOM 2943 O O . ALA B 1 127 ? 11.172 -4.262 -9.609 1 95.12 127 ALA B O 1
ATOM 2944 N N . ASP B 1 128 ? 12.82 -4.105 -11.086 1 90.06 128 ASP B N 1
ATOM 2945 C CA . ASP B 1 128 ? 13.562 -3.074 -10.359 1 90.06 128 ASP B CA 1
ATOM 2946 C C . ASP B 1 128 ? 13.766 -1.836 -11.227 1 90.06 128 ASP B C 1
ATOM 2948 O O . ASP B 1 128 ? 14.414 -1.904 -12.273 1 90.06 128 ASP B O 1
ATOM 2952 N N . VAL B 1 129 ? 13.164 -0.815 -10.867 1 81.69 129 VAL B N 1
ATOM 2953 C CA . VAL B 1 129 ? 13.266 0.419 -11.641 1 81.69 129 VAL B CA 1
ATOM 2954 C C . VAL B 1 129 ? 14.625 1.076 -11.383 1 81.69 129 VAL B C 1
ATOM 2956 O O . VAL B 1 129 ? 15 1.3 -10.227 1 81.69 129 VAL B O 1
ATOM 2959 N N . ASP B 1 130 ? 15.602 0.878 -12.445 1 66.94 130 ASP B N 1
ATOM 2960 C CA . ASP B 1 130 ? 16.938 1.457 -12.375 1 66.94 130 ASP B CA 1
ATOM 2961 C C . ASP B 1 130 ? 16.875 2.947 -12.047 1 66.94 130 ASP B C 1
ATOM 2963 O O . ASP B 1 130 ? 16.188 3.711 -12.727 1 66.94 130 ASP B O 1
ATOM 2967 N N . SER B 1 131 ? 17.031 3.092 -10.906 1 52.53 131 SER B N 1
ATOM 2968 C CA . SER B 1 131 ? 17.094 4.465 -10.414 1 52.53 131 SER B CA 1
ATOM 2969 C C . SER B 1 131 ? 18.188 5.25 -11.133 1 52.53 131 SER B C 1
ATOM 2971 O O . SER B 1 131 ? 18.625 6.297 -10.641 1 52.53 131 SER B O 1
ATOM 2973 N N . PHE B 1 132 ? 19.031 4.516 -12.016 1 42.75 132 PHE B N 1
ATOM 2974 C CA . PHE B 1 132 ? 20.109 5.414 -12.438 1 42.75 132 PHE B CA 1
ATOM 2975 C C . PHE B 1 132 ? 19.578 6.84 -12.594 1 42.75 132 PHE B C 1
ATOM 2977 O O . PHE B 1 132 ? 20.344 7.801 -12.516 1 42.75 132 PHE B O 1
ATOM 2984 N N . THR B 1 133 ? 18.703 6.91 -13.758 1 40.94 133 THR B N 1
ATOM 2985 C CA . THR B 1 133 ? 18.625 8.336 -14.07 1 40.94 133 THR B CA 1
ATOM 2986 C C . THR B 1 133 ? 18.547 9.164 -12.797 1 40.94 133 THR B C 1
ATOM 2988 O O . THR B 1 133 ? 18.156 8.664 -11.742 1 40.94 133 THR B O 1
ATOM 2991 N N . GLU B 1 134 ? 18.625 10.656 -13.055 1 40.03 134 GLU B N 1
ATOM 2992 C CA . GLU B 1 134 ? 18.781 11.883 -12.289 1 40.03 134 GLU B CA 1
ATOM 2993 C C . GLU B 1 134 ? 17.812 11.93 -11.109 1 40.03 134 GLU B C 1
ATOM 2995 O O . GLU B 1 134 ? 16.859 12.711 -11.102 1 40.03 134 GLU B O 1
ATOM 3000 N N . LEU B 1 135 ? 17.062 10.867 -10.898 1 41.72 135 LEU B N 1
ATOM 3001 C CA . LEU B 1 135 ? 16.531 11.414 -9.656 1 41.72 135 LEU B CA 1
ATOM 3002 C C . LEU B 1 135 ? 17.641 11.992 -8.797 1 41.72 135 LEU B C 1
ATOM 3004 O O . LEU B 1 135 ? 18.5 11.258 -8.297 1 41.72 135 LEU B O 1
ATOM 3008 N N . THR B 1 136 ? 18.359 12.789 -9.227 1 36.69 136 THR B N 1
ATOM 3009 C CA . THR B 1 136 ? 19.297 13.695 -8.562 1 36.69 136 THR B CA 1
ATOM 3010 C C . THR B 1 136 ? 19.188 13.57 -7.043 1 36.69 136 THR B C 1
ATOM 3012 O O . THR B 1 136 ? 18.125 13.203 -6.52 1 36.69 136 THR B O 1
ATOM 3015 N N . GLU B 1 137 ? 20.438 13.523 -6.199 1 42.72 137 GLU B N 1
ATOM 3016 C CA . GLU B 1 137 ? 20.609 14.008 -4.836 1 42.72 137 GLU B CA 1
ATOM 3017 C C . GLU B 1 137 ? 19.344 14.703 -4.336 1 42.72 137 GLU B C 1
ATOM 3019 O O . GLU B 1 137 ? 19.141 14.859 -3.127 1 42.72 137 GLU B O 1
ATOM 3024 N N . ARG B 1 138 ? 18.422 15.133 -5.438 1 52 138 ARG B N 1
ATOM 3025 C CA . ARG B 1 138 ? 17.516 16.234 -5.098 1 52 138 ARG B CA 1
ATOM 3026 C C . ARG B 1 138 ? 16.078 15.75 -5.008 1 52 138 ARG B C 1
ATOM 3028 O O . ARG B 1 138 ? 15.148 16.547 -4.887 1 52 138 ARG B O 1
ATOM 3035 N N . SER B 1 139 ? 15.844 14 -5.137 1 78.12 139 SER B N 1
ATOM 3036 C CA . SER B 1 139 ? 14.414 13.734 -5.07 1 78.12 139 SER B CA 1
ATOM 3037 C C . SER B 1 139 ? 13.945 13.555 -3.631 1 78.12 139 SER B C 1
ATOM 3039 O O . SER B 1 139 ? 14.664 12.969 -2.811 1 78.12 139 SER B O 1
ATOM 3041 N N . SER B 1 140 ? 13.008 14.109 -3.426 1 93.12 140 SER B N 1
ATOM 3042 C CA . SER B 1 140 ? 12.414 14.008 -2.094 1 93.12 140 SER B CA 1
ATOM 3043 C C . SER B 1 140 ? 11.688 12.68 -1.91 1 93.12 140 SER B C 1
ATOM 3045 O O . SER B 1 140 ? 11.547 11.906 -2.857 1 93.12 140 SER B O 1
ATOM 3047 N N . ILE B 1 141 ? 11.43 12.336 -0.725 1 95.19 141 ILE B N 1
ATOM 3048 C CA . ILE B 1 141 ? 10.719 11.117 -0.363 1 95.19 141 ILE B CA 1
ATOM 3049 C C . ILE B 1 141 ? 9.438 11 -1.186 1 95.19 141 ILE B C 1
ATOM 3051 O O . ILE B 1 141 ? 9.188 9.969 -1.816 1 95.19 141 ILE B O 1
ATOM 3055 N N . TYR B 1 142 ? 8.711 12.047 -1.264 1 96.38 142 TYR B N 1
ATOM 3056 C CA . TYR B 1 142 ? 7.402 11.977 -1.898 1 96.38 142 TYR B CA 1
ATOM 3057 C C . TYR B 1 142 ? 7.531 11.93 -3.416 1 96.38 142 TYR B C 1
ATOM 3059 O O . TYR B 1 142 ? 6.754 11.258 -4.094 1 96.38 142 TYR B O 1
ATOM 3067 N N . SER B 1 143 ? 8.508 12.656 -3.953 1 93.62 143 SER B N 1
ATOM 3068 C CA . SER B 1 143 ? 8.719 12.609 -5.398 1 93.62 143 SER B CA 1
ATOM 3069 C C . SER B 1 143 ? 9.078 11.203 -5.863 1 93.62 143 SER B C 1
ATOM 3071 O O . SER B 1 143 ? 8.633 10.766 -6.926 1 93.62 143 SER B O 1
ATOM 3073 N N . SER B 1 144 ? 9.906 10.57 -5.082 1 92.75 144 SER B N 1
ATOM 3074 C CA . SER B 1 144 ? 10.258 9.188 -5.398 1 92.75 144 SER B CA 1
ATOM 3075 C C . SER B 1 144 ? 9.047 8.273 -5.316 1 92.75 144 SER B C 1
ATOM 3077 O O . SER B 1 144 ? 8.883 7.367 -6.137 1 92.75 144 SER B O 1
ATOM 3079 N N . PHE B 1 145 ? 8.258 8.516 -4.348 1 95.38 145 PHE B N 1
ATOM 3080 C CA . PHE B 1 145 ? 7.039 7.73 -4.188 1 95.38 145 PHE B CA 1
ATOM 3081 C C . PHE B 1 145 ? 6.105 7.922 -5.379 1 95.38 145 PHE B C 1
ATOM 3083 O O . PHE B 1 145 ? 5.574 6.953 -5.918 1 95.38 145 PHE B O 1
ATOM 3090 N N . ARG B 1 146 ? 5.918 9.102 -5.793 1 95.12 146 ARG B N 1
ATOM 3091 C CA . ARG B 1 146 ? 5.07 9.406 -6.945 1 95.12 146 ARG B CA 1
ATOM 3092 C C . ARG B 1 146 ? 5.566 8.68 -8.195 1 95.12 146 ARG B C 1
ATOM 3094 O O . ARG B 1 146 ? 4.766 8.141 -8.961 1 95.12 146 ARG B O 1
ATOM 3101 N N . ARG B 1 147 ? 6.805 8.688 -8.336 1 92.06 147 ARG B N 1
ATOM 3102 C CA . ARG B 1 147 ? 7.375 7.988 -9.477 1 92.06 147 ARG B CA 1
ATOM 3103 C C . ARG B 1 147 ? 7.082 6.496 -9.422 1 92.06 147 ARG B C 1
ATOM 3105 O O . ARG B 1 147 ? 6.746 5.879 -10.43 1 92.06 147 ARG B O 1
ATOM 3112 N N . SER B 1 148 ? 7.258 5.957 -8.242 1 93.88 148 SER B N 1
ATOM 3113 C CA . SER B 1 148 ? 6.957 4.539 -8.078 1 93.88 148 SER B CA 1
ATOM 3114 C C . SER B 1 148 ? 5.516 4.23 -8.461 1 93.88 148 SER B C 1
ATOM 3116 O O . SER B 1 148 ? 5.238 3.205 -9.086 1 93.88 148 SER B O 1
ATOM 3118 N N . MET B 1 149 ? 4.586 5.117 -8.109 1 96.19 149 MET B N 1
ATOM 3119 C CA . MET B 1 149 ? 3.184 4.895 -8.445 1 96.19 149 MET B CA 1
ATOM 3120 C C . MET B 1 149 ? 2.955 5.02 -9.945 1 96.19 149 MET B C 1
ATOM 3122 O O . MET B 1 149 ? 2.145 4.289 -10.516 1 96.19 149 MET B O 1
ATOM 3126 N N . GLU B 1 150 ? 3.662 5.871 -10.57 1 94.75 150 GLU B N 1
ATOM 3127 C CA . GLU B 1 150 ? 3.582 5.992 -12.023 1 94.75 150 GLU B CA 1
ATOM 3128 C C . GLU B 1 150 ? 4.066 4.723 -12.711 1 94.75 150 GLU B C 1
ATOM 3130 O O . GLU B 1 150 ? 3.441 4.254 -13.664 1 94.75 150 GLU B O 1
ATOM 3135 N N . VAL B 1 151 ? 5.137 4.234 -12.219 1 94.12 151 VAL B N 1
ATOM 3136 C CA . VAL B 1 151 ? 5.684 3.006 -12.781 1 94.12 151 VAL B CA 1
ATOM 3137 C C . VAL B 1 151 ? 4.711 1.852 -12.547 1 94.12 151 VAL B C 1
ATOM 3139 O O . VAL B 1 151 ? 4.527 1 -13.414 1 94.12 151 VAL B O 1
ATOM 3142 N N . MET B 1 152 ? 4.121 1.851 -11.367 1 95.56 152 MET B N 1
ATOM 3143 C CA . MET B 1 152 ? 3.131 0.825 -11.055 1 95.56 152 MET B CA 1
ATOM 3144 C C . MET B 1 152 ? 2.031 0.791 -12.117 1 95.56 152 MET B C 1
ATOM 3146 O O . MET B 1 152 ? 1.694 -0.276 -12.633 1 95.56 152 MET B O 1
ATOM 3150 N N . VAL B 1 153 ? 1.505 1.916 -12.445 1 96.69 153 VAL B N 1
ATOM 3151 C CA . VAL B 1 153 ? 0.416 2.008 -13.414 1 96.69 153 VAL B CA 1
ATOM 3152 C C . VAL B 1 153 ? 0.91 1.574 -14.789 1 96.69 153 VAL B C 1
ATOM 3154 O O . VAL B 1 153 ? 0.197 0.884 -15.523 1 96.69 153 VAL B O 1
ATOM 3157 N N . GLU B 1 154 ? 2.107 1.927 -15.117 1 95.25 154 GLU B N 1
ATOM 3158 C CA . GLU B 1 154 ? 2.693 1.529 -16.391 1 95.25 154 GLU B CA 1
ATOM 3159 C C . GLU B 1 154 ? 2.865 0.015 -16.484 1 95.25 154 GLU B C 1
ATOM 3161 O O . GLU B 1 154 ? 2.514 -0.601 -17.484 1 95.25 154 GLU B O 1
ATOM 3166 N N . LEU B 1 155 ? 3.412 -0.544 -15.445 1 96.25 155 LEU B N 1
ATOM 3167 C CA . LEU B 1 155 ? 3.621 -1.987 -15.414 1 96.25 155 LEU B CA 1
ATOM 3168 C C . LEU B 1 155 ? 2.289 -2.73 -15.469 1 96.25 155 LEU B C 1
ATOM 3170 O O . LEU B 1 155 ? 2.184 -3.775 -16.109 1 96.25 155 LEU B O 1
ATOM 3174 N N . GLN B 1 156 ? 1.301 -2.158 -14.781 1 97.25 156 GLN B N 1
ATOM 3175 C CA . GLN B 1 156 ? -0.018 -2.783 -14.797 1 97.25 156 GLN B CA 1
ATOM 3176 C C . GLN B 1 156 ? -0.599 -2.814 -16.203 1 97.25 156 GLN B C 1
ATOM 3178 O O . GLN B 1 156 ? -1.188 -3.816 -16.625 1 97.25 156 GLN B O 1
ATOM 3183 N N . ARG B 1 157 ? -0.429 -1.771 -16.906 1 95.75 157 ARG B N 1
ATOM 3184 C CA . ARG B 1 157 ? -0.928 -1.697 -18.281 1 95.75 157 ARG B CA 1
ATOM 3185 C C . ARG B 1 157 ? -0.254 -2.74 -19.156 1 95.75 157 ARG B C 1
ATOM 3187 O O . ARG B 1 157 ? -0.926 -3.455 -19.906 1 95.75 157 ARG B O 1
ATOM 3194 N N . ILE B 1 158 ? 1.009 -2.842 -19.047 1 95.62 158 ILE B N 1
ATOM 3195 C CA . ILE B 1 158 ? 1.772 -3.793 -19.844 1 95.62 158 ILE B CA 1
ATOM 3196 C C . ILE B 1 158 ? 1.384 -5.219 -19.469 1 95.62 158 ILE B C 1
ATOM 3198 O O . ILE B 1 158 ? 1.091 -6.043 -20.328 1 95.62 158 ILE B O 1
ATOM 3202 N N . ALA B 1 159 ? 1.373 -5.492 -18.188 1 97.06 159 ALA B N 1
ATOM 3203 C CA . ALA B 1 159 ? 1.1 -6.836 -17.688 1 97.06 159 ALA B CA 1
ATOM 3204 C C . ALA B 1 159 ? -0.302 -7.297 -18.078 1 97.06 159 ALA B C 1
ATOM 3206 O O . ALA B 1 159 ? -0.513 -8.469 -18.391 1 97.06 159 ALA B O 1
ATOM 3207 N N . GLU B 1 160 ? -1.251 -6.363 -18.016 1 96.31 160 GLU B N 1
ATOM 3208 C CA . GLU B 1 160 ? -2.625 -6.691 -18.391 1 96.31 160 GLU B CA 1
ATOM 3209 C C . GLU B 1 160 ? -2.707 -7.199 -19.828 1 96.31 160 GLU B C 1
ATOM 3211 O O . GLU B 1 160 ? -3.459 -8.125 -20.109 1 96.31 160 GLU B O 1
ATOM 3216 N N . GLY B 1 161 ? -1.972 -6.605 -20.688 1 95.81 161 GLY B N 1
ATOM 3217 C CA . GLY B 1 161 ? -1.943 -7.023 -22.094 1 95.81 161 GLY B CA 1
ATOM 3218 C C . GLY B 1 161 ? -1.394 -8.422 -22.281 1 95.81 161 GLY B C 1
ATOM 3219 O O . GLY B 1 161 ? -1.581 -9.031 -23.344 1 95.81 161 GLY B O 1
ATOM 3220 N N . HIS B 1 162 ? -0.768 -8.945 -21.219 1 97.31 162 HIS B N 1
ATOM 3221 C CA . HIS B 1 162 ? -0.183 -10.281 -21.281 1 97.31 162 HIS B CA 1
ATOM 3222 C C . HIS B 1 162 ? -0.77 -11.18 -20.188 1 97.31 162 HIS B C 1
ATOM 3224 O O . HIS B 1 162 ? -0.087 -12.07 -19.688 1 97.31 162 HIS B O 1
ATOM 3230 N N . GLY B 1 163 ? -1.948 -10.859 -19.719 1 97.69 163 GLY B N 1
ATOM 3231 C CA . GLY B 1 163 ? -2.678 -11.711 -18.797 1 97.69 163 GLY B CA 1
ATOM 3232 C C . GLY B 1 163 ? -1.978 -11.891 -17.453 1 97.69 163 GLY B C 1
ATOM 3233 O O . GLY B 1 163 ? -2.014 -12.969 -16.875 1 97.69 163 GLY B O 1
ATOM 3234 N N . SER B 1 164 ? -1.271 -10.852 -17 1 98.5 164 SER B N 1
ATOM 3235 C CA . SER B 1 164 ? -0.432 -10.93 -15.812 1 98.5 164 SER B CA 1
ATOM 3236 C C . SER B 1 164 ? -0.872 -9.922 -14.758 1 98.5 164 SER B C 1
ATOM 3238 O O . SER B 1 164 ? -1.664 -9.023 -15.047 1 98.5 164 SER B O 1
ATOM 3240 N N . LEU B 1 165 ? -0.472 -10.156 -13.555 1 98.69 165 LEU B N 1
ATOM 3241 C CA . LEU B 1 165 ? -0.812 -9.305 -12.422 1 98.69 165 LEU B CA 1
ATOM 3242 C C . LEU B 1 165 ? 0.441 -8.68 -11.812 1 98.69 165 LEU B C 1
ATOM 3244 O O . LEU B 1 165 ? 1.494 -9.32 -11.758 1 98.69 165 LEU B O 1
ATOM 3248 N N . VAL B 1 166 ? 0.293 -7.422 -11.32 1 98.25 166 VAL B N 1
ATOM 3249 C CA . VAL B 1 166 ? 1.425 -6.699 -10.75 1 98.25 166 VAL B CA 1
ATOM 3250 C C . VAL B 1 166 ? 1.154 -6.395 -9.281 1 98.25 166 VAL B C 1
ATOM 3252 O O . VAL B 1 166 ? 0.026 -6.066 -8.906 1 98.25 166 VAL B O 1
ATOM 3255 N N . GLN B 1 167 ? 2.143 -6.555 -8.477 1 97.5 167 GLN B N 1
ATOM 3256 C CA . GLN B 1 167 ? 2.121 -6.176 -7.07 1 97.5 167 GLN B CA 1
ATOM 3257 C C . GLN B 1 167 ? 3.277 -5.238 -6.734 1 97.5 167 GLN B C 1
ATOM 3259 O O . GLN B 1 167 ? 4.422 -5.496 -7.113 1 97.5 167 GLN B O 1
ATOM 3264 N N . TYR B 1 168 ? 2.936 -4.09 -6.148 1 97.06 168 TYR B N 1
ATOM 3265 C CA . TYR B 1 168 ? 3.955 -3.207 -5.594 1 97.06 168 TYR B CA 1
ATOM 3266 C C . TYR B 1 168 ? 4.559 -3.803 -4.324 1 97.06 168 TYR B C 1
ATOM 3268 O O . TYR B 1 168 ? 3.832 -4.211 -3.416 1 97.06 168 TYR B O 1
ATOM 3276 N N . LEU B 1 169 ? 5.898 -3.889 -4.203 1 96.88 169 LEU B N 1
ATOM 3277 C CA . LEU B 1 169 ? 6.551 -4.547 -3.074 1 96.88 169 LEU B CA 1
ATOM 3278 C C . LEU B 1 169 ? 7.105 -3.52 -2.094 1 96.88 169 LEU B C 1
ATOM 3280 O O . LEU B 1 169 ? 7.559 -3.879 -1.004 1 96.88 169 LEU B O 1
ATOM 3284 N N . GLY B 1 170 ? 7.102 -2.236 -2.479 1 94.44 170 GLY B N 1
ATOM 3285 C CA . GLY B 1 170 ? 7.766 -1.19 -1.718 1 94.44 170 GLY B CA 1
ATOM 3286 C C . GLY B 1 170 ? 9.047 -0.698 -2.373 1 94.44 170 GLY B C 1
ATOM 3287 O O . GLY B 1 170 ? 9.695 -1.438 -3.111 1 94.44 170 GLY B O 1
ATOM 3288 N N . GLY B 1 171 ? 9.383 0.534 -2.102 1 92.81 171 GLY B N 1
ATOM 3289 C CA . GLY B 1 171 ? 10.555 1.101 -2.754 1 92.81 171 GLY B CA 1
ATOM 3290 C C . GLY B 1 171 ? 10.375 1.271 -4.25 1 92.81 171 GLY B C 1
ATOM 3291 O O . GLY B 1 171 ? 9.438 1.935 -4.699 1 92.81 171 GLY B O 1
ATOM 3292 N N . ASP B 1 172 ? 11.258 0.654 -4.941 1 90.81 172 ASP B N 1
ATOM 3293 C CA . ASP B 1 172 ? 11.203 0.692 -6.398 1 90.81 172 ASP B CA 1
ATOM 3294 C C . ASP B 1 172 ? 11.023 -0.708 -6.977 1 90.81 172 ASP B C 1
ATOM 3296 O O . ASP B 1 172 ? 11.398 -0.967 -8.125 1 90.81 172 ASP B O 1
ATOM 3300 N N . ASN B 1 173 ? 10.508 -1.579 -6.148 1 94.44 173 ASN B N 1
ATOM 3301 C CA . ASN B 1 173 ? 10.406 -2.982 -6.535 1 94.44 173 ASN B CA 1
ATOM 3302 C C . ASN B 1 173 ? 8.961 -3.377 -6.82 1 94.44 173 ASN B C 1
ATOM 3304 O O . ASN B 1 173 ? 8.047 -2.957 -6.105 1 94.44 173 ASN B O 1
ATOM 3308 N N . PHE B 1 174 ? 8.773 -4.16 -7.828 1 96.94 174 PHE B N 1
ATOM 3309 C CA . PHE B 1 174 ? 7.484 -4.699 -8.242 1 96.94 174 PHE B CA 1
ATOM 3310 C C . PHE B 1 174 ? 7.594 -6.18 -8.57 1 96.94 174 PHE B C 1
ATOM 3312 O O . PHE B 1 174 ? 8.648 -6.645 -9.016 1 96.94 174 PHE B O 1
ATOM 3319 N N . MET B 1 175 ? 6.535 -6.875 -8.391 1 98.31 175 MET B N 1
ATOM 3320 C CA . MET B 1 175 ? 6.449 -8.281 -8.758 1 98.31 175 MET B CA 1
ATOM 3321 C C . MET B 1 175 ? 5.336 -8.508 -9.781 1 98.31 175 MET B C 1
ATOM 3323 O O . MET B 1 175 ? 4.207 -8.055 -9.586 1 98.31 175 MET B O 1
ATOM 3327 N N . ILE B 1 176 ? 5.676 -9.141 -10.836 1 98.5 176 ILE B N 1
ATOM 3328 C CA . ILE B 1 176 ? 4.691 -9.516 -11.844 1 98.5 176 ILE B CA 1
ATOM 3329 C C . ILE B 1 176 ? 4.539 -11.031 -11.883 1 98.5 176 ILE B C 1
ATOM 3331 O O . ILE B 1 176 ? 5.527 -11.758 -11.977 1 98.5 176 ILE B O 1
ATOM 3335 N N . PHE B 1 177 ? 3.348 -11.492 -11.781 1 98.88 177 PHE B N 1
ATOM 3336 C CA . PHE B 1 177 ? 3.057 -12.914 -11.93 1 98.88 177 PHE B CA 1
ATOM 3337 C C . PHE B 1 177 ? 2.477 -13.211 -13.305 1 98.88 177 PHE B C 1
ATOM 3339 O O . PHE B 1 177 ? 1.492 -12.586 -13.719 1 98.88 177 PHE B O 1
ATOM 3346 N N . SER B 1 178 ? 3.092 -14.102 -13.945 1 98.75 178 SER B N 1
ATOM 3347 C CA . SER B 1 178 ? 2.754 -14.414 -15.336 1 98.75 178 SER B CA 1
ATOM 3348 C C . SER B 1 178 ? 2.797 -15.922 -15.578 1 98.75 178 SER B C 1
ATOM 3350 O O . SER B 1 178 ? 2.879 -16.703 -14.641 1 98.75 178 SER B O 1
ATOM 3352 N N . SER B 1 179 ? 2.48 -16.281 -16.844 1 98.06 179 SER B N 1
ATOM 3353 C CA . SER B 1 179 ? 2.541 -17.672 -17.281 1 98.06 179 SER B CA 1
ATOM 3354 C C . SER B 1 179 ? 3.701 -17.906 -18.25 1 98.06 179 SER B C 1
ATOM 3356 O O . SER B 1 179 ? 4.297 -16.938 -18.75 1 98.06 179 SER B O 1
ATOM 3358 N N . LEU B 1 180 ? 3.982 -19.188 -18.469 1 97.5 180 LEU B N 1
ATOM 3359 C CA . LEU B 1 180 ? 5.059 -19.562 -19.375 1 97.5 180 LEU B CA 1
ATOM 3360 C C . LEU B 1 180 ? 4.789 -19.031 -20.781 1 97.5 180 LEU B C 1
ATOM 3362 O O . LEU B 1 180 ? 5.719 -18.641 -21.5 1 97.5 180 LEU B O 1
ATOM 3366 N N . ASP B 1 181 ? 3.609 -18.891 -21.156 1 96.38 181 ASP B N 1
ATOM 3367 C CA . ASP B 1 181 ? 3.229 -18.5 -22.516 1 96.38 181 ASP B CA 1
ATOM 3368 C C . ASP B 1 181 ? 3.283 -16.984 -22.703 1 96.38 181 ASP B C 1
ATOM 3370 O O . ASP B 1 181 ? 3.436 -16.484 -23.812 1 96.38 181 ASP B O 1
ATOM 3374 N N . GLU B 1 182 ? 3.24 -16.234 -21.531 1 96.69 182 GLU B N 1
ATOM 3375 C CA . GLU B 1 182 ? 2.945 -14.805 -21.672 1 96.69 182 GLU B CA 1
ATOM 3376 C C . GLU B 1 182 ? 4.125 -13.953 -21.219 1 96.69 182 GLU B C 1
ATOM 3378 O O . GLU B 1 182 ? 4.23 -12.781 -21.594 1 96.69 182 GLU B O 1
ATOM 3383 N N . PHE B 1 183 ? 5.074 -14.43 -20.438 1 97.31 183 PHE B N 1
ATOM 3384 C CA . PHE B 1 183 ? 6.016 -13.594 -19.688 1 97.31 183 PHE B CA 1
ATOM 3385 C C . PHE B 1 183 ? 7 -12.922 -20.641 1 97.31 183 PHE B C 1
ATOM 3387 O O . PHE B 1 183 ? 7.484 -11.82 -20.359 1 97.31 183 PHE B O 1
ATOM 3394 N N . ARG B 1 184 ? 7.285 -13.453 -21.812 1 95.94 184 ARG B N 1
ATOM 3395 C CA . ARG B 1 184 ? 8.258 -12.891 -22.734 1 95.94 184 ARG B CA 1
ATOM 3396 C C . ARG B 1 184 ? 7.773 -11.555 -23.297 1 95.94 184 ARG B C 1
ATOM 3398 O O . ARG B 1 184 ? 8.57 -10.656 -23.547 1 95.94 184 ARG B O 1
ATOM 3405 N N . GLY B 1 185 ? 6.5 -11.422 -23.484 1 94.88 185 GLY B N 1
ATOM 3406 C CA . GLY B 1 185 ? 5.938 -10.164 -23.938 1 94.88 185 GLY B CA 1
ATOM 3407 C C . GLY B 1 185 ? 6.191 -9.016 -22.984 1 94.88 185 GLY B C 1
ATOM 3408 O O . GLY B 1 185 ? 6.336 -7.867 -23.406 1 94.88 185 GLY B O 1
ATOM 3409 N N . ILE B 1 186 ? 6.27 -9.297 -21.719 1 95.06 186 ILE B N 1
ATOM 3410 C CA . ILE B 1 186 ? 6.508 -8.289 -20.688 1 95.06 186 ILE B CA 1
ATOM 3411 C C . ILE B 1 186 ? 7.969 -7.844 -20.734 1 95.06 186 ILE B C 1
ATOM 3413 O O . ILE B 1 186 ? 8.266 -6.656 -20.594 1 95.06 186 ILE B O 1
ATOM 3417 N N . LEU B 1 187 ? 8.852 -8.797 -20.984 1 93 187 LEU B N 1
ATOM 3418 C CA . LEU B 1 187 ? 10.281 -8.508 -21 1 93 187 LEU B CA 1
ATOM 3419 C C . LEU B 1 187 ? 10.641 -7.609 -22.172 1 93 187 LEU B C 1
ATOM 3421 O O . LEU B 1 187 ? 11.617 -6.859 -22.109 1 93 187 LEU B O 1
ATOM 3425 N N . GLU B 1 188 ? 9.906 -7.613 -23.188 1 88.06 188 GLU B N 1
ATOM 3426 C CA . GLU B 1 188 ? 10.18 -6.871 -24.406 1 88.06 188 GLU B CA 1
ATOM 3427 C C . GLU B 1 188 ? 9.555 -5.48 -24.359 1 88.06 188 GLU B C 1
ATOM 3429 O O . GLU B 1 188 ? 9.773 -4.668 -25.266 1 88.06 188 GLU B O 1
ATOM 3434 N N . ALA B 1 189 ? 8.805 -5.246 -23.328 1 81.5 189 ALA B N 1
ATOM 3435 C CA . ALA B 1 189 ? 8.164 -3.941 -23.219 1 81.5 189 ALA B CA 1
ATOM 3436 C C . ALA B 1 189 ? 9.195 -2.826 -23.109 1 81.5 189 ALA B C 1
ATOM 3438 O O . ALA B 1 189 ? 10.273 -3.021 -22.547 1 81.5 189 ALA B O 1
ATOM 3439 N N . PRO B 1 190 ? 8.867 -1.673 -23.656 1 77.06 190 PRO B N 1
ATOM 3440 C CA . PRO B 1 190 ? 9.805 -0.552 -23.734 1 77.06 190 PRO B CA 1
ATOM 3441 C C . PRO B 1 190 ? 9.922 0.199 -22.406 1 77.06 190 PRO B C 1
ATOM 3443 O O . PRO B 1 190 ? 9.578 1.382 -22.328 1 77.06 190 PRO B O 1
ATOM 3446 N N . LEU B 1 191 ? 10.297 -0.466 -21.453 1 79 191 LEU B N 1
ATOM 3447 C CA . LEU B 1 191 ? 10.57 0.191 -20.188 1 79 191 LEU B CA 1
ATOM 3448 C C . LEU B 1 191 ? 12.07 0.354 -19.969 1 79 191 LEU B C 1
ATOM 3450 O O . LEU B 1 191 ? 12.742 -0.567 -19.484 1 79 191 LEU B O 1
ATOM 3454 N N . ASN B 1 192 ? 12.57 1.451 -20.375 1 69.25 192 ASN B N 1
ATOM 3455 C CA . ASN B 1 192 ? 14.016 1.646 -20.453 1 69.25 192 ASN B CA 1
ATOM 3456 C C . ASN B 1 192 ? 14.648 1.706 -19.078 1 69.25 192 ASN B C 1
ATOM 3458 O O . ASN B 1 192 ? 15.82 1.37 -18.906 1 69.25 192 ASN B O 1
ATOM 3462 N N . GLU B 1 193 ? 13.938 1.909 -18.094 1 79.44 193 GLU B N 1
ATOM 3463 C CA . GLU B 1 193 ? 14.586 2.133 -16.812 1 79.44 193 GLU B CA 1
ATOM 3464 C C . GLU B 1 193 ? 14.227 1.034 -15.812 1 79.44 193 GLU B C 1
ATOM 3466 O O . GLU B 1 193 ? 14.25 1.256 -14.602 1 79.44 193 GLU B O 1
ATOM 3471 N N . VAL B 1 194 ? 13.953 -0.161 -16.406 1 87.81 194 VAL B N 1
ATOM 3472 C CA . VAL B 1 194 ? 13.547 -1.231 -15.508 1 87.81 194 VAL B CA 1
ATOM 3473 C C . VAL B 1 194 ? 14.344 -2.498 -15.812 1 87.81 194 VAL B C 1
ATOM 3475 O O . VAL B 1 194 ? 14.547 -2.846 -16.984 1 87.81 194 VAL B O 1
ATOM 3478 N N . LYS B 1 195 ? 14.891 -3.135 -14.852 1 91.38 195 LYS B N 1
ATOM 3479 C CA . LYS B 1 195 ? 15.5 -4.457 -14.945 1 91.38 195 LYS B CA 1
ATOM 3480 C C . LYS B 1 195 ? 14.547 -5.539 -14.453 1 91.38 195 LYS B C 1
ATOM 3482 O O . LYS B 1 195 ? 13.773 -5.316 -13.523 1 91.38 195 LYS B O 1
ATOM 3487 N N . PHE B 1 196 ? 14.672 -6.734 -15.133 1 95.19 196 PHE B N 1
ATOM 3488 C CA . PHE B 1 196 ? 13.734 -7.805 -14.805 1 95.19 196 PHE B CA 1
ATOM 3489 C C . PHE B 1 196 ? 14.484 -9.07 -14.391 1 95.19 196 PHE B C 1
ATOM 3491 O O . PHE B 1 196 ? 15.273 -9.609 -15.172 1 95.19 196 PHE B O 1
ATOM 3498 N N . GLY B 1 197 ? 14.312 -9.484 -13.148 1 96.38 197 GLY B N 1
ATOM 3499 C CA . GLY B 1 197 ? 14.641 -10.852 -12.758 1 96.38 197 GLY B CA 1
ATOM 3500 C C . GLY B 1 197 ? 13.469 -11.805 -12.875 1 96.38 197 GLY B C 1
ATOM 3501 O O . GLY B 1 197 ? 12.414 -11.57 -12.273 1 96.38 197 GLY B O 1
ATOM 3502 N N . VAL B 1 198 ? 13.633 -12.906 -13.641 1 98.25 198 VAL B N 1
ATOM 3503 C CA . VAL B 1 198 ? 12.523 -13.82 -13.906 1 98.25 198 VAL B CA 1
ATOM 3504 C C . VAL B 1 198 ? 12.781 -15.164 -13.219 1 98.25 198 VAL B C 1
ATOM 3506 O O . VAL B 1 198 ? 13.859 -15.75 -13.375 1 98.25 198 VAL B O 1
ATOM 3509 N N . GLY B 1 199 ? 11.828 -15.586 -12.414 1 98.69 199 GLY B N 1
ATOM 3510 C CA . GLY B 1 199 ? 11.859 -16.906 -11.789 1 98.69 199 GLY B CA 1
ATOM 3511 C C . GLY B 1 199 ? 10.734 -17.812 -12.25 1 98.69 199 GLY B C 1
ATOM 3512 O O . GLY B 1 199 ? 9.578 -17.375 -12.328 1 98.69 199 GLY B O 1
ATOM 3513 N N . ILE B 1 200 ? 11.023 -19.047 -12.625 1 98.75 200 ILE B N 1
ATOM 3514 C CA . ILE B 1 200 ? 10.055 -20.062 -13.023 1 98.75 200 ILE B CA 1
ATOM 3515 C C . ILE B 1 200 ? 10.117 -21.25 -12.078 1 98.75 200 ILE B C 1
ATOM 3517 O O . ILE B 1 200 ? 11.18 -21.844 -11.891 1 98.75 200 ILE B O 1
ATOM 3521 N N . CYS B 1 201 ? 8.984 -21.562 -11.461 1 98.44 201 CYS B N 1
ATOM 3522 C CA . CYS B 1 201 ? 8.961 -22.625 -10.469 1 98.44 201 CYS B CA 1
ATOM 3523 C C . CYS B 1 201 ? 7.57 -23.234 -10.359 1 98.44 201 CYS B C 1
ATOM 3525 O O . CYS B 1 201 ? 6.633 -22.797 -11.023 1 98.44 201 CYS B O 1
ATOM 3527 N N . GLU B 1 202 ? 7.426 -24.281 -9.508 1 97.56 202 GLU B N 1
ATOM 3528 C CA . GLU B 1 202 ? 6.184 -25.047 -9.375 1 97.56 202 GLU B CA 1
ATOM 3529 C C . GLU B 1 202 ? 5.191 -24.328 -8.469 1 97.56 202 GLU B C 1
ATOM 3531 O O . GLU B 1 202 ? 4 -24.641 -8.469 1 97.56 202 GLU B O 1
ATOM 3536 N N . ASN B 1 203 ? 5.684 -23.422 -7.664 1 97.69 203 ASN B N 1
ATOM 3537 C CA . ASN B 1 203 ? 4.812 -22.641 -6.797 1 97.69 203 ASN B CA 1
ATOM 3538 C C . ASN B 1 203 ? 5.262 -21.188 -6.719 1 97.69 203 ASN B C 1
ATOM 3540 O O . ASN B 1 203 ? 6.371 -20.844 -7.141 1 97.69 203 ASN B O 1
ATOM 3544 N N . PRO B 1 204 ? 4.43 -20.266 -6.25 1 98.12 204 PRO B N 1
ATOM 3545 C CA . PRO B 1 204 ? 4.707 -18.828 -6.281 1 98.12 204 PRO B CA 1
ATOM 3546 C C . PRO B 1 204 ? 5.926 -18.453 -5.445 1 98.12 204 PRO B C 1
ATOM 3548 O O . PRO B 1 204 ? 6.754 -17.656 -5.895 1 98.12 204 PRO B O 1
ATOM 3551 N N . ARG B 1 205 ? 6.09 -19 -4.273 1 97.75 205 ARG B N 1
ATOM 3552 C CA . ARG B 1 205 ? 7.203 -18.609 -3.42 1 97.75 205 ARG B CA 1
ATOM 3553 C C . ARG B 1 205 ? 8.539 -18.953 -4.066 1 97.75 205 ARG B C 1
ATOM 3555 O O . ARG B 1 205 ? 9.461 -18.141 -4.09 1 97.75 205 ARG B O 1
ATOM 3562 N N . CYS B 1 206 ? 8.578 -20.156 -4.574 1 97.56 206 CYS B N 1
ATOM 3563 C CA . CYS B 1 206 ? 9.805 -20.562 -5.246 1 97.56 206 CYS B CA 1
ATOM 3564 C C . CYS B 1 206 ? 10.078 -19.703 -6.473 1 97.56 206 CYS B C 1
ATOM 3566 O O . CYS B 1 206 ? 11.227 -19.344 -6.742 1 97.56 206 CYS B O 1
ATOM 3568 N N . ALA B 1 207 ? 9.078 -19.391 -7.234 1 98.56 207 ALA B N 1
ATOM 3569 C CA . ALA B 1 207 ? 9.242 -18.531 -8.398 1 98.56 207 ALA B CA 1
ATOM 3570 C C . ALA B 1 207 ? 9.766 -17.156 -7.992 1 98.56 207 ALA B C 1
ATOM 3572 O O . ALA B 1 207 ? 10.664 -16.609 -8.641 1 98.56 207 ALA B O 1
ATOM 3573 N N . VAL B 1 208 ? 9.242 -16.578 -6.934 1 98.31 208 VAL B N 1
ATOM 3574 C CA . VAL B 1 208 ? 9.648 -15.273 -6.441 1 98.31 208 VAL B CA 1
ATOM 3575 C C . VAL B 1 208 ? 11.109 -15.328 -5.988 1 98.31 208 VAL B C 1
ATOM 3577 O O . VAL B 1 208 ? 11.883 -14.414 -6.266 1 98.31 208 VAL B O 1
ATOM 3580 N N . SER B 1 209 ? 11.453 -16.391 -5.309 1 97.94 209 SER B N 1
ATOM 3581 C CA . SER B 1 209 ? 12.828 -16.562 -4.863 1 97.94 209 SER B CA 1
ATOM 3582 C C . SER B 1 209 ? 13.797 -16.578 -6.047 1 97.94 209 SER B C 1
ATOM 3584 O O . SER B 1 209 ? 14.844 -15.938 -6.008 1 97.94 209 SER B O 1
ATOM 3586 N N . LYS B 1 210 ? 13.43 -17.297 -7.059 1 98.5 210 LYS B N 1
ATOM 3587 C CA . LYS B 1 210 ? 14.273 -17.391 -8.25 1 98.5 210 LYS B CA 1
ATOM 3588 C C . LYS B 1 210 ? 14.328 -16.047 -8.977 1 98.5 210 LYS B C 1
ATOM 3590 O O . LYS B 1 210 ? 15.367 -15.672 -9.531 1 98.5 210 LYS B O 1
ATOM 3595 N N . ALA B 1 211 ? 13.242 -15.367 -9.055 1 98.19 211 ALA B N 1
ATOM 3596 C CA . ALA B 1 211 ? 13.219 -14.039 -9.672 1 98.19 211 ALA B CA 1
ATOM 3597 C C . ALA B 1 211 ? 14.156 -13.086 -8.938 1 98.19 211 ALA B C 1
ATOM 3599 O O . ALA B 1 211 ? 14.867 -12.305 -9.57 1 98.19 211 ALA B O 1
ATOM 3600 N N . THR B 1 212 ? 14.102 -13.141 -7.602 1 96.75 212 THR B N 1
ATOM 3601 C CA . THR B 1 212 ? 14.977 -12.312 -6.773 1 96.75 212 THR B CA 1
ATOM 3602 C C . THR B 1 212 ? 16.438 -12.656 -7.031 1 96.75 212 THR B C 1
ATOM 3604 O O . THR B 1 212 ? 17.281 -11.766 -7.141 1 96.75 212 THR B O 1
ATOM 3607 N N . GLU B 1 213 ? 16.688 -13.914 -7.102 1 96.69 213 GLU B N 1
ATOM 3608 C CA . GLU B 1 213 ? 18.047 -14.352 -7.426 1 96.69 213 GLU B CA 1
ATOM 3609 C C . GLU B 1 213 ? 18.5 -13.797 -8.773 1 96.69 213 GLU B C 1
ATOM 3611 O O . GLU B 1 213 ? 19.609 -13.289 -8.906 1 96.69 213 GLU B O 1
ATOM 3616 N N . ALA B 1 214 ? 17.656 -13.914 -9.734 1 96.38 214 ALA B N 1
ATOM 3617 C CA . ALA B 1 214 ? 17.969 -13.43 -11.078 1 96.38 214 ALA B CA 1
ATOM 3618 C C . ALA B 1 214 ? 18.281 -11.938 -11.062 1 96.38 214 ALA B C 1
ATOM 3620 O O . ALA B 1 214 ? 19.25 -11.492 -11.68 1 96.38 214 ALA B O 1
ATOM 3621 N N . LEU B 1 215 ? 17.5 -11.188 -10.352 1 92.81 215 LEU B N 1
ATOM 3622 C CA . LEU B 1 215 ? 17.703 -9.742 -10.273 1 92.81 215 LEU B CA 1
ATOM 3623 C C . LEU B 1 215 ? 19.016 -9.414 -9.586 1 92.81 215 LEU B C 1
ATOM 3625 O O . LEU B 1 215 ? 19.719 -8.492 -9.992 1 92.81 215 LEU B O 1
ATOM 3629 N N . THR B 1 216 ? 19.297 -10.141 -8.516 1 91.5 216 THR B N 1
ATOM 3630 C CA . THR B 1 216 ? 20.547 -9.945 -7.797 1 91.5 216 THR B CA 1
ATOM 3631 C C . THR B 1 216 ? 21.734 -10.188 -8.719 1 91.5 216 THR B C 1
ATOM 3633 O O . THR B 1 216 ? 22.719 -9.438 -8.688 1 91.5 216 THR B O 1
ATOM 3636 N N . ARG B 1 217 ? 21.609 -11.148 -9.539 1 91.5 217 ARG B N 1
ATOM 3637 C CA . ARG B 1 217 ? 22.688 -11.477 -10.469 1 91.5 217 ARG B CA 1
ATOM 3638 C C . ARG B 1 217 ? 22.859 -10.391 -11.523 1 91.5 217 ARG B C 1
ATOM 3640 O O . ARG B 1 217 ? 23.984 -10.102 -11.945 1 91.5 217 ARG B O 1
ATOM 3647 N N . ILE B 1 218 ? 21.812 -9.789 -11.961 1 90.12 218 ILE B N 1
ATOM 3648 C CA . ILE B 1 218 ? 21.859 -8.68 -12.914 1 90.12 218 ILE B CA 1
ATOM 3649 C C . ILE B 1 218 ? 22.609 -7.508 -12.289 1 90.12 218 ILE B C 1
ATOM 3651 O O . ILE B 1 218 ? 23.438 -6.867 -12.945 1 90.12 218 ILE B O 1
ATOM 3655 N N . ARG B 1 219 ? 22.328 -7.191 -11.039 1 82.75 219 ARG B N 1
ATOM 3656 C CA . ARG B 1 219 ? 22.953 -6.066 -10.344 1 82.75 219 ARG B CA 1
ATOM 3657 C C . ARG B 1 219 ? 24.453 -6.277 -10.195 1 82.75 219 ARG B C 1
ATOM 3659 O O . ARG B 1 219 ? 25.219 -5.316 -10.234 1 82.75 219 ARG B O 1
ATOM 3666 N N . GLU B 1 220 ? 24.75 -7.438 -10.102 1 84.38 220 GLU B N 1
ATOM 3667 C CA . GLU B 1 220 ? 26.172 -7.777 -9.922 1 84.38 220 GLU B CA 1
ATOM 3668 C C . GLU B 1 220 ? 26.922 -7.691 -11.242 1 84.38 220 GLU B C 1
ATOM 3670 O O . GLU B 1 220 ? 28.078 -7.266 -11.273 1 84.38 220 GLU B O 1
ATOM 3675 N N . THR B 1 221 ? 26.219 -8.062 -12.289 1 79.75 221 THR B N 1
ATOM 3676 C CA . THR B 1 221 ? 26.922 -8.164 -13.555 1 79.75 221 THR B CA 1
ATOM 3677 C C . THR B 1 221 ? 26.719 -6.902 -14.391 1 79.75 221 THR B C 1
ATOM 3679 O O . THR B 1 221 ? 27.484 -6.637 -15.32 1 79.75 221 THR B O 1
ATOM 3682 N N . ARG B 1 222 ? 25.797 -6.09 -14.18 1 69.81 222 ARG B N 1
ATOM 3683 C CA . ARG B 1 222 ? 25.453 -4.836 -14.836 1 69.81 222 ARG B CA 1
ATOM 3684 C C . ARG B 1 222 ? 25.375 -5.016 -16.344 1 69.81 222 ARG B C 1
ATOM 3686 O O . ARG B 1 222 ? 25.672 -4.09 -17.109 1 69.81 222 ARG B O 1
ATOM 3693 N N . ASP B 1 223 ? 24.969 -6.113 -16.828 1 67 223 ASP B N 1
ATOM 3694 C CA . ASP B 1 223 ? 25.125 -6.355 -18.25 1 67 223 ASP B CA 1
ATOM 3695 C C . ASP B 1 223 ? 23.781 -6.637 -18.906 1 67 223 ASP B C 1
ATOM 3697 O O . ASP B 1 223 ? 23.625 -6.461 -20.125 1 67 223 ASP B O 1
ATOM 3701 N N . SER B 1 224 ? 22.797 -7.105 -18.125 1 81.75 224 SER B N 1
ATOM 3702 C CA . SER B 1 224 ? 21.594 -7.57 -18.781 1 81.75 224 SER B CA 1
ATOM 3703 C C . SER B 1 224 ? 20.359 -6.859 -18.25 1 81.75 224 SER B C 1
ATOM 3705 O O . SER B 1 224 ? 20.312 -6.484 -17.062 1 81.75 224 SER B O 1
ATOM 3707 N N . LYS B 1 225 ? 19.5 -6.645 -19.25 1 86.5 225 LYS B N 1
ATOM 3708 C CA . LYS B 1 225 ? 18.219 -6.051 -18.875 1 86.5 225 LYS B CA 1
ATOM 3709 C C . LYS B 1 225 ? 17.344 -7.059 -18.141 1 86.5 225 LYS B C 1
ATOM 3711 O O . LYS B 1 225 ? 16.516 -6.676 -17.312 1 86.5 225 LYS B O 1
ATOM 3716 N N . TRP B 1 226 ? 17.547 -8.312 -18.547 1 90.38 226 TRP B N 1
ATOM 3717 C CA . TRP B 1 226 ? 16.766 -9.328 -17.859 1 90.38 226 TRP B CA 1
ATOM 3718 C C . TRP B 1 226 ? 17.516 -10.648 -17.766 1 90.38 226 TRP B C 1
ATOM 3720 O O . TRP B 1 226 ? 18.5 -10.859 -18.5 1 90.38 226 TRP B O 1
ATOM 3730 N N . LYS B 1 227 ? 17.188 -11.5 -16.828 1 93.31 227 LYS B N 1
ATOM 3731 C CA . LYS B 1 227 ? 17.719 -12.836 -16.609 1 93.31 227 LYS B CA 1
ATOM 3732 C C . LYS B 1 227 ? 16.625 -13.797 -16.125 1 93.31 227 LYS B C 1
ATOM 3734 O O . LYS B 1 227 ? 15.773 -13.414 -15.336 1 93.31 227 LYS B O 1
ATOM 3739 N N . VAL B 1 228 ? 16.688 -15.062 -16.672 1 96 228 VAL B N 1
ATOM 3740 C CA . VAL B 1 228 ? 15.711 -16.078 -16.297 1 96 228 VAL B CA 1
ATOM 3741 C C . VAL B 1 228 ? 16.406 -17.203 -15.516 1 96 228 VAL B C 1
ATOM 3743 O O . VAL B 1 228 ? 17.453 -17.688 -15.922 1 96 228 VAL B O 1
ATOM 3746 N N . ILE B 1 229 ? 15.828 -17.531 -14.383 1 96.62 229 ILE B N 1
ATOM 3747 C CA . ILE B 1 229 ? 16.25 -18.703 -13.609 1 96.62 229 ILE B CA 1
ATOM 3748 C C . ILE B 1 229 ? 15.07 -19.656 -13.43 1 96.62 229 ILE B C 1
ATOM 3750 O O . ILE B 1 229 ? 14.016 -19.266 -12.938 1 96.62 229 ILE B O 1
ATOM 3754 N N . GLU B 1 230 ? 15.18 -20.875 -13.828 1 94.62 230 GLU B N 1
ATOM 3755 C CA . GLU B 1 230 ? 14.133 -21.875 -13.703 1 94.62 230 GLU B CA 1
ATOM 3756 C C . GLU B 1 230 ? 14.555 -23 -12.766 1 94.62 230 GLU B C 1
ATOM 3758 O O . GLU B 1 230 ? 15.719 -23.406 -12.75 1 94.62 230 GLU B O 1
ATOM 3763 N N . ASN B 1 231 ? 13.555 -23.344 -11.844 1 85.38 231 ASN B N 1
ATOM 3764 C CA . ASN B 1 231 ? 13.789 -24.531 -11.031 1 85.38 231 ASN B CA 1
ATOM 3765 C C . ASN B 1 231 ? 13.836 -25.797 -11.883 1 85.38 231 ASN B C 1
ATOM 3767 O O . ASN B 1 231 ? 12.891 -26.078 -12.617 1 85.38 231 ASN B O 1
ATOM 3771 N N . VAL B 1 232 ? 15.055 -26.5 -12.008 1 68.19 232 VAL B N 1
ATOM 3772 C CA . VAL B 1 232 ? 15.195 -27.75 -12.727 1 68.19 232 VAL B CA 1
ATOM 3773 C C . VAL B 1 232 ? 14.984 -28.922 -11.766 1 68.19 232 VAL B C 1
ATOM 3775 O O . VAL B 1 232 ? 15.664 -29.031 -10.742 1 68.19 232 VAL B O 1
ATOM 3778 N N . ARG B 1 233 ? 13.773 -29.312 -11.547 1 54.03 233 ARG B N 1
ATOM 3779 C CA . ARG B 1 233 ? 13.625 -30.547 -10.781 1 54.03 233 ARG B CA 1
ATOM 3780 C C . ARG B 1 233 ? 14.648 -31.594 -11.219 1 54.03 233 ARG B C 1
ATOM 3782 O O . ARG B 1 233 ? 14.82 -31.844 -12.414 1 54.03 233 ARG B O 1
ATOM 3789 N N . SER B 1 234 ? 15.68 -31.719 -10.414 1 38.16 234 SER B N 1
ATOM 3790 C CA . SER B 1 234 ? 16.469 -32.938 -10.695 1 38.16 234 SER B CA 1
ATOM 3791 C C . SER B 1 234 ? 15.578 -34.156 -10.727 1 38.16 234 SER B C 1
ATOM 3793 O O . SER B 1 234 ? 14.578 -34.25 -10.008 1 38.16 234 SER B O 1
#

Solvent-accessible surface area (backbone atoms only — not comparable to full-atom values): 23298 Å² total; per-residue (Å²): 54,38,21,36,29,38,34,42,47,65,46,68,62,54,54,63,72,52,53,45,76,22,65,68,57,50,52,37,50,47,22,49,39,48,27,50,49,44,54,53,29,48,74,63,37,24,42,67,36,56,74,27,71,53,34,34,37,26,44,38,26,64,47,60,68,69,58,53,54,52,44,52,58,57,48,52,76,62,44,96,44,46,37,31,33,16,51,10,63,24,96,24,47,45,49,1,40,40,44,8,41,57,49,42,72,75,52,56,85,63,36,72,46,78,73,92,70,82,67,44,61,26,28,20,34,32,36,37,51,51,64,75,62,81,68,44,104,78,59,24,64,64,58,50,32,53,50,39,45,48,48,49,47,51,51,39,56,52,29,49,79,41,30,19,46,70,35,83,71,43,57,55,37,34,39,32,41,30,29,84,90,30,44,66,66,57,73,69,48,92,53,88,48,45,33,36,2,26,3,33,20,58,21,36,38,57,3,43,20,31,3,41,42,24,36,54,51,31,68,73,62,72,74,52,60,59,41,81,36,66,68,71,82,126,54,36,21,36,30,38,34,42,48,63,45,69,61,54,53,63,70,52,53,46,76,23,65,68,57,51,51,36,50,48,22,50,39,48,28,50,50,46,53,54,29,49,76,63,39,24,42,69,37,56,76,29,69,52,36,34,40,26,43,38,28,66,46,60,68,68,58,53,56,51,44,52,58,56,48,53,75,63,43,96,42,45,38,30,34,16,53,10,61,25,93,25,46,44,49,1,40,40,44,7,39,55,49,43,74,74,51,56,83,63,36,72,46,78,72,93,70,82,67,44,62,26,28,20,34,32,35,37,52,51,65,74,62,77,68,42,106,77,59,25,63,63,58,52,31,52,50,38,46,48,48,49,47,52,50,40,55,52,28,50,80,41,30,19,46,70,35,83,72,44,58,55,36,33,38,32,41,30,30,84,89,30,45,64,66,58,72,67,46,93,54,88,48,46,33,38,2,25,3,34,20,57,21,37,39,57,3,44,20,31,2,43,42,24,34,53,51,30,68,72,62,74,74,52,59,59,39,80,35,67,69,71,81,123